Protein AF-A0A9P9EF32-F1 (afdb_monomer_lite)

Structure (mmCIF, N/CA/C/O backbone):
data_AF-A0A9P9EF32-F1
#
_entry.id   AF-A0A9P9EF32-F1
#
loop_
_atom_site.group_PDB
_atom_site.id
_atom_site.type_symbol
_atom_site.label_atom_id
_atom_site.label_alt_id
_atom_site.label_comp_id
_atom_site.label_asym_id
_atom_site.label_entity_id
_atom_site.label_seq_id
_atom_site.pdbx_PDB_ins_code
_atom_site.Cartn_x
_atom_site.Cartn_y
_atom_site.Cartn_z
_atom_site.occupancy
_atom_site.B_iso_or_equiv
_atom_site.auth_seq_id
_atom_site.auth_comp_id
_atom_site.auth_asym_id
_atom_site.auth_atom_id
_atom_site.pdbx_PDB_model_num
ATOM 1 N N . ASP A 1 1 ? -42.964 13.381 80.788 1.00 39.34 1 ASP A N 1
ATOM 2 C CA . ASP A 1 1 ? -41.678 13.431 80.069 1.00 39.34 1 ASP A CA 1
ATOM 3 C C . ASP A 1 1 ? -41.847 12.894 78.661 1.00 39.34 1 ASP A C 1
ATOM 5 O O . ASP A 1 1 ? -42.328 11.783 78.494 1.00 39.34 1 ASP A O 1
ATOM 9 N N . ARG A 1 2 ? -41.593 13.728 77.645 1.00 38.69 2 ARG A N 1
ATOM 10 C CA . ARG A 1 2 ? -41.651 13.331 76.229 1.00 38.69 2 ARG A CA 1
ATOM 11 C C . ARG A 1 2 ? -40.285 12.775 75.845 1.00 38.69 2 ARG A C 1
ATOM 13 O O . ARG A 1 2 ? -39.294 13.491 75.957 1.00 38.69 2 ARG A O 1
ATOM 20 N N . THR A 1 3 ? -40.238 11.519 75.420 1.00 48.66 3 THR A N 1
ATOM 21 C CA . THR A 1 3 ? -39.024 10.899 74.890 1.00 48.66 3 THR A CA 1
ATOM 22 C C . THR A 1 3 ? -38.618 11.599 73.586 1.00 48.66 3 THR A C 1
ATOM 24 O O . THR A 1 3 ? -39.475 11.865 72.738 1.00 48.66 3 THR A O 1
ATOM 27 N N . PRO A 1 4 ? -37.336 11.965 73.417 1.00 51.81 4 PRO A N 1
ATOM 28 C CA . PRO A 1 4 ? -36.866 12.601 72.197 1.00 51.81 4 PRO A CA 1
ATOM 29 C C . PRO A 1 4 ? -36.869 11.577 71.056 1.00 51.81 4 PRO A C 1
ATOM 31 O O . PRO A 1 4 ? -36.051 10.662 71.018 1.00 51.81 4 PRO A O 1
ATOM 34 N N . THR A 1 5 ? -37.797 11.724 70.112 1.00 46.25 5 THR A N 1
ATOM 35 C CA . THR A 1 5 ? -37.736 11.066 68.801 1.00 46.25 5 THR A CA 1
ATOM 36 C C . THR A 1 5 ? -36.528 11.606 68.043 1.00 46.25 5 THR A C 1
ATOM 38 O O . THR A 1 5 ? -36.579 12.714 67.512 1.00 46.25 5 THR A O 1
ATOM 41 N N . PHE A 1 6 ? -35.438 10.841 68.003 1.00 49.50 6 PHE A N 1
ATOM 42 C CA . PHE A 1 6 ? -34.320 11.120 67.108 1.00 49.50 6 PHE A CA 1
ATOM 43 C C . PHE A 1 6 ? -34.704 10.674 65.691 1.00 49.50 6 PHE A C 1
ATOM 45 O O . PHE A 1 6 ? -34.962 9.484 65.487 1.00 49.50 6 PHE A O 1
ATOM 52 N N . PRO A 1 7 ? -34.773 11.585 64.705 1.00 60.53 7 PRO A N 1
ATOM 53 C CA . PRO A 1 7 ? -34.914 11.177 63.319 1.00 60.53 7 PRO A CA 1
ATOM 54 C C . PRO A 1 7 ? -33.623 10.467 62.901 1.00 60.53 7 PRO A C 1
ATOM 56 O O . PRO A 1 7 ? -32.546 11.061 62.885 1.00 60.53 7 PRO A O 1
ATOM 59 N N . VAL A 1 8 ? -33.730 9.175 62.596 1.00 70.12 8 VAL A N 1
ATOM 60 C CA . VAL A 1 8 ? -32.641 8.391 62.010 1.00 70.12 8 VAL A CA 1
ATOM 61 C C . VAL A 1 8 ? -32.533 8.812 60.545 1.00 70.12 8 VAL A C 1
ATOM 63 O O . VAL A 1 8 ? -33.247 8.298 59.685 1.00 70.12 8 VAL A O 1
ATOM 66 N N . GLU A 1 9 ? -31.713 9.827 60.267 1.00 76.19 9 GLU A N 1
ATOM 67 C CA . GLU A 1 9 ? -31.383 10.194 58.891 1.00 76.19 9 GLU A CA 1
ATOM 68 C C . GLU A 1 9 ? -30.379 9.194 58.298 1.00 76.19 9 GLU A C 1
ATOM 70 O O . GLU A 1 9 ? -29.404 8.840 58.968 1.00 76.19 9 GLU A O 1
ATOM 75 N N . PRO A 1 10 ? -30.564 8.782 57.031 1.00 77.81 10 PRO A N 1
ATOM 76 C CA . PRO A 1 10 ? -29.586 7.955 56.337 1.00 77.81 10 PRO A CA 1
ATOM 77 C C . PRO A 1 10 ? -28.262 8.717 56.182 1.00 77.81 10 PRO A C 1
ATOM 79 O O . PRO A 1 10 ? -28.260 9.906 55.838 1.00 77.81 10 PRO A O 1
ATOM 82 N N . LYS A 1 11 ? -27.140 8.038 56.445 1.00 81.50 11 LYS A N 1
ATOM 83 C CA . LYS A 1 11 ? -25.777 8.582 56.381 1.00 81.50 11 LYS A CA 1
ATOM 84 C C . LYS A 1 11 ? -25.221 8.555 54.961 1.00 81.50 11 LYS A C 1
ATOM 86 O O . LYS A 1 11 ? -24.468 9.460 54.609 1.00 81.50 11 LYS A O 1
ATOM 91 N N . SER A 1 12 ? -25.576 7.565 54.137 1.00 81.56 12 SER A N 1
ATOM 92 C CA . SER A 1 12 ? -25.120 7.533 52.744 1.00 81.56 12 SER A CA 1
ATOM 93 C C . SER A 1 12 ? -25.883 8.525 51.854 1.00 81.56 12 SER A C 1
ATOM 95 O O . SER A 1 12 ? -27.114 8.521 51.754 1.00 81.56 12 SER A O 1
ATOM 97 N N . GLU A 1 13 ? -25.121 9.357 51.138 1.00 79.94 13 GLU A N 1
ATOM 98 C CA . GLU A 1 13 ? -25.614 10.260 50.084 1.00 79.94 13 GLU A CA 1
ATOM 99 C C . GLU A 1 13 ? -26.416 9.500 49.015 1.00 79.94 13 GLU A C 1
ATOM 101 O O . GLU A 1 13 ? -27.401 10.012 48.487 1.00 79.94 13 GLU A O 1
ATOM 106 N N . PHE A 1 14 ? -26.053 8.243 48.736 1.00 79.38 14 PHE A N 1
ATOM 107 C CA . PHE A 1 14 ? -26.785 7.393 47.800 1.00 79.38 14 PHE A CA 1
ATOM 108 C C . PHE A 1 14 ? -28.212 7.112 48.269 1.00 79.38 14 PHE A C 1
ATOM 110 O O . PHE A 1 14 ? -29.159 7.290 47.507 1.00 79.38 14 PHE A O 1
ATOM 117 N N . LEU A 1 15 ? -28.385 6.708 49.530 1.00 77.19 15 LEU A N 1
ATOM 118 C CA . LEU A 1 15 ? -29.701 6.418 50.087 1.00 77.19 15 LEU A CA 1
ATOM 119 C C . LEU A 1 15 ? -30.535 7.698 50.221 1.00 77.19 15 LEU A C 1
ATOM 121 O O . LEU A 1 15 ? -31.728 7.686 49.914 1.00 77.19 15 LEU A O 1
ATOM 125 N N . ARG A 1 16 ? -29.896 8.824 50.569 1.00 86.81 16 ARG A N 1
ATOM 126 C CA . ARG A 1 16 ? -30.521 10.157 50.509 1.00 86.81 16 ARG A CA 1
ATOM 127 C C . ARG A 1 16 ? -31.025 10.475 49.102 1.00 86.81 16 ARG A C 1
ATOM 129 O O . ARG A 1 16 ? -32.199 10.808 48.942 1.00 86.81 16 ARG A O 1
ATOM 136 N N . ASN A 1 17 ? -30.185 10.310 48.082 1.00 84.06 17 ASN A N 1
ATOM 137 C CA . ASN A 1 17 ? -30.541 10.569 46.688 1.00 84.06 17 ASN A CA 1
ATOM 138 C C . ASN A 1 17 ? -31.580 9.586 46.152 1.00 84.06 17 ASN A C 1
ATOM 140 O O . ASN A 1 17 ? -32.472 10.014 45.435 1.00 84.06 17 ASN A O 1
ATOM 144 N N . ALA A 1 18 ? -31.548 8.308 46.529 1.00 81.06 18 ALA A N 1
ATOM 145 C CA . ALA A 1 18 ? -32.558 7.330 46.136 1.00 81.06 18 ALA A CA 1
ATOM 146 C C . ALA A 1 18 ? -33.933 7.666 46.735 1.00 81.06 18 ALA A C 1
ATOM 148 O O . ALA A 1 18 ? -34.943 7.621 46.031 1.00 81.06 18 ALA A O 1
ATOM 149 N N . ILE A 1 19 ? -33.983 8.066 48.012 1.00 82.50 19 ILE A N 1
ATOM 150 C CA . ILE A 1 19 ? -35.215 8.524 48.670 1.00 82.50 19 ILE A CA 1
ATOM 151 C C . ILE A 1 19 ? -35.713 9.821 48.022 1.00 82.50 19 ILE A C 1
ATOM 153 O O . ILE A 1 19 ? -36.902 9.935 47.719 1.00 82.50 19 ILE A O 1
ATOM 157 N N . ASN A 1 20 ? -34.819 10.776 47.757 1.00 83.50 20 ASN A N 1
ATOM 158 C CA . ASN A 1 20 ? -35.162 12.043 47.111 1.00 83.50 20 ASN A CA 1
ATOM 159 C C . ASN A 1 20 ? -35.596 11.861 45.651 1.00 83.50 20 ASN A C 1
ATOM 161 O O . ASN A 1 20 ? -36.570 12.477 45.237 1.00 83.50 20 ASN A O 1
ATOM 165 N N . ALA A 1 21 ? -34.950 10.983 44.885 1.00 79.06 21 ALA A N 1
ATOM 166 C CA . ALA A 1 21 ? -35.333 10.643 43.518 1.00 79.06 21 ALA A CA 1
ATOM 167 C C . ALA A 1 21 ? -36.703 9.963 43.483 1.00 79.06 21 ALA A C 1
ATOM 169 O O . ALA A 1 21 ? -37.505 10.229 42.592 1.00 79.06 21 ALA A O 1
ATOM 170 N N . ARG A 1 22 ? -37.013 9.130 44.483 1.00 79.00 22 ARG A N 1
ATOM 171 C CA . ARG A 1 22 ? -38.353 8.557 44.640 1.00 79.00 22 ARG A CA 1
ATOM 172 C C . ARG A 1 22 ? -39.390 9.647 44.928 1.00 79.00 22 ARG A C 1
ATOM 174 O O . ARG A 1 22 ? -40.403 9.694 44.246 1.00 79.00 22 ARG A O 1
ATOM 181 N N . ARG A 1 23 ? -39.083 10.582 45.836 1.00 81.44 23 ARG A N 1
ATOM 182 C CA . ARG A 1 23 ? -39.927 11.763 46.110 1.00 81.44 23 ARG A CA 1
ATOM 183 C C . ARG A 1 23 ? -40.101 12.668 44.883 1.00 81.44 23 ARG A C 1
ATOM 185 O O . ARG A 1 23 ? -41.179 13.210 44.686 1.00 81.44 23 ARG A O 1
ATOM 192 N N . ALA A 1 24 ? -39.067 12.824 44.059 1.00 64.12 24 ALA A N 1
ATOM 193 C CA . ALA A 1 24 ? -39.114 13.605 42.823 1.00 64.12 24 ALA A CA 1
ATOM 194 C C . ALA A 1 24 ? -39.889 12.886 41.706 1.00 64.12 24 ALA A C 1
ATOM 196 O O . ALA A 1 24 ? -40.569 13.529 40.915 1.00 64.12 24 ALA A O 1
ATOM 197 N N . LYS A 1 25 ? -39.853 11.549 41.658 1.00 68.94 25 LYS A N 1
ATOM 198 C CA . LYS A 1 25 ? -40.713 10.756 40.767 1.00 68.94 25 LYS A CA 1
ATOM 199 C C . LYS A 1 25 ? -42.193 10.909 41.127 1.00 68.94 25 LYS A C 1
ATOM 201 O O . LYS A 1 25 ? -43.033 10.925 40.233 1.00 68.94 25 LYS A O 1
ATOM 206 N N . ASP A 1 26 ? -42.485 11.084 42.412 1.00 66.50 26 ASP A N 1
ATOM 207 C CA . ASP A 1 26 ? -43.827 11.400 42.901 1.00 66.50 26 ASP A CA 1
ATOM 208 C C . ASP A 1 26 ? -44.207 12.884 42.682 1.00 66.50 26 ASP A C 1
ATOM 210 O O . ASP A 1 26 ? -45.353 13.258 42.925 1.00 66.50 26 ASP A O 1
ATOM 214 N N . ASN A 1 27 ? -43.288 13.738 42.197 1.00 50.38 27 ASN A N 1
ATOM 215 C CA . ASN A 1 27 ? -43.543 15.161 41.953 1.00 50.38 27 ASN A CA 1
ATOM 216 C C . ASN A 1 27 ? -42.679 15.728 40.793 1.00 50.38 27 ASN A C 1
ATOM 218 O O . ASN A 1 27 ? -41.606 16.293 41.036 1.00 50.38 27 ASN A O 1
ATOM 222 N N . PRO A 1 28 ? -43.102 15.575 39.521 1.00 52.50 28 PRO A N 1
ATOM 223 C CA . PRO A 1 28 ? -42.284 15.947 38.371 1.00 52.50 28 PRO A CA 1
ATOM 224 C C . PRO A 1 28 ? -42.213 17.473 38.205 1.00 52.50 28 PRO A C 1
ATOM 226 O O . PRO A 1 28 ? -43.183 18.116 37.807 1.00 52.50 28 PRO A O 1
ATOM 229 N N . VAL A 1 29 ? -41.040 18.054 38.467 1.00 46.84 29 VAL A N 1
ATOM 230 C CA . VAL A 1 29 ? -40.712 19.442 38.109 1.00 46.84 29 VAL A CA 1
ATOM 231 C C . VAL A 1 29 ? -39.856 19.434 36.839 1.00 46.84 29 VAL A C 1
ATOM 233 O O . VAL A 1 29 ? -38.821 18.775 36.774 1.00 46.84 29 VAL A O 1
ATOM 236 N N . LEU A 1 30 ? -40.331 20.153 35.821 1.00 41.53 30 LEU A N 1
ATOM 237 C CA . LEU A 1 30 ? -39.747 20.288 34.483 1.00 41.53 30 LEU A CA 1
ATOM 238 C C . LEU A 1 30 ? -38.436 21.092 34.519 1.00 41.53 30 LEU A C 1
ATOM 240 O O . LEU A 1 30 ? -38.437 22.245 34.946 1.00 41.53 30 LEU A O 1
ATOM 244 N N . ALA A 1 31 ? -37.343 20.524 34.005 1.00 40.56 31 ALA A N 1
ATOM 245 C CA . ALA A 1 31 ? -36.095 21.242 33.736 1.00 40.56 31 ALA A CA 1
ATOM 246 C C . ALA A 1 31 ? -35.834 21.286 32.218 1.00 40.56 31 ALA A C 1
ATOM 248 O O . ALA A 1 31 ? -35.835 20.251 31.554 1.00 40.56 31 ALA A O 1
ATOM 249 N N . MET A 1 32 ? -35.655 22.496 31.674 1.00 40.44 32 MET A N 1
ATOM 250 C CA . MET A 1 32 ? -35.319 22.766 30.269 1.00 40.44 32 MET A CA 1
ATOM 251 C C . MET A 1 32 ? -33.804 22.678 30.044 1.00 40.44 32 MET A C 1
ATOM 253 O O . MET A 1 32 ? -33.037 23.237 30.826 1.00 40.44 32 MET A O 1
ATOM 257 N N . GLU A 1 33 ? -33.381 22.063 28.938 1.00 35.69 33 GLU A N 1
ATOM 258 C CA . GLU A 1 33 ? -31.974 21.927 28.545 1.00 35.69 33 GLU A CA 1
ATOM 259 C C . GLU A 1 33 ? -31.752 22.441 27.108 1.00 35.69 33 GLU A C 1
ATOM 261 O O . GLU A 1 33 ? -32.479 22.086 26.179 1.00 35.69 33 GLU A O 1
ATOM 266 N N . THR A 1 34 ? -30.754 23.312 26.924 1.00 39.31 34 THR A N 1
ATOM 267 C CA . THR A 1 34 ? -30.353 23.930 25.644 1.00 39.31 34 THR A CA 1
ATOM 268 C C . THR A 1 34 ? -29.019 23.364 25.152 1.00 39.31 34 THR A C 1
ATOM 270 O O . THR A 1 34 ? -28.041 23.367 25.897 1.00 39.31 34 THR A O 1
ATOM 273 N N . ARG A 1 35 ? -28.944 22.959 23.874 1.00 34.06 35 ARG A N 1
ATOM 274 C CA . ARG A 1 35 ? -27.748 22.388 23.216 1.00 34.06 35 ARG A CA 1
ATOM 275 C C . ARG A 1 35 ? -27.403 23.135 21.910 1.00 34.06 35 ARG A C 1
ATOM 277 O O . ARG A 1 35 ? -28.333 23.456 21.173 1.00 34.06 35 ARG A O 1
ATOM 284 N N . PRO A 1 36 ? -26.115 23.354 21.556 1.00 43.44 36 PRO A N 1
ATOM 285 C CA . PRO A 1 36 ? -25.712 23.862 20.239 1.00 43.44 36 PRO A CA 1
ATOM 286 C C . PRO A 1 36 ? -25.023 22.807 19.337 1.00 43.44 36 PRO A C 1
ATOM 288 O O . PRO A 1 36 ? -24.431 21.837 19.809 1.00 43.44 36 PRO A O 1
ATOM 291 N N . THR A 1 37 ? -25.098 23.028 18.019 1.00 44.38 37 THR A N 1
ATOM 292 C CA . THR A 1 37 ? -24.621 22.180 16.895 1.00 44.38 37 THR A CA 1
ATOM 293 C C . THR A 1 37 ? -23.381 22.748 16.172 1.00 44.38 37 THR A C 1
ATOM 295 O O . THR A 1 37 ? -23.306 23.971 16.044 1.00 44.38 37 THR A O 1
ATOM 298 N N . PRO A 1 38 ? -22.495 21.927 15.557 1.00 43.47 38 PRO A N 1
ATOM 299 C CA . PRO A 1 38 ? -21.446 22.403 14.640 1.00 43.47 38 PRO A CA 1
ATOM 300 C C . PRO A 1 38 ? -21.709 22.100 13.141 1.00 43.47 38 PRO A C 1
ATOM 302 O O . PRO A 1 38 ? -22.398 21.141 12.795 1.00 43.47 38 PRO A O 1
ATOM 305 N N . LYS A 1 39 ? -21.133 22.926 12.245 1.00 34.88 39 LYS A N 1
ATOM 306 C CA . LYS A 1 39 ? -21.242 22.871 10.765 1.00 34.88 39 LYS A CA 1
ATOM 307 C C . LYS A 1 39 ? -19.950 22.379 10.079 1.00 34.88 39 LYS A C 1
ATOM 309 O O . LYS A 1 39 ? -18.858 22.519 10.618 1.00 34.88 39 LYS A O 1
ATOM 314 N N . ARG A 1 40 ? -20.125 21.824 8.870 1.00 31.47 40 ARG A N 1
ATOM 315 C CA . ARG A 1 40 ? -19.176 21.079 8.009 1.00 31.47 40 ARG A CA 1
ATOM 316 C C . ARG A 1 40 ? -18.489 21.951 6.930 1.00 31.47 40 ARG A C 1
ATOM 318 O O . ARG A 1 40 ? -19.003 23.000 6.560 1.00 31.47 40 ARG A O 1
ATOM 325 N N . ALA A 1 41 ? -17.349 21.449 6.441 1.00 40.59 41 ALA A N 1
ATOM 326 C CA . ALA A 1 41 ? -16.379 21.983 5.468 1.00 40.59 41 ALA A CA 1
ATOM 327 C C . ALA A 1 41 ? -16.817 22.050 3.986 1.00 40.59 41 ALA A C 1
ATOM 329 O O . ALA A 1 41 ? -17.753 21.356 3.604 1.00 40.59 41 ALA A O 1
ATOM 330 N N . THR A 1 42 ? -16.039 22.759 3.144 1.00 34.06 42 THR A N 1
ATOM 331 C CA . THR A 1 42 ? -15.829 22.462 1.702 1.00 34.06 42 THR A CA 1
ATOM 332 C C . THR A 1 42 ? -14.456 22.954 1.201 1.00 34.06 42 THR A C 1
ATOM 334 O O . THR A 1 42 ? -13.940 23.969 1.663 1.00 34.06 42 THR A O 1
ATOM 337 N N . SER A 1 43 ? -13.874 22.203 0.261 1.00 41.22 43 SER A N 1
ATOM 338 C CA . SER A 1 43 ? -12.646 22.463 -0.506 1.00 41.22 43 SER A CA 1
ATOM 339 C C . SER A 1 43 ? -12.991 22.680 -1.988 1.00 41.22 43 SER A C 1
ATOM 341 O O . SER A 1 43 ? -13.998 22.160 -2.463 1.00 41.22 43 SER A O 1
ATOM 343 N N . SER A 1 44 ? -12.155 23.405 -2.741 1.00 35.88 44 SER A N 1
ATOM 344 C CA . SER A 1 44 ? -12.172 23.360 -4.212 1.00 35.88 44 SER A CA 1
ATOM 345 C C . SER A 1 44 ? -10.783 23.621 -4.806 1.00 35.88 44 SER A C 1
ATOM 347 O O . SER A 1 44 ? -9.973 24.351 -4.240 1.00 35.88 44 SER A O 1
ATOM 349 N N . VAL A 1 45 ? -10.534 22.929 -5.918 1.00 39.72 45 VAL A N 1
ATOM 350 C CA . VAL A 1 45 ? -9.293 22.756 -6.686 1.00 39.72 45 VAL A CA 1
ATOM 351 C C . VAL A 1 45 ? -9.510 23.378 -8.069 1.00 39.72 45 VAL A C 1
ATOM 353 O O . VAL A 1 45 ? -10.607 23.257 -8.612 1.00 39.72 45 VAL A O 1
ATOM 356 N N . THR A 1 46 ? -8.482 23.986 -8.664 1.00 42.16 46 THR A N 1
ATOM 357 C CA . THR A 1 46 ? -8.477 24.446 -10.068 1.00 42.16 46 THR A CA 1
ATOM 358 C C . THR A 1 46 ? -7.200 23.990 -10.803 1.00 42.16 46 THR A C 1
ATOM 360 O O . THR A 1 46 ? -6.141 23.946 -10.174 1.00 42.16 46 THR A O 1
ATOM 363 N N . PRO A 1 47 ? -7.267 23.637 -12.108 1.00 50.88 47 PRO A N 1
ATOM 364 C CA . PRO A 1 47 ? -6.115 23.198 -12.910 1.00 50.88 47 PRO A CA 1
ATOM 365 C C . PRO A 1 47 ? -5.516 24.314 -13.800 1.00 50.88 47 PRO A C 1
ATOM 367 O O . PRO A 1 47 ? -6.214 25.258 -14.171 1.00 50.88 47 PRO A O 1
ATOM 370 N N . SER A 1 48 ? -4.227 24.187 -14.157 1.00 41.69 48 SER A N 1
ATOM 371 C CA . SER A 1 48 ? -3.454 25.113 -15.015 1.00 41.69 48 SER A CA 1
ATOM 372 C C . SER A 1 48 ? -3.252 24.591 -16.457 1.00 41.69 48 SER A C 1
ATOM 374 O O . SER A 1 48 ? -3.329 23.380 -16.658 1.00 41.69 48 SER A O 1
ATOM 376 N N . PRO A 1 49 ? -2.947 25.458 -17.450 1.00 46.62 49 PRO A N 1
ATOM 377 C CA . PRO A 1 49 ? -2.780 25.076 -18.860 1.00 46.62 49 PRO A CA 1
ATOM 378 C C . PRO A 1 49 ? -1.313 24.831 -19.295 1.00 46.62 49 PRO A C 1
ATOM 380 O O . PRO A 1 49 ? -0.386 25.399 -18.717 1.00 46.62 49 PRO A O 1
ATOM 383 N N . ASP A 1 50 ? -1.139 23.991 -20.326 1.00 54.25 50 ASP A N 1
ATOM 384 C CA . ASP A 1 50 ? 0.114 23.439 -20.889 1.00 54.25 50 ASP A CA 1
ATOM 385 C C . ASP A 1 50 ? 0.640 24.255 -22.109 1.00 54.25 50 ASP A C 1
ATOM 387 O O . ASP A 1 50 ? -0.149 24.548 -23.011 1.00 54.25 50 ASP A O 1
ATOM 391 N N . PRO A 1 51 ? 1.936 24.639 -22.160 1.00 55.47 51 PRO A N 1
ATOM 392 C CA . PRO A 1 51 ? 2.518 25.550 -23.160 1.00 55.47 51 PRO A CA 1
ATOM 393 C C . PRO A 1 51 ? 3.100 24.909 -24.445 1.00 55.47 51 PRO A C 1
ATOM 395 O O . PRO A 1 51 ? 3.860 25.567 -25.153 1.00 55.47 51 PRO A O 1
ATOM 398 N N . TRP A 1 52 ? 2.790 23.655 -24.784 1.00 56.94 52 TRP A N 1
ATOM 399 C CA . TRP A 1 52 ? 3.428 22.950 -25.918 1.00 56.94 52 TRP A CA 1
ATOM 400 C C . TRP A 1 52 ? 2.718 23.003 -27.284 1.00 56.94 52 TRP A C 1
ATOM 402 O O . TRP A 1 52 ? 3.159 22.351 -28.227 1.00 56.94 52 TRP A O 1
ATOM 412 N N . ILE A 1 53 ? 1.661 23.805 -27.443 1.00 53.44 53 ILE A N 1
ATOM 413 C CA . ILE A 1 53 ? 0.874 23.850 -28.695 1.00 53.44 53 ILE A CA 1
ATOM 414 C C . ILE A 1 53 ? 1.373 24.898 -29.724 1.00 53.44 53 ILE A C 1
ATOM 416 O O . ILE A 1 53 ? 0.981 24.841 -30.886 1.00 53.44 53 ILE A O 1
ATOM 420 N N . ASP A 1 54 ? 2.312 25.787 -29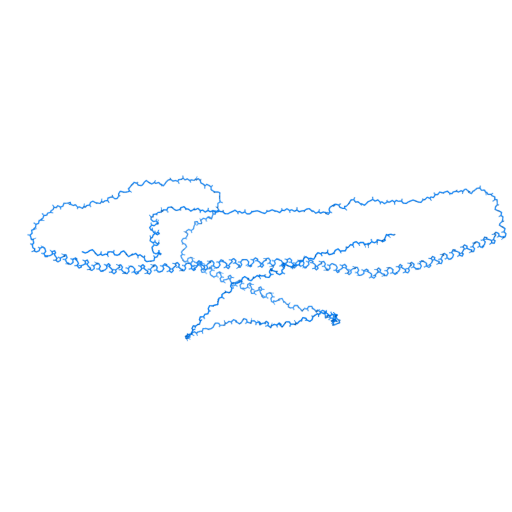.383 1.00 48.97 54 ASP A N 1
ATOM 421 C CA . ASP A 1 54 ? 2.584 26.999 -30.187 1.00 48.97 54 ASP A CA 1
ATOM 422 C C . ASP A 1 54 ? 3.751 26.948 -31.208 1.00 48.97 54 ASP A C 1
ATOM 424 O O . ASP A 1 54 ? 4.097 27.984 -31.774 1.00 48.97 54 ASP A O 1
ATOM 428 N N . GLN A 1 55 ? 4.370 25.796 -31.513 1.00 48.25 55 GLN A N 1
ATOM 429 C CA . GLN A 1 55 ? 5.655 25.788 -32.255 1.00 48.25 55 GLN A CA 1
ATOM 430 C C . GLN A 1 55 ? 5.712 24.991 -33.575 1.00 48.25 55 GLN A C 1
ATOM 432 O O . GLN A 1 55 ? 6.784 24.557 -33.982 1.00 48.25 55 GLN A O 1
ATOM 437 N N . ALA A 1 56 ? 4.589 24.828 -34.284 1.00 48.56 56 ALA A N 1
ATOM 438 C CA . ALA A 1 56 ? 4.517 23.998 -35.501 1.00 48.56 56 ALA A CA 1
ATOM 439 C C . ALA A 1 56 ? 4.348 24.753 -36.845 1.00 48.56 56 ALA A C 1
ATOM 441 O O . ALA A 1 56 ? 3.947 24.136 -37.828 1.00 48.56 56 ALA A O 1
ATOM 442 N N . MET A 1 57 ? 4.604 26.068 -36.936 1.00 45.66 57 MET A N 1
ATOM 443 C CA . MET A 1 57 ? 4.179 26.872 -38.108 1.00 45.66 57 MET A CA 1
ATOM 444 C C . MET A 1 57 ? 5.259 27.737 -38.793 1.00 45.66 57 MET A C 1
ATOM 446 O O . MET A 1 57 ? 4.919 28.786 -39.337 1.00 45.66 57 MET A O 1
ATOM 450 N N . SER A 1 58 ? 6.545 27.361 -38.829 1.00 48.28 58 SER A N 1
ATOM 451 C CA . SER A 1 58 ? 7.536 28.250 -39.472 1.00 48.28 58 SER A CA 1
ATOM 452 C C . SER A 1 58 ? 8.748 27.593 -40.139 1.00 48.28 58 SER A C 1
ATOM 454 O O . SER A 1 58 ? 9.862 27.949 -39.778 1.00 48.28 58 SER A O 1
ATOM 456 N N . GLU A 1 59 ? 8.583 26.713 -41.133 1.00 47.56 59 GLU A N 1
ATOM 457 C CA . GLU A 1 59 ? 9.706 26.314 -42.012 1.00 47.56 59 GLU A CA 1
ATOM 458 C C . GLU A 1 59 ? 9.241 25.980 -43.446 1.00 47.56 59 GLU A C 1
ATOM 460 O O . GLU A 1 59 ? 8.882 24.843 -43.731 1.00 47.56 59 GLU A O 1
ATOM 465 N N . GLU A 1 60 ? 9.263 26.952 -44.371 1.00 44.16 60 GLU A N 1
ATOM 466 C CA . GLU A 1 60 ? 9.208 26.695 -45.823 1.00 44.16 60 GLU A CA 1
ATOM 467 C C . GLU A 1 60 ? 9.824 27.875 -46.603 1.00 44.16 60 GLU A C 1
ATOM 469 O O . GLU A 1 60 ? 9.170 28.893 -46.800 1.00 44.16 60 GLU A O 1
ATOM 474 N N . ASP A 1 61 ? 11.096 27.768 -47.014 1.00 40.47 61 ASP A N 1
ATOM 475 C CA . ASP A 1 61 ? 11.662 28.572 -48.115 1.00 40.47 61 ASP A CA 1
ATOM 476 C C . ASP A 1 61 ? 13.012 27.994 -48.595 1.00 40.47 61 ASP A C 1
ATOM 478 O O . ASP A 1 61 ? 14.037 28.082 -47.918 1.00 40.47 61 ASP A O 1
ATOM 482 N N . THR A 1 62 ? 13.042 27.395 -49.791 1.00 39.88 62 THR A N 1
ATOM 483 C CA . THR A 1 62 ? 14.282 27.005 -50.495 1.00 39.88 62 THR A CA 1
ATOM 484 C C . THR A 1 62 ? 14.234 27.455 -51.957 1.00 39.88 62 THR A C 1
ATOM 486 O O . THR A 1 62 ? 13.249 27.251 -52.663 1.00 39.88 62 THR A O 1
ATOM 489 N N . THR A 1 63 ? 15.317 28.079 -52.434 1.00 41.41 63 THR A N 1
ATOM 490 C CA . THR A 1 63 ? 15.440 28.635 -53.795 1.00 41.41 63 THR A CA 1
ATOM 491 C C . THR A 1 63 ? 16.286 27.750 -54.720 1.00 41.41 63 THR A C 1
ATOM 493 O O . THR A 1 63 ? 17.173 27.015 -54.290 1.00 41.41 63 THR A O 1
ATOM 496 N N . ARG A 1 64 ? 15.981 27.808 -56.026 1.00 41.06 64 ARG A N 1
ATOM 497 C CA . ARG A 1 64 ? 16.432 26.891 -57.089 1.00 41.06 64 ARG A CA 1
ATOM 498 C C . ARG A 1 64 ? 17.424 27.574 -58.048 1.00 41.06 64 ARG A C 1
ATOM 500 O O . ARG A 1 64 ? 17.220 28.718 -58.442 1.00 41.06 64 ARG A O 1
ATOM 507 N N . ILE A 1 65 ? 18.463 26.841 -58.456 1.00 44.25 65 ILE A N 1
ATOM 508 C CA . ILE A 1 65 ? 19.572 27.250 -59.346 1.00 44.25 65 ILE A CA 1
ATOM 509 C C . ILE A 1 65 ? 19.228 27.003 -60.833 1.00 44.25 65 ILE A C 1
ATOM 511 O O . ILE A 1 65 ? 18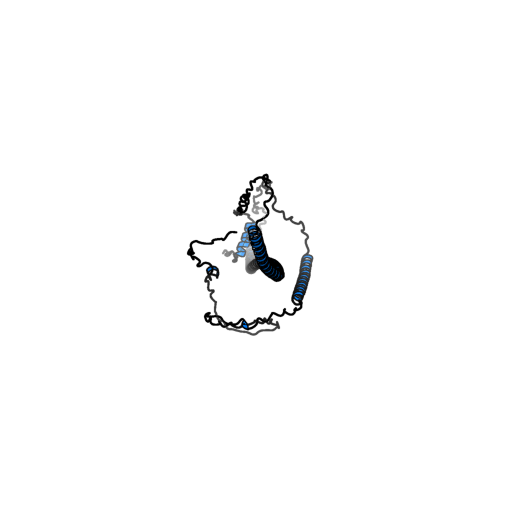.562 26.023 -61.162 1.00 44.25 65 ILE A O 1
ATOM 515 N N . THR A 1 66 ? 19.762 27.825 -61.748 1.00 41.53 66 THR A N 1
ATOM 516 C CA . THR A 1 66 ? 19.790 27.586 -63.213 1.00 41.53 66 THR A CA 1
ATOM 517 C C . THR A 1 66 ? 21.171 27.882 -63.816 1.00 41.53 66 THR A C 1
ATOM 519 O O . THR A 1 66 ? 21.752 28.900 -63.437 1.00 41.53 66 THR A O 1
ATOM 522 N N . PRO A 1 67 ? 21.663 27.119 -64.819 1.00 48.97 67 PRO A N 1
ATOM 523 C CA . PRO A 1 67 ? 22.812 27.518 -65.632 1.00 48.97 67 PRO A CA 1
ATOM 524 C C . PRO A 1 67 ? 22.424 28.000 -67.045 1.00 48.97 67 PRO A C 1
ATOM 526 O O . PRO A 1 67 ? 21.496 27.500 -67.682 1.00 48.97 67 PRO A O 1
ATOM 529 N N . ALA A 1 68 ? 23.183 28.978 -67.543 1.00 41.28 68 ALA A N 1
ATOM 530 C CA . ALA A 1 68 ? 23.019 29.634 -68.836 1.00 41.28 68 ALA A CA 1
ATOM 531 C C . ALA A 1 68 ? 23.878 28.978 -69.937 1.00 41.28 68 ALA A C 1
ATOM 533 O O . ALA A 1 68 ? 25.094 28.883 -69.808 1.00 41.28 68 ALA A O 1
ATOM 534 N N . SER A 1 69 ? 23.259 28.599 -71.060 1.00 46.56 69 SER A N 1
ATOM 535 C CA . SER A 1 69 ? 23.937 28.160 -72.290 1.00 46.56 69 SER A CA 1
ATOM 536 C C . SER A 1 69 ? 23.419 28.960 -73.484 1.00 46.56 69 SER A C 1
ATOM 538 O O . SER A 1 69 ? 22.218 28.945 -73.763 1.00 46.56 69 SER A O 1
ATOM 540 N N . ARG A 1 70 ? 24.305 29.674 -74.197 1.00 44.38 70 ARG A N 1
ATOM 541 C CA . ARG A 1 70 ? 23.993 30.319 -75.485 1.00 44.38 70 ARG A CA 1
ATOM 542 C C . ARG A 1 70 ? 25.208 30.445 -76.421 1.00 44.38 70 ARG A C 1
ATOM 544 O O . ARG A 1 70 ? 26.150 31.151 -76.093 1.00 44.38 70 ARG A O 1
ATOM 551 N N . ARG A 1 71 ? 24.992 29.936 -77.652 1.00 44.00 71 ARG A N 1
ATOM 552 C CA . ARG A 1 71 ? 25.471 30.389 -78.991 1.00 44.00 71 ARG A CA 1
ATOM 553 C C . ARG A 1 71 ? 26.967 30.185 -79.299 1.00 44.00 71 ARG A C 1
ATOM 555 O O . ARG A 1 71 ? 27.810 30.565 -78.514 1.00 44.00 71 ARG A O 1
ATOM 562 N N . GLY A 1 72 ? 27.409 29.658 -80.444 1.00 49.97 72 GLY A N 1
ATOM 563 C CA . GLY A 1 72 ? 26.799 29.453 -81.763 1.00 49.97 72 GLY A CA 1
ATOM 564 C C . GLY A 1 72 ? 27.622 30.194 -82.828 1.00 49.97 72 GLY A C 1
ATOM 565 O O . GLY A 1 72 ? 27.753 31.408 -82.707 1.00 49.97 72 GLY A O 1
ATOM 566 N N . ARG A 1 73 ? 28.143 29.504 -83.860 1.00 45.94 73 ARG A N 1
ATOM 567 C CA . ARG A 1 73 ? 28.515 30.081 -85.175 1.00 45.94 73 ARG A CA 1
ATOM 568 C C . ARG A 1 73 ? 28.740 28.996 -86.248 1.00 45.94 73 ARG A C 1
ATOM 570 O O . ARG A 1 73 ? 29.143 27.882 -85.944 1.00 45.94 73 ARG A O 1
ATOM 577 N N . ARG A 1 74 ? 28.380 29.371 -87.482 1.00 50.78 74 ARG A N 1
ATOM 578 C CA . ARG A 1 74 ? 28.178 28.594 -88.724 1.00 50.78 74 ARG A CA 1
ATOM 579 C C . ARG A 1 74 ? 29.460 27.979 -89.324 1.00 50.78 74 ARG A C 1
ATOM 581 O O . ARG A 1 74 ? 30.450 28.700 -89.411 1.00 50.78 74 ARG A O 1
ATOM 588 N N . PRO A 1 75 ? 29.398 26.757 -89.886 1.00 51.62 75 PRO A N 1
ATOM 589 C CA . PRO A 1 75 ? 30.382 26.222 -90.822 1.00 51.62 75 PRO A CA 1
ATOM 590 C C . PRO A 1 75 ? 29.852 26.336 -92.262 1.00 51.62 75 PRO A C 1
ATOM 592 O O . PRO A 1 75 ? 29.085 25.496 -92.722 1.00 51.62 75 PRO A O 1
ATOM 595 N N . SER A 1 76 ? 30.212 27.394 -92.982 1.00 51.72 76 SER A N 1
ATOM 596 C CA . SER A 1 76 ? 29.944 27.481 -94.424 1.00 51.72 76 SER A CA 1
ATOM 597 C C . SER A 1 76 ? 30.974 28.390 -95.089 1.00 51.72 76 SER A C 1
ATOM 599 O O . SER A 1 76 ? 30.675 29.545 -95.377 1.00 51.72 76 SER A O 1
ATOM 601 N N . ASP A 1 77 ? 32.188 27.869 -95.269 1.00 50.66 77 ASP A N 1
ATOM 602 C CA . ASP A 1 77 ? 33.145 28.360 -96.265 1.00 50.66 77 ASP A CA 1
ATOM 603 C C . ASP A 1 77 ? 34.092 27.205 -96.645 1.00 50.66 77 ASP A C 1
ATOM 605 O O . ASP A 1 77 ? 35.093 26.924 -95.985 1.00 50.66 77 ASP A O 1
ATOM 609 N N . SER A 1 78 ? 33.686 26.424 -97.649 1.00 53.31 78 SER A N 1
ATOM 610 C CA . SER A 1 78 ? 34.431 25.278 -98.172 1.00 53.31 78 SER A CA 1
ATOM 611 C C . SER A 1 78 ? 35.487 25.756 -99.170 1.00 53.31 78 SER A C 1
ATOM 613 O O . SER A 1 78 ? 35.307 25.650 -100.384 1.00 53.31 78 SER A O 1
ATOM 615 N N . ALA A 1 79 ? 36.603 26.274 -98.660 1.00 51.19 79 ALA A N 1
ATOM 616 C CA . ALA A 1 79 ? 37.857 26.232 -99.401 1.00 51.19 79 ALA A CA 1
ATOM 617 C C . ALA A 1 79 ? 38.348 24.776 -99.397 1.00 51.19 79 ALA A C 1
ATOM 619 O O . ALA A 1 79 ? 38.373 24.135 -98.344 1.00 51.19 79 ALA A O 1
ATOM 620 N N . LEU A 1 80 ? 38.692 24.234 -100.570 1.00 60.12 80 LEU A N 1
ATOM 621 C CA . LEU A 1 80 ? 39.248 22.883 -100.683 1.00 60.12 80 LEU A CA 1
ATOM 622 C C . LEU A 1 80 ? 40.435 22.743 -99.713 1.00 60.12 80 LEU A C 1
ATOM 624 O O . LEU A 1 80 ? 41.297 23.629 -99.702 1.00 60.12 80 LEU A O 1
ATOM 628 N N . PRO A 1 81 ? 40.480 21.680 -98.887 1.00 59.34 81 PRO A N 1
ATOM 629 C CA . PRO A 1 81 ? 41.507 21.520 -97.872 1.00 59.34 81 PRO A CA 1
ATOM 630 C C . PRO A 1 81 ? 42.875 21.520 -98.548 1.00 59.34 81 PRO A C 1
ATOM 632 O O . PRO A 1 81 ? 43.204 20.644 -99.350 1.00 59.34 81 PRO A O 1
ATOM 635 N N . ARG A 1 82 ? 43.666 22.552 -98.252 1.00 63.19 82 ARG A N 1
ATOM 636 C CA . ARG A 1 82 ? 45.066 22.620 -98.653 1.00 63.19 82 ARG A CA 1
ATOM 637 C C . ARG A 1 82 ? 45.762 21.397 -98.059 1.00 63.19 82 ARG A C 1
ATOM 639 O O . ARG A 1 82 ? 45.630 21.149 -96.863 1.00 63.19 82 ARG A O 1
ATOM 646 N N . MET A 1 83 ? 46.469 20.635 -98.894 1.00 75.56 83 MET A N 1
ATOM 647 C CA . MET A 1 83 ? 47.203 19.456 -98.432 1.00 75.56 83 MET A CA 1
ATOM 648 C C . MET A 1 83 ? 48.140 19.861 -97.282 1.00 75.56 83 MET A C 1
ATOM 650 O O . MET A 1 83 ? 48.876 20.843 -97.449 1.00 75.56 83 MET A O 1
ATOM 654 N N . PRO A 1 84 ? 48.109 19.146 -96.143 1.00 76.75 84 PRO A N 1
ATOM 655 C CA . PRO A 1 84 ? 48.935 19.466 -94.988 1.00 76.75 84 PRO A CA 1
ATOM 656 C C . PRO A 1 84 ? 50.407 19.534 -95.385 1.00 76.75 84 PRO A C 1
ATOM 658 O O . PRO A 1 84 ? 50.928 18.643 -96.059 1.00 76.75 84 PRO A O 1
ATOM 661 N N . THR A 1 85 ? 51.090 20.594 -94.976 1.00 85.88 85 THR A N 1
ATOM 662 C CA . THR A 1 85 ? 52.540 20.699 -95.147 1.00 85.88 85 THR A CA 1
ATOM 663 C C . THR A 1 85 ? 53.246 19.697 -94.222 1.00 85.88 85 THR A C 1
ATOM 665 O O . THR A 1 85 ? 52.735 19.354 -93.160 1.00 85.88 85 THR A O 1
ATOM 668 N N . GLN A 1 86 ? 54.447 19.223 -94.572 1.00 88.88 86 GLN A N 1
ATOM 669 C CA . GLN A 1 86 ? 55.197 18.247 -93.753 1.00 88.88 86 GLN A CA 1
ATOM 670 C C . GLN A 1 86 ? 55.403 18.717 -92.297 1.00 88.88 86 GLN A C 1
ATOM 672 O O . GLN A 1 86 ? 55.393 17.918 -91.364 1.00 88.88 86 GLN A O 1
ATOM 677 N N . ARG A 1 87 ? 55.547 20.032 -92.092 1.00 89.69 87 ARG A N 1
ATOM 678 C CA . ARG A 1 87 ? 55.647 20.642 -90.761 1.00 89.69 87 ARG A CA 1
ATOM 679 C C . ARG A 1 87 ? 54.334 20.560 -89.981 1.00 89.69 87 ARG A C 1
ATOM 681 O O . ARG A 1 87 ? 54.372 20.326 -88.779 1.00 89.69 87 ARG A O 1
ATOM 688 N N . GLU A 1 88 ? 53.199 20.745 -90.654 1.00 88.88 88 GLU A N 1
ATOM 689 C CA . GLU A 1 88 ? 51.869 20.588 -90.054 1.00 88.88 88 GLU A CA 1
ATOM 690 C C . GLU A 1 88 ? 51.604 19.125 -89.694 1.00 88.88 88 GLU A C 1
ATOM 692 O O . GLU A 1 88 ? 51.165 18.872 -88.582 1.00 88.88 88 GLU A O 1
ATOM 697 N N . GLN A 1 89 ? 51.972 18.165 -90.551 1.00 91.44 89 GLN A N 1
ATOM 698 C CA . GLN A 1 89 ? 51.860 16.733 -90.230 1.00 91.44 89 GLN A CA 1
ATOM 699 C C . GLN A 1 89 ? 52.699 16.347 -89.003 1.00 91.44 89 GLN A C 1
ATOM 701 O O . GLN A 1 89 ? 52.244 15.590 -88.148 1.00 91.44 89 GLN A O 1
ATOM 706 N N . GLN A 1 90 ? 53.914 16.891 -88.880 1.00 93.31 90 GLN A N 1
ATOM 707 C CA . GLN A 1 90 ? 54.755 16.677 -87.701 1.00 93.31 90 GLN A CA 1
ATOM 708 C C . GLN A 1 90 ? 54.143 17.312 -86.443 1.00 93.31 90 GLN A C 1
ATOM 710 O O . GLN A 1 90 ? 54.083 16.664 -85.401 1.00 93.31 90 GLN A O 1
ATOM 715 N N . ALA A 1 91 ? 53.658 18.555 -86.537 1.00 94.50 91 ALA A N 1
ATOM 716 C CA . ALA A 1 91 ? 53.005 19.240 -85.423 1.00 94.50 91 ALA A CA 1
ATOM 717 C C . ALA A 1 91 ? 51.713 18.531 -84.988 1.00 94.50 91 ALA A C 1
ATOM 719 O O . ALA A 1 91 ? 51.442 18.433 -83.795 1.00 94.50 91 ALA A O 1
ATOM 720 N N . GLU A 1 92 ? 50.945 17.997 -85.937 1.00 93.19 92 GLU A N 1
ATOM 721 C CA . GLU A 1 92 ? 49.751 17.195 -85.679 1.00 93.19 92 GLU A CA 1
ATOM 722 C C . GLU A 1 92 ? 50.109 15.860 -85.021 1.00 93.19 92 GLU A C 1
ATOM 724 O O . GLU A 1 92 ? 49.473 15.466 -84.047 1.00 93.19 92 GLU A O 1
ATOM 729 N N . MET A 1 93 ? 51.170 15.193 -85.480 1.00 95.94 93 MET A N 1
ATOM 730 C CA . MET A 1 93 ? 51.658 13.970 -84.848 1.00 95.94 93 MET A CA 1
ATOM 731 C C . MET A 1 93 ? 52.121 14.224 -83.407 1.00 95.94 93 MET A C 1
ATOM 733 O O . MET A 1 93 ? 51.811 13.431 -82.519 1.00 95.94 93 MET A O 1
ATOM 737 N N . ASP A 1 94 ? 52.838 15.316 -83.147 1.00 95.88 94 ASP A N 1
ATOM 738 C CA . ASP A 1 94 ? 53.298 15.653 -81.797 1.00 95.88 94 ASP A CA 1
ATOM 739 C C . ASP A 1 94 ? 52.140 16.135 -80.903 1.00 95.88 94 ASP A C 1
ATOM 741 O O . ASP A 1 94 ? 52.085 15.783 -79.723 1.00 95.88 94 ASP A O 1
ATOM 745 N N . ALA A 1 95 ? 51.146 16.832 -81.464 1.00 96.31 95 ALA A N 1
ATOM 746 C CA . ALA A 1 95 ? 49.891 17.129 -80.778 1.00 96.31 95 ALA A CA 1
ATOM 747 C C . ALA A 1 95 ? 49.134 15.843 -80.420 1.00 96.31 95 ALA A C 1
ATOM 749 O O . ALA A 1 95 ? 48.722 15.685 -79.272 1.00 96.31 95 ALA A O 1
ATOM 750 N N . MET A 1 96 ? 49.020 14.886 -81.349 1.00 96.69 96 MET A N 1
ATOM 751 C CA . MET A 1 96 ? 48.411 13.585 -81.075 1.00 96.69 96 MET A CA 1
ATOM 752 C C . MET A 1 96 ? 49.161 12.836 -79.975 1.00 96.69 96 MET A C 1
ATOM 754 O O . MET A 1 96 ? 48.528 12.391 -79.019 1.00 96.69 96 MET A O 1
ATOM 758 N N . LYS A 1 97 ? 50.496 12.760 -80.029 1.00 97.44 97 LYS A N 1
ATOM 759 C CA . LYS A 1 97 ? 51.299 12.146 -78.957 1.00 97.44 97 LYS A CA 1
ATOM 760 C C . LYS A 1 97 ? 51.031 12.797 -77.602 1.00 97.44 97 LYS A C 1
ATOM 762 O O . LYS A 1 97 ? 50.802 12.081 -76.632 1.00 97.44 97 LYS A O 1
ATOM 767 N N . ASN A 1 98 ? 50.989 14.128 -77.540 1.00 97.31 98 ASN A N 1
ATOM 768 C CA . ASN A 1 98 ? 50.671 14.853 -76.310 1.00 97.31 98 ASN A CA 1
ATOM 769 C C . ASN A 1 98 ? 49.246 14.562 -75.820 1.00 97.31 98 ASN A C 1
ATOM 771 O O . ASN A 1 98 ? 49.040 14.372 -74.624 1.00 97.31 98 ASN A O 1
ATOM 775 N N . THR A 1 99 ? 48.256 14.488 -76.717 1.00 96.94 99 THR A N 1
ATOM 776 C CA . THR A 1 99 ? 46.878 14.141 -76.328 1.00 96.94 99 THR A CA 1
ATOM 777 C C . THR A 1 99 ? 46.770 12.715 -75.800 1.00 96.94 99 THR A C 1
ATOM 779 O O . THR A 1 99 ? 46.132 12.508 -74.773 1.00 96.94 99 THR A O 1
ATOM 782 N N . VAL A 1 100 ? 47.439 11.752 -76.441 1.00 97.25 100 VAL A N 1
ATOM 783 C CA . VAL A 1 100 ? 47.477 10.353 -75.998 1.00 97.25 100 VAL A CA 1
ATOM 784 C C . VAL A 1 100 ? 48.193 10.240 -74.654 1.00 97.25 100 VAL A C 1
ATOM 786 O O . VAL A 1 100 ? 47.691 9.579 -73.751 1.00 97.25 100 VAL A O 1
ATOM 789 N N . PHE A 1 101 ? 49.319 10.935 -74.479 1.00 98.00 101 PHE A N 1
ATOM 790 C CA . PHE A 1 101 ? 50.043 10.976 -73.210 1.00 98.00 101 PHE A CA 1
ATOM 791 C C . PHE A 1 101 ? 49.188 11.559 -72.075 1.00 98.00 101 PHE A C 1
ATOM 793 O O . PHE A 1 101 ? 49.042 10.930 -71.030 1.00 98.00 101 PHE A O 1
ATOM 800 N N . ASN A 1 102 ? 48.560 12.718 -72.292 1.00 97.62 102 ASN A N 1
ATOM 801 C CA . ASN A 1 102 ? 47.690 13.349 -71.297 1.00 97.62 102 ASN A CA 1
ATOM 802 C C . ASN A 1 102 ? 46.460 12.490 -70.975 1.00 97.62 102 ASN A C 1
ATOM 804 O O . ASN A 1 102 ? 46.041 12.423 -69.819 1.00 97.62 102 ASN A O 1
ATOM 808 N N . ALA A 1 103 ? 45.878 11.831 -71.980 1.00 97.12 103 ALA A N 1
ATOM 809 C CA . ALA A 1 103 ? 44.773 10.903 -71.778 1.00 97.12 103 ALA A CA 1
ATOM 810 C C . ALA A 1 103 ? 45.209 9.700 -70.930 1.00 97.12 103 ALA A C 1
ATOM 812 O O . ALA A 1 103 ? 44.507 9.358 -69.983 1.00 97.12 103 ALA A O 1
ATOM 813 N N . ASN A 1 104 ? 46.379 9.119 -71.206 1.00 97.88 104 ASN A N 1
ATOM 814 C CA . ASN A 1 104 ? 46.933 8.017 -70.418 1.00 97.88 104 ASN A CA 1
ATOM 815 C C . ASN A 1 104 ? 47.220 8.433 -68.972 1.00 97.88 104 ASN A C 1
ATOM 817 O O . ASN A 1 104 ? 46.804 7.732 -68.057 1.00 97.88 104 ASN A O 1
ATOM 821 N N . LEU A 1 105 ? 47.837 9.598 -68.754 1.00 97.88 105 LEU A N 1
ATOM 822 C CA . LEU A 1 105 ? 48.083 10.122 -67.407 1.00 97.88 105 LEU A CA 1
ATOM 823 C C . LEU A 1 105 ? 46.772 10.336 -66.636 1.00 97.88 105 LEU A C 1
ATOM 825 O O . LEU A 1 105 ? 46.666 9.998 -65.460 1.00 97.88 105 LEU A O 1
ATOM 829 N N . LYS A 1 106 ? 45.743 10.873 -67.303 1.00 98.00 106 LYS A N 1
ATOM 830 C CA . LYS A 1 106 ? 44.418 11.042 -66.700 1.00 98.00 106 LYS A CA 1
ATOM 831 C C . LYS A 1 106 ? 43.758 9.698 -66.393 1.00 98.00 106 LYS A C 1
ATOM 833 O O . LYS A 1 106 ? 43.106 9.585 -65.363 1.00 98.00 106 LYS A O 1
ATOM 838 N N . LEU A 1 107 ? 43.902 8.701 -67.266 1.00 97.94 107 LEU A N 1
ATOM 839 C CA . LEU A 1 107 ? 43.393 7.349 -67.029 1.00 97.94 107 LEU A CA 1
ATOM 840 C C . LEU A 1 107 ? 44.084 6.694 -65.831 1.00 97.94 107 LEU A C 1
ATOM 842 O O . LEU A 1 107 ? 43.401 6.084 -65.016 1.00 97.94 107 LEU A O 1
ATOM 846 N N . GLU A 1 108 ? 45.398 6.863 -65.690 1.00 97.56 108 GLU A N 1
ATOM 847 C CA . GLU A 1 108 ? 46.152 6.359 -64.541 1.00 97.56 108 GLU A CA 1
ATOM 848 C C . GLU A 1 108 ? 45.698 7.032 -63.242 1.00 97.56 108 GLU A C 1
ATOM 850 O O . GLU A 1 108 ? 45.334 6.337 -62.299 1.00 97.56 108 GLU A O 1
ATOM 855 N N . LEU A 1 109 ? 45.592 8.366 -63.221 1.00 97.94 109 LEU A N 1
ATOM 856 C CA . LEU A 1 109 ? 45.095 9.105 -62.054 1.00 97.94 109 LEU A CA 1
ATOM 857 C C . LEU A 1 109 ? 43.651 8.726 -61.693 1.00 97.94 109 LEU A C 1
ATOM 859 O O . LEU A 1 109 ? 43.309 8.586 -60.522 1.00 97.94 109 LEU A O 1
ATOM 863 N N . LEU A 1 110 ? 42.784 8.548 -62.693 1.00 97.94 110 LEU A N 1
ATOM 864 C CA . LEU A 1 110 ? 41.421 8.074 -62.457 1.00 97.94 110 LEU A CA 1
ATOM 865 C C . LEU A 1 110 ? 41.414 6.640 -61.925 1.00 97.94 110 LEU A C 1
ATOM 867 O O . LEU A 1 110 ? 40.572 6.313 -61.096 1.00 97.94 110 LEU A O 1
ATOM 871 N N . SER A 1 111 ? 42.336 5.789 -62.375 1.00 98.12 111 SER A N 1
ATOM 872 C CA . SER A 1 111 ? 42.475 4.425 -61.869 1.00 98.12 111 SER A CA 1
ATOM 873 C C . SER A 1 111 ? 42.933 4.410 -60.414 1.00 98.12 111 SER A C 1
ATOM 875 O O . SER A 1 111 ? 42.351 3.671 -59.627 1.00 98.12 111 SER A O 1
ATOM 877 N N . THR A 1 112 ? 43.927 5.222 -60.033 1.00 97.94 112 THR A N 1
ATOM 878 C CA . THR A 1 112 ? 44.385 5.303 -58.635 1.00 97.94 112 THR A CA 1
ATOM 879 C C . THR A 1 112 ? 43.276 5.827 -57.733 1.00 97.94 112 THR A C 1
ATOM 881 O O . THR A 1 112 ? 42.972 5.200 -56.725 1.00 97.94 112 THR A O 1
ATOM 884 N N . GLN A 1 113 ? 42.583 6.891 -58.154 1.00 98.06 113 GLN A N 1
ATOM 885 C CA . GLN A 1 113 ? 41.416 7.410 -57.438 1.00 98.06 113 GLN A CA 1
ATOM 886 C C . GLN A 1 113 ? 40.300 6.364 -57.326 1.00 98.06 113 GLN A C 1
ATOM 888 O O . GLN A 1 113 ? 39.648 6.263 -56.292 1.00 98.06 113 GLN A O 1
ATOM 893 N N . ASN A 1 114 ? 40.065 5.561 -58.368 1.00 98.12 114 ASN A N 1
ATOM 894 C CA . ASN A 1 114 ? 39.059 4.501 -58.322 1.00 98.12 114 ASN A CA 1
ATOM 895 C C . ASN A 1 114 ? 39.444 3.381 -57.346 1.00 98.12 114 ASN A C 1
ATOM 897 O O . ASN A 1 114 ? 38.567 2.884 -56.646 1.00 98.12 114 ASN A O 1
ATOM 901 N N . CYS A 1 115 ? 40.723 2.998 -57.286 1.00 98.06 115 CYS A N 1
ATOM 902 C CA . CYS A 1 115 ? 41.217 2.036 -56.301 1.00 98.06 115 CYS A CA 1
ATOM 903 C C . CYS A 1 115 ? 41.083 2.580 -54.873 1.00 98.06 115 CYS A C 1
ATOM 905 O O . CYS A 1 115 ? 40.501 1.909 -54.035 1.00 98.06 115 CYS A O 1
ATOM 907 N N . GLU A 1 116 ? 41.506 3.820 -54.615 1.00 98.12 116 GLU A N 1
ATOM 908 C CA . GLU A 1 116 ? 41.375 4.453 -53.292 1.00 98.12 116 GLU A CA 1
ATOM 909 C C . GLU A 1 116 ? 39.911 4.547 -52.834 1.00 98.12 116 GLU A C 1
ATOM 911 O O . GLU A 1 116 ? 39.590 4.262 -51.680 1.00 98.12 116 GLU A O 1
ATOM 916 N N . LEU A 1 117 ? 39.001 4.912 -53.744 1.00 98.12 117 LEU A N 1
ATOM 917 C CA . LEU A 1 117 ? 37.568 4.954 -53.449 1.00 98.12 117 LEU A CA 1
ATOM 918 C C . LEU A 1 117 ? 36.995 3.562 -53.166 1.00 98.12 117 LEU A C 1
ATOM 920 O O . LEU A 1 117 ? 36.126 3.442 -52.307 1.00 98.12 117 LEU A O 1
ATOM 924 N N . LYS A 1 118 ? 37.469 2.521 -53.860 1.00 98.44 118 LYS A N 1
ATOM 925 C CA . LYS A 1 118 ? 37.078 1.132 -53.582 1.00 98.44 118 LYS A CA 1
ATOM 926 C C . LYS A 1 118 ? 37.566 0.679 -52.214 1.00 98.44 118 LYS A C 1
ATOM 928 O O . LYS A 1 118 ? 36.748 0.196 -51.443 1.00 98.44 118 LYS A O 1
ATOM 933 N N . ASP A 1 119 ? 38.831 0.917 -51.881 1.00 98.19 119 ASP A N 1
ATOM 934 C CA . ASP A 1 119 ? 39.391 0.556 -50.575 1.00 98.19 119 ASP A CA 1
ATOM 935 C C . ASP A 1 119 ? 38.644 1.281 -49.441 1.00 98.19 119 ASP A C 1
ATOM 937 O O . ASP A 1 119 ? 38.264 0.676 -48.439 1.00 98.19 119 ASP A O 1
ATOM 941 N N . SER A 1 120 ? 38.352 2.576 -49.616 1.00 98.44 120 SER A N 1
ATOM 942 C CA . SER A 1 120 ? 37.548 3.342 -48.656 1.00 98.44 120 SER A CA 1
ATOM 943 C C . SER A 1 120 ? 36.121 2.806 -48.528 1.00 98.44 120 SER A C 1
ATOM 945 O O . SER A 1 120 ? 35.565 2.820 -47.427 1.00 98.44 120 SER A O 1
ATOM 947 N N . LEU A 1 121 ? 35.512 2.374 -49.634 1.00 98.38 121 LEU A N 1
ATOM 948 C CA . LEU A 1 121 ? 34.171 1.799 -49.638 1.00 98.38 121 LEU A CA 1
ATOM 949 C C . LEU A 1 121 ? 34.167 0.449 -48.913 1.00 98.38 121 LEU A C 1
ATOM 951 O O . LEU A 1 121 ? 33.354 0.268 -48.011 1.00 98.38 121 LEU A O 1
ATOM 955 N N . GLU A 1 122 ? 35.122 -0.434 -49.202 1.00 98.38 122 GLU A N 1
ATOM 956 C CA . GLU A 1 122 ? 35.279 -1.728 -48.526 1.00 98.38 122 GLU A CA 1
ATOM 957 C C . GLU A 1 122 ? 35.506 -1.566 -47.014 1.00 98.38 122 GLU A C 1
ATOM 959 O O . GLU A 1 122 ? 34.871 -2.259 -46.217 1.00 98.38 122 GLU A O 1
ATOM 964 N N . LEU A 1 123 ? 36.335 -0.602 -46.596 1.00 98.25 123 LEU A N 1
ATOM 965 C CA . LEU A 1 123 ? 36.533 -0.285 -45.177 1.00 98.25 123 LEU A CA 1
ATOM 966 C C . LEU A 1 123 ? 35.247 0.218 -44.508 1.00 98.25 123 LEU A C 1
ATOM 968 O O . LEU A 1 123 ? 34.951 -0.164 -43.373 1.00 98.25 123 LEU A O 1
ATOM 972 N N . SER A 1 124 ? 34.467 1.057 -45.197 1.00 97.94 124 SER A N 1
ATOM 973 C CA . SER A 1 124 ? 33.182 1.531 -44.674 1.00 97.94 124 SER A CA 1
ATOM 974 C C . SER A 1 124 ? 32.157 0.400 -44.560 1.00 97.94 124 SER A C 1
ATOM 976 O O . SER A 1 124 ? 31.473 0.299 -43.544 1.00 97.94 124 SER A O 1
ATOM 978 N N . GLU A 1 125 ? 32.108 -0.508 -45.538 1.00 98.38 125 GLU A N 1
ATOM 979 C CA . GLU A 1 125 ? 31.243 -1.688 -45.500 1.00 98.38 125 GLU A CA 1
ATOM 980 C C . GLU A 1 125 ? 31.629 -2.635 -44.366 1.00 98.38 125 GLU A C 1
ATOM 982 O O . GLU A 1 125 ? 30.754 -3.133 -43.657 1.00 98.38 125 GLU A O 1
ATOM 987 N N . GLN A 1 126 ? 32.927 -2.872 -44.155 1.00 98.19 126 GLN A N 1
ATOM 988 C CA . GLN A 1 126 ? 33.393 -3.675 -43.030 1.00 98.19 126 GLN A CA 1
ATOM 989 C C . GLN A 1 126 ? 32.984 -3.037 -41.700 1.00 98.19 126 GLN A C 1
ATOM 991 O O . GLN A 1 126 ? 32.477 -3.730 -40.819 1.00 98.19 126 GLN A O 1
ATOM 996 N N . ARG A 1 127 ? 33.131 -1.714 -41.570 1.00 98.00 127 ARG A N 1
ATOM 997 C CA . ARG A 1 127 ? 32.719 -1.005 -40.359 1.00 98.00 127 ARG A CA 1
ATOM 998 C C . ARG A 1 127 ? 31.215 -1.110 -40.108 1.00 98.00 127 ARG A C 1
ATOM 1000 O O . ARG A 1 127 ? 30.821 -1.282 -38.960 1.00 98.00 127 ARG A O 1
ATOM 1007 N N . ILE A 1 128 ? 30.393 -1.030 -41.154 1.00 98.00 128 ILE A N 1
ATOM 1008 C CA . ILE A 1 128 ? 28.939 -1.220 -41.051 1.00 98.00 128 ILE A CA 1
ATOM 1009 C C . ILE A 1 128 ? 28.620 -2.637 -40.558 1.00 98.00 128 ILE A C 1
ATOM 1011 O O . ILE A 1 128 ? 27.880 -2.781 -39.590 1.00 98.00 128 ILE A O 1
ATOM 1015 N N . ARG A 1 129 ? 29.243 -3.672 -41.139 1.00 97.50 129 ARG A N 1
ATOM 1016 C CA . ARG A 1 129 ? 29.042 -5.073 -40.714 1.00 97.50 129 ARG A CA 1
ATOM 1017 C C . ARG A 1 129 ? 29.455 -5.325 -39.261 1.00 97.50 129 ARG A C 1
ATOM 1019 O O . ARG A 1 129 ? 28.881 -6.184 -38.605 1.00 97.50 129 ARG A O 1
ATOM 1026 N N . GLU A 1 130 ? 30.459 -4.607 -38.760 1.00 97.69 130 GLU A N 1
ATOM 1027 C CA . GLU A 1 130 ? 30.874 -4.686 -37.353 1.00 97.69 130 GLU A CA 1
ATOM 1028 C C . GLU A 1 130 ? 29.923 -3.943 -36.401 1.00 97.69 130 GLU A C 1
ATOM 1030 O O . GLU A 1 130 ? 29.806 -4.331 -35.239 1.00 97.69 130 GLU A O 1
ATOM 1035 N N . LEU A 1 131 ? 29.271 -2.871 -36.862 1.00 97.62 131 LEU A N 1
ATOM 1036 C CA . LEU A 1 131 ? 28.356 -2.061 -36.052 1.00 97.62 131 LEU A CA 1
ATOM 1037 C C . LEU A 1 131 ? 26.959 -2.678 -35.936 1.00 97.62 131 LEU A C 1
ATOM 1039 O O . LEU A 1 131 ? 26.369 -2.602 -34.864 1.00 97.62 131 LEU A O 1
ATOM 1043 N N . GLU A 1 132 ? 26.466 -3.330 -36.986 1.00 96.88 132 GLU A N 1
ATOM 1044 C CA . GLU A 1 132 ? 25.133 -3.948 -37.032 1.00 96.88 132 GLU A CA 1
ATOM 1045 C C . GLU A 1 132 ? 24.801 -4.852 -35.816 1.00 96.88 132 GLU A C 1
ATOM 1047 O O . GLU A 1 132 ? 23.772 -4.621 -35.179 1.00 96.88 132 GLU A O 1
ATOM 1052 N N . PRO A 1 133 ? 25.656 -5.806 -35.379 1.00 97.62 133 PRO A N 1
ATOM 1053 C CA . PRO A 1 133 ? 25.346 -6.629 -34.203 1.00 97.62 133 PRO A CA 1
ATOM 1054 C C . PRO A 1 133 ? 25.363 -5.843 -32.883 1.00 97.62 133 PRO A C 1
ATOM 1056 O O . PRO A 1 133 ? 24.681 -6.217 -31.931 1.00 97.62 133 PRO A O 1
ATOM 1059 N N . LEU A 1 134 ? 26.139 -4.757 -32.802 1.00 97.38 134 LEU A N 1
ATOM 1060 C CA . LEU A 1 134 ? 26.165 -3.899 -31.616 1.00 97.38 134 LEU A CA 1
ATOM 1061 C C . LEU A 1 134 ? 24.896 -3.048 -31.527 1.00 97.38 134 LEU A C 1
ATOM 1063 O O . LEU A 1 134 ? 24.409 -2.798 -30.428 1.00 97.38 134 LEU A O 1
ATOM 1067 N N . GLU A 1 135 ? 24.356 -2.606 -32.664 1.00 97.62 135 GLU A N 1
ATOM 1068 C CA . GLU A 1 135 ? 23.074 -1.899 -32.715 1.00 97.62 135 GLU A CA 1
ATOM 1069 C C . GLU A 1 135 ? 21.924 -2.808 -32.257 1.00 97.62 135 GLU A C 1
ATOM 1071 O O . GLU A 1 135 ? 21.101 -2.383 -31.444 1.00 97.62 135 GLU A O 1
ATOM 1076 N N . GLU A 1 136 ? 21.914 -4.074 -32.687 1.00 97.88 136 GLU A N 1
ATOM 1077 C CA . GLU A 1 136 ? 20.943 -5.077 -32.224 1.00 97.88 136 GLU A CA 1
ATOM 1078 C C . GLU A 1 136 ? 21.061 -5.332 -30.710 1.00 97.88 136 GLU A C 1
ATOM 1080 O O . GLU A 1 136 ? 20.060 -5.270 -29.995 1.00 97.88 136 GLU A O 1
ATOM 1085 N N . GLU A 1 137 ? 22.280 -5.503 -30.179 1.00 98.19 137 GLU A N 1
ATOM 1086 C CA . GLU A 1 137 ? 22.497 -5.671 -28.733 1.00 98.19 137 GLU A CA 1
ATOM 1087 C C . GLU A 1 137 ? 22.036 -4.442 -27.931 1.00 98.19 137 GLU A C 1
ATOM 1089 O O . GLU A 1 137 ? 21.441 -4.574 -26.858 1.00 98.19 137 GLU A O 1
ATOM 1094 N N . VAL A 1 138 ? 22.272 -3.229 -28.441 1.00 98.25 138 VAL A N 1
ATOM 1095 C CA . VAL A 1 138 ? 21.792 -1.997 -27.800 1.00 98.25 138 VAL A CA 1
ATOM 1096 C C . VAL A 1 138 ? 20.266 -1.969 -27.746 1.00 98.25 138 VAL A C 1
ATOM 1098 O O . VAL A 1 138 ? 19.717 -1.599 -26.705 1.00 98.25 138 VAL A O 1
ATOM 1101 N N . HIS A 1 139 ? 19.581 -2.378 -28.815 1.00 98.38 139 HIS A N 1
ATOM 1102 C CA . HIS A 1 139 ? 18.122 -2.477 -28.826 1.00 98.38 139 HIS A CA 1
ATOM 1103 C C . HIS A 1 139 ? 17.607 -3.516 -27.822 1.00 98.38 139 HIS A C 1
ATOM 1105 O O . HIS A 1 139 ? 16.752 -3.189 -26.995 1.00 98.38 139 HIS A O 1
ATOM 1111 N N . ASP A 1 140 ? 18.192 -4.713 -27.796 1.00 98.38 140 ASP A N 1
ATOM 1112 C CA . ASP A 1 140 ? 17.831 -5.760 -26.833 1.00 98.38 140 ASP A CA 1
ATOM 1113 C C . ASP A 1 140 ? 18.019 -5.302 -25.380 1.00 98.38 140 ASP A C 1
ATOM 1115 O O . ASP A 1 140 ? 17.176 -5.547 -24.508 1.00 98.38 140 ASP A O 1
ATOM 1119 N N . LEU A 1 141 ? 19.126 -4.613 -25.093 1.00 97.94 141 LEU A N 1
ATOM 1120 C CA . LEU A 1 141 ? 19.402 -4.073 -23.764 1.00 97.94 141 LEU A CA 1
ATOM 1121 C C . LEU A 1 141 ? 18.432 -2.951 -23.387 1.00 97.94 141 LEU A C 1
ATOM 1123 O O . LEU A 1 141 ? 18.025 -2.872 -22.224 1.00 97.94 141 LEU A O 1
ATOM 1127 N N . GLN A 1 142 ? 18.041 -2.098 -24.334 1.00 98.50 142 GLN A N 1
ATOM 1128 C CA . GLN A 1 142 ? 17.018 -1.077 -24.109 1.00 98.50 142 GLN A CA 1
ATOM 1129 C C . GLN A 1 142 ? 15.668 -1.714 -23.773 1.00 98.50 142 GLN A C 1
ATOM 1131 O O . GLN A 1 142 ? 15.043 -1.320 -22.787 1.00 98.50 142 GLN A O 1
ATOM 1136 N N . ASP A 1 143 ? 15.256 -2.748 -24.504 1.00 98.56 143 ASP A N 1
ATOM 1137 C CA . ASP A 1 143 ? 14.011 -3.472 -24.242 1.00 98.56 143 ASP A CA 1
ATOM 1138 C C . ASP A 1 143 ? 14.023 -4.167 -22.876 1.00 98.56 143 ASP A C 1
ATOM 1140 O O . ASP A 1 143 ? 13.051 -4.095 -22.112 1.00 98.56 143 ASP A O 1
ATOM 1144 N N . GLN A 1 144 ? 15.146 -4.787 -22.507 1.00 98.31 144 GLN A N 1
ATOM 1145 C CA . GLN A 1 144 ? 15.327 -5.354 -21.171 1.00 98.31 144 GLN A CA 1
ATOM 1146 C C . GLN A 1 144 ? 15.270 -4.280 -20.082 1.00 98.31 144 GLN A C 1
ATOM 1148 O O . GLN A 1 144 ? 14.640 -4.500 -19.044 1.00 98.31 144 GLN A O 1
ATOM 1153 N N . ASN A 1 145 ? 15.890 -3.119 -20.305 1.00 98.44 145 ASN A N 1
ATOM 1154 C CA . ASN A 1 145 ? 15.863 -2.005 -19.363 1.00 98.44 145 ASN A CA 1
ATOM 1155 C C . ASN A 1 145 ? 14.433 -1.478 -19.180 1.00 98.44 145 ASN A C 1
ATOM 1157 O O . ASN A 1 145 ? 13.965 -1.385 -18.048 1.00 98.44 145 ASN A O 1
ATOM 1161 N N . ASN A 1 146 ? 13.698 -1.262 -20.272 1.00 98.50 146 ASN A N 1
ATOM 1162 C CA . ASN A 1 146 ? 12.294 -0.845 -20.245 1.00 98.50 146 ASN A CA 1
ATOM 1163 C C . ASN A 1 146 ? 11.421 -1.855 -19.485 1.00 98.50 146 ASN A C 1
ATOM 1165 O O . ASN A 1 146 ? 10.621 -1.487 -18.624 1.00 98.50 146 ASN A O 1
ATOM 1169 N N . ARG A 1 147 ? 11.622 -3.155 -19.729 1.00 98.50 147 ARG A N 1
ATOM 1170 C CA . ARG A 1 147 ? 10.910 -4.220 -19.011 1.00 98.50 147 ARG A CA 1
ATOM 1171 C C . ARG A 1 147 ? 11.240 -4.243 -17.518 1.00 98.50 147 ARG A C 1
ATOM 1173 O O . ARG A 1 147 ? 10.359 -4.497 -16.696 1.00 98.50 147 ARG A O 1
ATOM 1180 N N . LEU A 1 148 ? 12.502 -4.014 -17.157 1.00 98.38 148 LEU A N 1
ATOM 1181 C CA . LEU A 1 148 ? 12.921 -3.927 -15.760 1.00 98.38 148 LEU A CA 1
ATOM 1182 C C . LEU A 1 148 ? 12.352 -2.682 -15.079 1.00 98.38 148 LEU A C 1
ATOM 1184 O O . LEU A 1 148 ? 11.911 -2.795 -13.940 1.00 98.38 148 LEU A O 1
ATOM 1188 N N . GLN A 1 149 ? 12.304 -1.539 -15.764 1.00 98.62 149 GLN A N 1
ATOM 1189 C CA . GLN A 1 149 ? 11.682 -0.317 -15.250 1.00 98.62 149 GLN A CA 1
ATOM 1190 C C . GLN A 1 149 ? 10.198 -0.527 -14.947 1.00 98.62 149 GLN A C 1
ATOM 1192 O O . GLN A 1 149 ? 9.769 -0.226 -13.836 1.00 98.62 149 GLN A O 1
ATOM 1197 N N . LEU A 1 150 ? 9.443 -1.135 -15.870 1.00 98.50 150 LEU A N 1
ATOM 1198 C CA . LEU A 1 150 ? 8.037 -1.486 -15.634 1.00 98.50 150 LEU A CA 1
ATOM 1199 C C . LEU A 1 150 ? 7.877 -2.399 -14.412 1.00 98.50 150 LEU A C 1
ATOM 1201 O O . LEU A 1 150 ? 7.042 -2.154 -13.551 1.00 98.50 150 LEU A O 1
ATOM 1205 N N . LYS A 1 151 ? 8.739 -3.411 -14.270 1.00 98.56 151 LYS A N 1
ATOM 1206 C CA . LYS A 1 151 ? 8.703 -4.305 -13.106 1.00 98.56 151 LYS A CA 1
ATOM 1207 C C . LYS A 1 151 ? 9.031 -3.590 -11.790 1.00 98.56 151 LYS A C 1
ATOM 1209 O O . LYS A 1 151 ? 8.500 -3.963 -10.747 1.00 98.56 151 LYS A O 1
ATOM 1214 N N . VAL A 1 152 ? 9.945 -2.620 -11.810 1.00 98.44 152 VAL A N 1
ATOM 1215 C CA . VAL A 1 152 ? 10.246 -1.794 -10.632 1.00 98.44 152 VAL A CA 1
ATOM 1216 C C . VAL A 1 152 ? 9.029 -0.951 -10.269 1.00 98.44 152 VAL A C 1
ATOM 1218 O O . VAL A 1 152 ? 8.656 -0.943 -9.101 1.00 98.44 152 VAL A O 1
ATOM 1221 N N . GLN A 1 153 ? 8.373 -0.341 -11.256 1.00 98.50 153 GLN A N 1
ATOM 1222 C CA . GLN A 1 153 ? 7.143 0.416 -11.044 1.00 98.50 153 GLN A CA 1
ATOM 1223 C C . GLN A 1 153 ? 6.035 -0.456 -10.427 1.00 98.50 153 GLN A C 1
ATOM 1225 O O . GLN A 1 153 ? 5.467 -0.072 -9.407 1.00 98.50 153 GLN A O 1
ATOM 1230 N N . ASP A 1 154 ? 5.792 -1.659 -10.957 1.00 98.50 154 ASP A N 1
ATOM 1231 C CA . ASP A 1 154 ? 4.797 -2.593 -10.403 1.00 98.50 154 ASP A CA 1
ATOM 1232 C C . ASP A 1 154 ? 5.078 -2.922 -8.923 1.00 98.50 154 ASP A C 1
ATOM 1234 O O . ASP A 1 154 ? 4.174 -2.952 -8.084 1.00 98.50 154 ASP A O 1
ATOM 1238 N N . LEU A 1 155 ? 6.350 -3.156 -8.580 1.00 97.94 155 LEU A N 1
ATOM 1239 C CA . LEU A 1 155 ? 6.766 -3.443 -7.205 1.00 97.94 155 LEU A CA 1
ATOM 1240 C C . LEU A 1 155 ? 6.653 -2.216 -6.291 1.00 97.94 155 LEU A C 1
ATOM 1242 O O . LEU A 1 155 ? 6.352 -2.364 -5.106 1.00 97.94 155 LEU A O 1
ATOM 1246 N N . GLU A 1 156 ? 6.906 -1.013 -6.805 1.00 98.50 156 GLU A N 1
ATOM 1247 C CA . GLU A 1 156 ? 6.703 0.239 -6.071 1.00 98.50 156 GLU A CA 1
ATOM 1248 C C . GLU A 1 156 ? 5.218 0.471 -5.774 1.00 98.50 156 GLU A C 1
ATOM 1250 O O . GLU A 1 156 ? 4.865 0.810 -4.642 1.00 98.50 156 GLU A O 1
ATOM 1255 N N . GLU A 1 157 ? 4.339 0.214 -6.743 1.00 98.38 157 GLU A N 1
ATOM 1256 C CA . GLU A 1 157 ? 2.887 0.275 -6.568 1.00 98.38 157 GLU A CA 1
ATOM 1257 C C . GLU A 1 157 ? 2.394 -0.749 -5.534 1.00 98.38 157 GLU A C 1
ATOM 1259 O O . GLU A 1 157 ? 1.645 -0.385 -4.624 1.00 98.38 157 GLU A O 1
ATOM 1264 N N . GLU A 1 158 ? 2.862 -2.002 -5.595 1.00 98.44 158 GLU A N 1
ATOM 1265 C CA . GLU A 1 158 ? 2.552 -3.026 -4.585 1.00 98.44 158 GLU A CA 1
ATOM 1266 C C . GLU A 1 158 ? 3.023 -2.596 -3.184 1.00 98.44 158 GLU A C 1
ATOM 1268 O O . GLU A 1 158 ? 2.297 -2.735 -2.196 1.00 98.44 158 GLU A O 1
ATOM 1273 N N . ASN A 1 159 ? 4.227 -2.029 -3.076 1.00 97.25 159 ASN A N 1
ATOM 1274 C CA . ASN A 1 159 ? 4.777 -1.574 -1.800 1.00 97.25 159 ASN A CA 1
ATOM 1275 C C . ASN A 1 159 ? 3.972 -0.400 -1.217 1.00 97.25 159 ASN A C 1
ATOM 1277 O O . ASN A 1 159 ? 3.703 -0.375 -0.014 1.00 97.25 159 ASN A O 1
ATOM 1281 N N . ASN A 1 160 ? 3.513 0.524 -2.065 1.00 98.00 160 ASN A N 1
ATOM 1282 C CA . ASN A 1 160 ? 2.617 1.607 -1.662 1.00 98.00 160 ASN A CA 1
ATOM 1283 C C . ASN A 1 160 ? 1.272 1.061 -1.156 1.00 98.00 160 ASN A C 1
ATOM 1285 O O . ASN A 1 160 ? 0.831 1.432 -0.068 1.00 98.00 160 ASN A O 1
ATOM 1289 N N . GLN A 1 161 ? 0.670 0.099 -1.862 1.00 98.19 161 GLN A N 1
ATOM 1290 C CA . GLN A 1 161 ? -0.572 -0.549 -1.420 1.00 98.19 161 GLN A CA 1
ATOM 1291 C C . GLN A 1 161 ? -0.404 -1.264 -0.070 1.00 98.19 161 GLN A C 1
ATOM 1293 O O . GLN A 1 161 ? -1.250 -1.146 0.821 1.00 98.19 161 GLN A O 1
ATOM 1298 N N . LEU A 1 162 ? 0.708 -1.982 0.121 1.00 98.25 162 LEU A N 1
ATOM 1299 C CA . LEU A 1 162 ? 1.029 -2.628 1.396 1.00 98.25 162 LEU A CA 1
ATOM 1300 C C . LEU A 1 162 ? 1.258 -1.609 2.518 1.00 98.25 162 LEU A C 1
ATOM 1302 O O . LEU A 1 162 ? 0.881 -1.862 3.669 1.00 98.25 162 LEU A O 1
ATOM 1306 N N . HIS A 1 163 ? 1.866 -0.463 2.209 1.00 98.25 163 HIS A N 1
ATOM 1307 C CA . HIS A 1 163 ? 2.049 0.626 3.162 1.00 98.25 163 HIS A CA 1
ATOM 1308 C C . HIS A 1 163 ? 0.705 1.191 3.633 1.00 98.25 163 HIS A C 1
ATOM 1310 O O . HIS A 1 163 ? 0.477 1.292 4.844 1.00 98.25 163 HIS A O 1
ATOM 1316 N N . ASP A 1 164 ? -0.203 1.471 2.700 1.00 97.81 164 ASP A N 1
ATOM 1317 C CA . ASP A 1 164 ? -1.538 1.993 2.989 1.00 97.81 164 ASP A CA 1
ATOM 1318 C C . ASP A 1 164 ? -2.374 0.994 3.798 1.00 97.81 164 ASP A C 1
ATOM 1320 O O . ASP A 1 164 ? -2.965 1.352 4.821 1.00 97.81 164 ASP A O 1
ATOM 1324 N N . ALA A 1 165 ? -2.340 -0.291 3.430 1.00 98.19 165 ALA A N 1
ATOM 1325 C CA . ALA A 1 165 ? -3.002 -1.353 4.187 1.00 98.19 165 ALA A CA 1
ATOM 1326 C C . ALA A 1 165 ? -2.459 -1.460 5.623 1.00 98.19 165 ALA A C 1
ATOM 1328 O O . ALA A 1 165 ? -3.215 -1.624 6.587 1.00 98.19 165 ALA A O 1
ATOM 1329 N N . ARG A 1 166 ? -1.140 -1.321 5.802 1.00 98.38 166 ARG A N 1
ATOM 1330 C CA . ARG A 1 166 ? -0.511 -1.329 7.128 1.00 98.38 166 ARG A CA 1
ATOM 1331 C C . ARG A 1 166 ? -0.915 -0.114 7.960 1.00 98.38 166 ARG A C 1
ATOM 1333 O O . ARG A 1 166 ? -1.079 -0.248 9.175 1.00 98.38 166 ARG A O 1
ATOM 1340 N N . LEU A 1 167 ? -1.056 1.055 7.339 1.00 98.56 167 LEU A N 1
ATOM 1341 C CA . LEU A 1 167 ? -1.527 2.264 8.009 1.00 98.56 167 LEU A CA 1
ATOM 1342 C C . LEU A 1 167 ? -2.989 2.111 8.449 1.00 98.56 167 LEU A C 1
ATOM 1344 O O . LEU A 1 167 ? -3.301 2.395 9.605 1.00 98.56 167 LEU A O 1
ATOM 1348 N N . HIS A 1 168 ? -3.847 1.576 7.578 1.00 98.12 168 HIS A N 1
ATOM 1349 C CA . HIS A 1 168 ? -5.245 1.283 7.896 1.00 98.12 168 HIS A CA 1
ATOM 1350 C C . HIS A 1 168 ? -5.368 0.345 9.104 1.00 98.12 168 HIS A C 1
ATOM 1352 O O . HIS A 1 168 ? -5.997 0.692 10.102 1.00 98.12 168 HIS A O 1
ATOM 1358 N N . LEU A 1 169 ? -4.685 -0.806 9.072 1.00 98.06 169 LEU A N 1
ATOM 1359 C CA . LEU A 1 169 ? -4.689 -1.767 10.183 1.00 98.06 169 LEU A CA 1
ATOM 1360 C C . LEU A 1 169 ? -4.144 -1.172 11.485 1.00 98.06 169 LEU A C 1
ATOM 1362 O O . LEU A 1 169 ? -4.550 -1.573 12.578 1.00 98.06 169 LEU A O 1
ATOM 1366 N N . ARG A 1 170 ? -3.191 -0.237 11.401 1.00 98.56 170 ARG A N 1
ATOM 1367 C CA . ARG A 1 170 ? -2.666 0.459 12.578 1.00 98.56 170 ARG A CA 1
ATOM 1368 C C . ARG A 1 170 ? -3.717 1.375 13.201 1.00 98.56 170 ARG A C 1
ATOM 1370 O O . ARG A 1 170 ? -3.792 1.408 14.428 1.00 98.56 170 ARG A O 1
ATOM 1377 N N . ASN A 1 171 ? -4.484 2.089 12.382 1.00 97.50 171 ASN A N 1
ATOM 1378 C CA . ASN A 1 171 ? -5.547 2.980 12.842 1.00 97.50 171 ASN A CA 1
ATOM 1379 C C . ASN A 1 171 ? -6.691 2.182 13.476 1.00 97.50 171 ASN A C 1
ATOM 1381 O O . ASN A 1 171 ? -7.045 2.452 14.617 1.00 97.50 171 ASN A O 1
ATOM 1385 N N . GLU A 1 172 ? -7.149 1.112 12.824 1.00 98.44 172 GLU A N 1
ATOM 1386 C CA . GLU A 1 172 ? -8.168 0.205 13.375 1.00 98.44 172 GLU A CA 1
ATOM 1387 C C . GLU A 1 172 ? -7.726 -0.395 14.724 1.00 98.44 172 GLU A C 1
ATOM 1389 O O . GLU A 1 172 ? -8.466 -0.408 15.704 1.00 98.44 172 GLU A O 1
ATOM 1394 N N . ASN A 1 173 ? -6.463 -0.821 14.836 1.00 96.94 173 ASN A N 1
ATOM 1395 C CA . ASN A 1 173 ? -5.912 -1.290 16.110 1.00 96.94 173 ASN A CA 1
ATOM 1396 C C . ASN A 1 173 ? -5.787 -0.188 17.177 1.00 96.94 173 ASN A C 1
ATOM 1398 O O . ASN A 1 173 ? -5.642 -0.509 18.359 1.00 96.94 173 ASN A O 1
ATOM 1402 N N . ALA A 1 174 ? -5.723 1.087 16.798 1.00 98.06 174 ALA A N 1
ATOM 1403 C CA . ALA A 1 174 ? -5.745 2.192 17.751 1.00 98.06 174 ALA A CA 1
ATOM 1404 C C . ALA A 1 174 ? -7.174 2.422 18.261 1.00 98.06 174 ALA A C 1
ATOM 1406 O O . ALA A 1 174 ? -7.369 2.465 19.472 1.00 98.06 174 ALA A O 1
ATOM 1407 N N . GLU A 1 175 ? -8.158 2.433 17.361 1.00 97.94 175 GLU A N 1
ATOM 1408 C CA . GLU A 1 175 ? -9.587 2.547 17.685 1.00 97.94 175 GLU A CA 1
ATOM 1409 C C . GLU A 1 175 ? -10.061 1.394 18.580 1.00 97.94 175 GLU A C 1
ATOM 1411 O O . GLU A 1 175 ? -10.685 1.614 19.616 1.00 97.94 175 GLU A O 1
ATOM 1416 N N . LEU A 1 176 ? -9.676 0.153 18.263 1.00 97.12 176 LEU A N 1
ATOM 1417 C CA . LEU A 1 176 ? -9.985 -1.005 19.107 1.00 97.12 176 LEU A CA 1
ATOM 1418 C C . LEU A 1 176 ? -9.352 -0.898 20.499 1.00 97.12 176 LEU A C 1
ATOM 1420 O O . LEU A 1 176 ? -9.931 -1.359 21.481 1.00 97.12 176 LEU A O 1
ATOM 1424 N N . ARG A 1 177 ? -8.156 -0.308 20.624 1.00 98.19 177 ARG A N 1
ATOM 1425 C CA . ARG A 1 177 ? -7.543 -0.073 21.942 1.00 98.19 177 ARG A CA 1
ATOM 1426 C C . ARG A 1 177 ? -8.293 0.994 22.726 1.00 98.19 177 ARG A C 1
ATOM 1428 O O . ARG A 1 177 ? -8.492 0.801 23.919 1.00 98.19 177 ARG A O 1
ATOM 1435 N N . GLU A 1 178 ? -8.710 2.073 22.075 1.00 98.31 178 GLU A N 1
ATOM 1436 C CA . GLU A 1 178 ? -9.508 3.131 22.697 1.00 98.31 178 GLU A CA 1
ATOM 1437 C C . GLU A 1 178 ? -10.862 2.597 23.182 1.00 98.31 178 GLU A C 1
ATOM 1439 O O . GLU A 1 178 ? -11.196 2.760 24.353 1.00 98.31 178 GLU A O 1
ATOM 1444 N N . SER A 1 179 ? -11.569 1.836 22.342 1.00 97.81 179 SER A N 1
ATOM 1445 C CA . SER A 1 179 ? -12.828 1.183 22.715 1.00 97.81 179 SER A CA 1
ATOM 1446 C C . SER A 1 179 ? -12.658 0.208 23.886 1.00 97.81 179 SER A C 1
ATOM 1448 O O . SER A 1 179 ? -13.465 0.199 24.813 1.00 97.81 179 SER A O 1
ATOM 1450 N N . ASN A 1 180 ? -11.576 -0.578 23.912 1.00 97.25 180 ASN A N 1
ATOM 1451 C CA . ASN A 1 180 ? -11.292 -1.458 25.048 1.00 97.25 180 ASN A CA 1
ATOM 1452 C C . ASN A 1 180 ? -11.052 -0.676 26.349 1.00 97.25 180 ASN A C 1
ATOM 1454 O O . ASN A 1 180 ? -11.500 -1.110 27.409 1.00 97.25 180 ASN A O 1
ATOM 1458 N N . VAL A 1 181 ? -10.362 0.468 26.283 1.00 98.06 181 VAL A N 1
ATOM 1459 C CA . VAL A 1 181 ? -10.166 1.350 27.446 1.00 98.06 181 VAL A CA 1
ATOM 1460 C C . VAL A 1 181 ? -11.505 1.910 27.932 1.00 98.06 181 VAL A C 1
ATOM 1462 O O . VAL A 1 181 ? -11.754 1.931 29.135 1.00 98.06 181 VAL A O 1
ATOM 1465 N N . GLU A 1 182 ? -12.387 2.314 27.020 1.00 97.81 182 GLU A N 1
ATOM 1466 C CA . GLU A 1 182 ? -13.728 2.797 27.360 1.00 97.81 182 GLU A CA 1
ATOM 1467 C C . GLU A 1 182 ? -14.586 1.709 28.024 1.00 97.81 182 GLU A C 1
ATOM 1469 O O . GLU A 1 182 ? -15.194 1.955 29.065 1.00 97.81 182 GLU A O 1
ATOM 1474 N N . ILE A 1 183 ? -14.585 0.485 27.487 1.00 97.12 183 ILE A N 1
ATOM 1475 C CA . ILE A 1 183 ? -15.319 -0.648 28.071 1.00 97.12 183 ILE A CA 1
ATOM 1476 C C . ILE A 1 183 ? -14.823 -0.952 29.487 1.00 97.12 183 ILE A C 1
ATOM 1478 O O . ILE A 1 183 ? -15.640 -1.159 30.384 1.00 97.12 183 ILE A O 1
ATOM 1482 N N . LEU A 1 184 ? -13.504 -0.958 29.707 1.00 98.00 184 LEU A N 1
ATOM 1483 C CA . LEU A 1 184 ? -12.935 -1.161 31.042 1.00 98.00 184 LEU A CA 1
ATOM 1484 C C . LEU A 1 184 ? -13.376 -0.061 32.009 1.00 98.00 184 LEU A C 1
ATOM 1486 O O . LEU A 1 184 ? -13.781 -0.366 33.125 1.00 98.00 184 LEU A O 1
ATOM 1490 N N . LYS A 1 185 ? -13.399 1.197 31.561 1.00 98.25 185 LYS A N 1
ATOM 1491 C CA . LYS A 1 185 ? -13.889 2.317 32.370 1.00 98.25 185 LYS A CA 1
ATOM 1492 C C . LYS A 1 185 ? -15.365 2.156 32.756 1.00 98.25 185 LYS A C 1
ATOM 1494 O O . LYS A 1 185 ? -15.719 2.379 33.909 1.00 98.25 185 LYS A O 1
ATOM 1499 N N . ILE A 1 186 ? -16.222 1.735 31.822 1.00 95.88 186 ILE A N 1
ATOM 1500 C CA . ILE A 1 186 ? -17.643 1.458 32.104 1.00 95.88 186 ILE A CA 1
ATOM 1501 C C . ILE A 1 186 ? -17.779 0.314 33.118 1.00 95.88 186 ILE A C 1
ATOM 1503 O O . ILE A 1 186 ? -18.630 0.368 34.007 1.00 95.88 186 ILE A O 1
ATOM 1507 N N . GLN A 1 187 ? -16.947 -0.726 33.010 1.00 97.12 187 GLN A N 1
ATOM 1508 C CA . GLN A 1 187 ? -16.939 -1.832 33.970 1.00 97.12 187 GLN A CA 1
ATOM 1509 C C . GLN A 1 187 ? -16.501 -1.374 35.362 1.00 97.12 187 GLN A C 1
ATOM 1511 O O . GLN A 1 187 ? -17.164 -1.721 36.336 1.00 97.12 187 GLN A O 1
ATOM 1516 N N . GLU A 1 188 ? -15.440 -0.571 35.459 1.00 98.25 188 GLU A N 1
ATOM 1517 C CA . GLU A 1 188 ? -14.980 0.026 36.718 1.00 98.25 188 GLU A CA 1
ATOM 1518 C C . GLU A 1 188 ? -16.082 0.870 37.373 1.00 98.25 188 GLU A C 1
ATOM 1520 O O . GLU A 1 188 ? -16.370 0.691 38.555 1.00 98.25 188 GLU A O 1
ATOM 1525 N N . GLU A 1 189 ? -16.766 1.723 36.605 1.00 97.62 189 GLU A N 1
ATOM 1526 C CA . GLU A 1 189 ? -17.899 2.518 37.095 1.00 97.62 189 GLU A CA 1
ATOM 1527 C C . GLU A 1 189 ? -19.076 1.635 37.541 1.00 97.62 189 GLU A C 1
ATOM 1529 O O . GLU A 1 189 ? -19.687 1.873 38.582 1.00 97.62 189 GLU A O 1
ATOM 1534 N N . THR A 1 190 ? -19.376 0.574 36.790 1.00 96.94 190 THR A N 1
ATOM 1535 C CA . THR A 1 190 ? -20.448 -0.372 37.137 1.00 96.94 190 THR A CA 1
ATOM 1536 C C . THR A 1 190 ? -20.142 -1.108 38.442 1.00 96.94 190 THR A C 1
ATOM 1538 O O . THR A 1 190 ? -21.039 -1.281 39.268 1.00 96.94 190 THR A O 1
ATOM 1541 N N . ILE A 1 191 ? -18.886 -1.519 38.647 1.00 98.00 191 ILE A N 1
ATOM 1542 C CA . ILE A 1 191 ? -18.432 -2.149 39.894 1.00 98.00 191 ILE A CA 1
ATOM 1543 C C . ILE A 1 191 ? -18.535 -1.149 41.048 1.00 98.00 191 ILE A C 1
ATOM 1545 O O . ILE A 1 191 ? -19.140 -1.478 42.064 1.00 98.00 191 ILE A O 1
ATOM 1549 N N . ALA A 1 192 ? -18.043 0.081 40.874 1.00 98.06 192 ALA A N 1
ATOM 1550 C CA . ALA A 1 192 ? -18.126 1.121 41.899 1.00 98.06 192 ALA A CA 1
ATOM 1551 C C . ALA A 1 192 ? -19.583 1.427 42.304 1.00 98.06 192 ALA A C 1
ATOM 1553 O O . ALA A 1 192 ? -19.896 1.529 43.491 1.00 98.06 192 ALA A O 1
ATOM 1554 N N . ASN A 1 193 ? -20.499 1.500 41.333 1.00 96.75 193 ASN A N 1
ATOM 1555 C CA . ASN A 1 193 ? -21.929 1.673 41.598 1.00 96.75 193 ASN A CA 1
ATOM 1556 C C . ASN A 1 193 ? -22.516 0.470 42.356 1.00 96.75 193 ASN A C 1
ATOM 1558 O O . ASN A 1 193 ? -23.289 0.649 43.297 1.00 96.75 193 ASN A O 1
ATOM 1562 N N . ALA A 1 194 ? -22.148 -0.760 41.986 1.00 95.44 194 ALA A N 1
ATOM 1563 C CA . ALA A 1 194 ? -22.597 -1.965 42.684 1.00 95.44 194 ALA A CA 1
ATOM 1564 C C . ALA A 1 194 ? -22.088 -2.020 44.136 1.00 95.44 194 ALA A C 1
ATOM 1566 O O . ALA A 1 194 ? -22.851 -2.368 45.037 1.00 95.44 194 ALA A O 1
ATOM 1567 N N . GLU A 1 195 ? -20.839 -1.622 44.384 1.00 97.38 195 GLU A N 1
ATOM 1568 C CA . GLU A 1 195 ? -20.272 -1.498 45.732 1.00 97.38 195 GLU A CA 1
ATOM 1569 C C . GLU A 1 195 ? -21.002 -0.429 46.557 1.00 97.38 195 GLU A C 1
ATOM 1571 O O . GLU A 1 195 ? -21.328 -0.656 47.724 1.00 97.38 195 GLU A O 1
ATOM 1576 N N . GLN A 1 196 ? -21.340 0.710 45.943 1.00 97.44 196 GLN A N 1
ATOM 1577 C CA . GLN A 1 196 ? -22.142 1.753 46.584 1.00 97.44 196 GLN A CA 1
ATOM 1578 C C . GLN A 1 196 ? -23.543 1.245 46.961 1.00 97.44 196 GLN A C 1
ATOM 1580 O O . GLN A 1 196 ? -24.024 1.511 48.064 1.00 97.44 196 GLN A O 1
ATOM 1585 N N . HIS A 1 197 ? -24.186 0.479 46.075 1.00 94.62 197 HIS A N 1
ATOM 1586 C CA . HIS A 1 197 ? -25.465 -0.169 46.357 1.00 94.62 197 HIS A CA 1
ATOM 1587 C C . HIS A 1 197 ? -25.364 -1.186 47.495 1.00 94.62 197 HIS A C 1
ATOM 1589 O O . HIS A 1 197 ? -26.233 -1.196 48.366 1.00 94.62 197 HIS A O 1
ATOM 1595 N N . GLN A 1 198 ? -24.314 -2.010 47.509 1.00 96.94 198 GLN A N 1
ATOM 1596 C CA . GLN A 1 198 ? -24.084 -2.978 48.579 1.00 96.94 198 GLN A CA 1
ATOM 1597 C C . GLN A 1 198 ? -23.909 -2.269 49.926 1.00 96.94 198 GLN A C 1
ATOM 1599 O O . GLN A 1 198 ? -24.583 -2.619 50.889 1.00 96.94 198 GLN A O 1
ATOM 1604 N N . SER A 1 199 ? -23.102 -1.205 49.971 1.00 95.19 199 SER A N 1
ATOM 1605 C CA . SER A 1 199 ? -22.910 -0.403 51.183 1.00 95.19 199 SER A CA 1
ATOM 1606 C C . SER A 1 199 ? -24.219 0.216 51.691 1.00 95.19 199 SER A C 1
ATOM 1608 O O . SER A 1 199 ? -24.484 0.206 52.89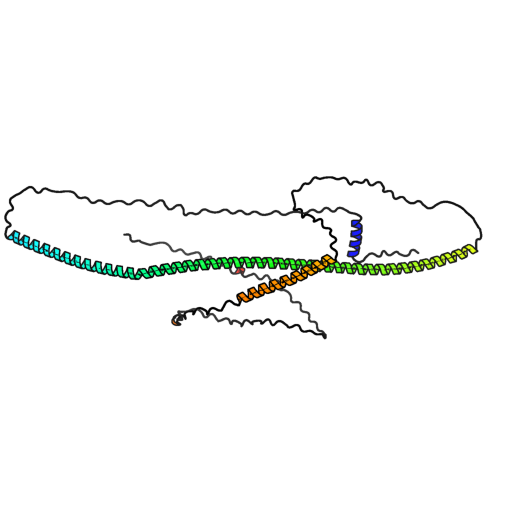3 1.00 95.19 199 SER A O 1
ATOM 1610 N N . ALA A 1 200 ? -25.071 0.713 50.788 1.00 94.88 200 ALA A N 1
ATOM 1611 C CA . ALA A 1 200 ? -26.376 1.260 51.153 1.00 94.88 200 ALA A CA 1
ATOM 1612 C C . ALA A 1 200 ? -27.354 0.185 51.666 1.00 94.88 200 ALA A C 1
ATOM 1614 O O . ALA A 1 200 ? -28.170 0.469 52.543 1.00 94.88 200 ALA A O 1
ATOM 1615 N N . LEU A 1 201 ? -27.291 -1.041 51.131 1.00 95.25 201 LEU A N 1
ATOM 1616 C CA . LEU A 1 201 ? -28.085 -2.173 51.618 1.00 95.25 201 LEU A CA 1
ATOM 1617 C C . LEU A 1 201 ? -27.645 -2.613 53.014 1.00 95.25 201 LEU A C 1
ATOM 1619 O O . LEU A 1 201 ? -28.506 -2.853 53.858 1.00 95.25 201 LEU A O 1
ATOM 1623 N N . ASP A 1 202 ? -26.337 -2.669 53.260 1.00 96.69 202 ASP A N 1
ATOM 1624 C CA . ASP A 1 202 ? -25.785 -3.002 54.574 1.00 96.69 202 ASP A CA 1
ATOM 1625 C C . ASP A 1 202 ? -26.211 -1.947 55.618 1.00 96.69 202 ASP A C 1
ATOM 1627 O O . ASP A 1 202 ? -26.724 -2.296 56.680 1.00 96.69 202 ASP A O 1
ATOM 1631 N N . GLU A 1 203 ? -26.145 -0.650 55.278 1.00 96.00 203 GLU A N 1
ATOM 1632 C CA . GLU A 1 203 ? -26.649 0.434 56.140 1.00 96.00 203 GLU A CA 1
ATOM 1633 C C . GLU A 1 203 ? -28.162 0.314 56.404 1.00 96.00 203 GLU A C 1
ATOM 1635 O O . GLU A 1 203 ? -28.634 0.507 57.529 1.00 96.00 203 GLU A O 1
ATOM 1640 N N . ALA A 1 204 ? -28.948 -0.011 55.375 1.00 94.94 204 ALA A N 1
ATOM 1641 C CA . ALA A 1 204 ? -30.384 -0.212 55.525 1.00 94.94 204 ALA A CA 1
ATOM 1642 C C . ALA A 1 204 ? -30.705 -1.413 56.429 1.00 94.94 204 ALA A C 1
ATOM 1644 O O . ALA A 1 204 ? -31.634 -1.331 57.236 1.00 94.94 204 ALA A O 1
ATOM 1645 N N . ALA A 1 205 ? -29.938 -2.501 56.327 1.00 96.50 205 ALA A N 1
ATOM 1646 C CA . ALA A 1 205 ? -30.072 -3.661 57.200 1.00 96.50 205 ALA A CA 1
ATOM 1647 C C . ALA A 1 205 ? -29.783 -3.292 58.664 1.00 96.50 205 ALA A C 1
ATOM 1649 O O . ALA A 1 205 ? -30.596 -3.609 59.535 1.00 96.50 205 ALA A O 1
ATOM 1650 N N . ASP A 1 206 ? -28.710 -2.541 58.928 1.00 96.19 206 ASP A N 1
ATOM 1651 C CA . ASP A 1 206 ? -28.372 -2.050 60.270 1.00 96.19 206 ASP A CA 1
ATOM 1652 C C . ASP A 1 206 ? -29.484 -1.166 60.860 1.00 96.19 206 ASP A C 1
ATOM 1654 O O . ASP A 1 206 ? -29.876 -1.327 62.021 1.00 96.19 206 ASP A O 1
ATOM 1658 N N . MET A 1 207 ? -30.054 -0.258 60.056 1.00 94.69 207 MET A N 1
ATOM 1659 C CA . MET A 1 207 ? -31.185 0.573 60.484 1.00 94.69 207 MET A CA 1
ATOM 1660 C C . MET A 1 207 ? -32.425 -0.261 60.816 1.00 94.69 207 MET A C 1
ATOM 1662 O O . MET A 1 207 ? -33.103 0.030 61.803 1.00 94.69 207 MET A O 1
ATOM 1666 N N . ILE A 1 208 ? -32.730 -1.293 60.022 1.00 93.75 208 ILE A N 1
ATOM 1667 C CA . ILE A 1 208 ? -33.851 -2.200 60.297 1.00 93.75 208 ILE A CA 1
ATOM 1668 C C . ILE A 1 208 ? -33.625 -2.912 61.629 1.00 93.75 208 ILE A C 1
ATOM 1670 O O . ILE A 1 208 ? -34.527 -2.899 62.464 1.00 93.75 208 ILE A O 1
ATOM 1674 N N . VAL A 1 209 ? -32.432 -3.467 61.864 1.00 97.38 209 VAL A N 1
ATOM 1675 C CA . VAL A 1 209 ? -32.096 -4.139 63.129 1.00 97.38 209 VAL A CA 1
ATOM 1676 C C . VAL A 1 209 ? -32.293 -3.185 64.311 1.00 97.38 209 VAL A C 1
ATOM 1678 O O . VAL A 1 209 ? -33.015 -3.513 65.256 1.00 97.38 209 VAL A O 1
ATOM 1681 N N . HIS A 1 210 ? -31.762 -1.964 64.230 1.00 97.38 210 HIS A N 1
ATOM 1682 C CA . HIS A 1 210 ? -31.923 -0.966 65.289 1.00 97.38 210 HIS A CA 1
ATOM 1683 C C . HIS A 1 210 ? -33.397 -0.584 65.529 1.00 97.38 210 HIS A C 1
ATOM 1685 O O . HIS A 1 210 ? -33.852 -0.502 66.672 1.00 97.38 210 HIS A O 1
ATOM 1691 N N . LEU A 1 211 ? -34.174 -0.367 64.463 1.00 95.81 211 LEU A N 1
ATOM 1692 C CA . LEU A 1 211 ? -35.602 -0.052 64.569 1.00 95.81 211 LEU A CA 1
ATOM 1693 C C . LEU A 1 211 ? -36.410 -1.222 65.139 1.00 95.81 211 LEU A C 1
ATOM 1695 O O . LEU A 1 211 ? -37.341 -0.987 65.908 1.00 95.81 211 LEU A O 1
ATOM 1699 N N . THR A 1 212 ? -36.064 -2.467 64.801 1.00 96.88 212 THR A N 1
ATOM 1700 C CA . THR A 1 212 ? -36.715 -3.649 65.384 1.00 96.88 212 THR A CA 1
ATOM 1701 C C . THR A 1 212 ? -36.456 -3.749 66.882 1.00 96.88 212 THR A C 1
ATOM 1703 O O . THR A 1 212 ? -37.411 -3.904 67.638 1.00 96.88 212 THR A O 1
ATOM 1706 N N . GLN A 1 213 ? -35.213 -3.534 67.320 1.00 97.25 213 GLN A N 1
ATOM 1707 C CA . GLN A 1 213 ? -34.860 -3.525 68.738 1.00 97.25 213 GLN A CA 1
ATOM 1708 C C . GLN A 1 213 ? -35.606 -2.421 69.504 1.00 97.25 213 GLN A C 1
ATOM 1710 O O . GLN A 1 213 ? -36.249 -2.694 70.513 1.00 97.25 213 GLN A O 1
ATOM 1715 N N . SER A 1 214 ? -35.614 -1.191 68.978 1.00 96.94 214 SER A N 1
ATOM 1716 C CA . SER A 1 214 ? -36.345 -0.074 69.591 1.00 96.94 214 SER A CA 1
ATOM 1717 C C . SER A 1 214 ? -37.860 -0.320 69.655 1.00 96.94 214 SER A C 1
ATOM 1719 O O . SER A 1 214 ? -38.510 0.063 70.628 1.00 96.94 214 SER A O 1
ATOM 1721 N N . ASN A 1 215 ? -38.437 -0.972 68.643 1.00 97.00 215 ASN A N 1
ATOM 1722 C CA . ASN A 1 215 ? -39.850 -1.348 68.642 1.00 97.00 215 ASN A CA 1
ATOM 1723 C C . ASN A 1 215 ? -40.154 -2.392 69.728 1.00 97.00 215 ASN A C 1
ATOM 1725 O O . ASN A 1 215 ? -41.158 -2.272 70.431 1.00 97.00 215 ASN A O 1
ATOM 1729 N N . ASP A 1 216 ? -39.284 -3.386 69.908 1.00 97.69 216 ASP A N 1
ATOM 1730 C CA . ASP A 1 216 ? -39.438 -4.392 70.960 1.00 97.69 216 ASP A CA 1
ATOM 1731 C C . ASP A 1 216 ? -39.303 -3.781 72.367 1.00 97.69 216 ASP A C 1
ATOM 1733 O O . ASP A 1 216 ? -40.116 -4.093 73.244 1.00 97.69 216 ASP A O 1
ATOM 1737 N N . ASP A 1 217 ? -38.389 -2.825 72.561 1.00 96.88 217 ASP A N 1
ATOM 1738 C CA . ASP A 1 217 ? -38.269 -2.048 73.803 1.00 96.88 217 ASP A CA 1
ATOM 1739 C C . ASP A 1 217 ? -39.548 -1.243 74.102 1.00 96.88 217 ASP A C 1
ATOM 1741 O O . ASP A 1 217 ? -40.093 -1.305 75.209 1.00 96.88 217 ASP A O 1
ATOM 1745 N N . LEU A 1 218 ? -40.085 -0.536 73.099 1.00 96.19 218 LEU A N 1
ATOM 1746 C CA . LEU A 1 218 ? -41.331 0.231 73.221 1.00 96.19 218 LEU A CA 1
ATOM 1747 C C . LEU A 1 218 ? -42.546 -0.666 73.485 1.00 96.19 218 LEU A C 1
ATOM 1749 O O . LEU A 1 218 ? -43.443 -0.290 74.243 1.00 96.19 218 LEU A O 1
ATOM 1753 N N . LYS A 1 219 ? -42.607 -1.859 72.882 1.00 97.19 219 LYS A N 1
ATOM 1754 C CA . LYS A 1 219 ? -43.650 -2.852 73.182 1.00 97.19 219 LYS A CA 1
ATOM 1755 C C . LYS A 1 219 ? -43.549 -3.336 74.623 1.00 97.19 219 LYS A C 1
ATOM 1757 O O . LYS A 1 219 ? -44.578 -3.433 75.293 1.00 97.19 219 LYS A O 1
ATOM 1762 N N . ALA A 1 220 ? -42.340 -3.611 75.112 1.00 97.25 220 ALA A N 1
ATOM 1763 C CA . ALA A 1 220 ? -42.120 -4.011 76.497 1.00 97.25 220 ALA A CA 1
ATOM 1764 C C . ALA A 1 220 ? -42.522 -2.897 77.480 1.00 97.25 220 ALA A C 1
ATOM 1766 O O . ALA A 1 220 ? -43.145 -3.175 78.507 1.00 97.25 220 ALA A O 1
ATOM 1767 N N . GLU A 1 221 ? -42.223 -1.634 77.169 1.00 96.19 221 GLU A N 1
ATOM 1768 C CA . GLU A 1 221 ? -42.669 -0.478 77.954 1.00 96.19 221 GLU A CA 1
ATOM 1769 C C . GLU A 1 221 ? -44.195 -0.315 77.929 1.00 96.19 221 GLU A C 1
ATOM 1771 O O . GLU A 1 221 ? -44.815 -0.184 78.985 1.00 96.19 221 GLU A O 1
ATOM 1776 N N . ASN A 1 222 ? -44.825 -0.410 76.755 1.00 94.44 222 ASN A N 1
ATOM 1777 C CA . ASN A 1 222 ? -46.283 -0.374 76.633 1.00 94.44 222 ASN A CA 1
ATOM 1778 C C . ASN A 1 222 ? -46.953 -1.486 77.445 1.00 94.44 222 ASN A C 1
ATOM 1780 O O . ASN A 1 222 ? -47.940 -1.225 78.128 1.00 94.44 222 ASN A O 1
ATOM 1784 N N . ALA A 1 223 ? -46.409 -2.705 77.426 1.00 96.69 223 ALA A N 1
ATOM 1785 C CA . ALA A 1 223 ? -46.913 -3.806 78.241 1.00 96.69 223 ALA A CA 1
ATOM 1786 C C . ALA A 1 223 ? -46.809 -3.495 79.748 1.00 96.69 223 ALA A C 1
ATOM 1788 O O . ALA A 1 223 ? -47.760 -3.734 80.496 1.00 96.69 223 ALA A O 1
ATOM 1789 N N . LYS A 1 224 ? -45.698 -2.892 80.201 1.00 96.38 224 LYS A N 1
ATOM 1790 C CA . LYS A 1 224 ? -45.536 -2.426 81.593 1.00 96.38 224 LYS A CA 1
ATOM 1791 C C . LYS A 1 224 ? -46.557 -1.342 81.952 1.00 96.38 224 LYS A C 1
ATOM 1793 O O . LYS A 1 224 ? -47.190 -1.425 83.003 1.00 96.38 224 LYS A O 1
ATOM 1798 N N . LEU A 1 225 ? -46.752 -0.346 81.088 1.00 95.06 225 LEU A N 1
ATOM 1799 C CA . LEU A 1 225 ? -47.726 0.729 81.302 1.00 95.06 225 LEU A CA 1
ATOM 1800 C C . LEU A 1 225 ? -49.164 0.197 81.318 1.00 95.06 225 LEU A C 1
ATOM 1802 O O . LEU A 1 225 ? -49.939 0.570 82.195 1.00 95.06 225 LEU A O 1
ATOM 1806 N N . GLN A 1 226 ? -49.518 -0.724 80.421 1.00 95.44 226 GLN A N 1
ATOM 1807 C CA . GLN A 1 226 ? -50.817 -1.402 80.438 1.00 95.44 226 GLN A CA 1
ATOM 1808 C C . GLN A 1 226 ? -51.042 -2.179 81.745 1.00 95.44 226 GLN A C 1
ATOM 1810 O O . GLN A 1 226 ? -52.131 -2.106 82.320 1.00 95.44 226 GLN A O 1
ATOM 1815 N N . ALA A 1 227 ? -50.019 -2.863 82.270 1.00 93.56 227 ALA A N 1
ATOM 1816 C CA . ALA A 1 227 ? -50.087 -3.522 83.578 1.00 93.56 227 ALA A CA 1
ATOM 1817 C C . ALA A 1 227 ? -50.294 -2.516 84.737 1.00 93.56 227 ALA A C 1
ATOM 1819 O O . ALA A 1 227 ? -51.060 -2.763 85.674 1.00 93.56 227 ALA A O 1
ATOM 1820 N N . LEU A 1 228 ? -49.669 -1.336 84.666 1.00 92.69 228 LEU A N 1
ATOM 1821 C CA . LEU A 1 228 ? -49.876 -0.251 85.635 1.00 92.69 228 LEU A CA 1
ATOM 1822 C C . LEU A 1 228 ? -51.287 0.354 85.545 1.00 92.69 228 LEU A C 1
ATOM 1824 O O . LEU A 1 228 ? -51.910 0.626 86.572 1.00 92.69 228 LEU A O 1
ATOM 1828 N N . VAL A 1 229 ? -51.829 0.533 84.340 1.00 91.62 229 VAL A N 1
ATOM 1829 C CA . VAL A 1 229 ? -53.193 1.047 84.139 1.00 91.62 229 VAL A CA 1
ATOM 1830 C C . VAL A 1 229 ? -54.230 0.053 84.654 1.00 91.62 229 VAL A C 1
ATOM 1832 O O . VAL A 1 229 ? -55.104 0.433 85.430 1.00 91.62 229 VAL A O 1
ATOM 1835 N N . THR A 1 230 ? -54.113 -1.224 84.288 1.00 91.06 230 THR A N 1
ATOM 1836 C CA . THR A 1 230 ? -55.036 -2.280 84.740 1.00 91.06 230 THR A CA 1
ATOM 1837 C C . THR A 1 230 ? -55.030 -2.430 86.261 1.00 91.06 230 THR A C 1
ATOM 1839 O O . THR A 1 230 ? -56.095 -2.428 86.878 1.00 91.06 230 THR A O 1
ATOM 1842 N N . SER A 1 231 ? -53.855 -2.450 86.897 1.00 87.50 231 SER A N 1
ATOM 1843 C CA . SER A 1 231 ? -53.753 -2.465 88.365 1.00 87.50 231 SER A CA 1
ATOM 1844 C C . SER A 1 231 ? -54.345 -1.210 89.024 1.00 87.50 231 SER A C 1
ATOM 1846 O O . SER A 1 231 ? -55.010 -1.307 90.058 1.00 87.50 231 SER A O 1
ATOM 1848 N N . SER A 1 232 ? -54.182 -0.035 88.413 1.00 85.12 232 SER A N 1
ATOM 1849 C CA . SER A 1 232 ? -54.794 1.217 88.885 1.00 85.12 232 SER A CA 1
ATOM 1850 C C . SER A 1 232 ? -56.318 1.229 88.732 1.00 85.12 232 SER A C 1
ATOM 1852 O O . SER A 1 232 ? -57.024 1.767 89.586 1.00 85.12 232 SER A O 1
ATOM 1854 N N . GLN A 1 233 ? -56.845 0.625 87.667 1.00 81.56 233 GLN A N 1
ATOM 1855 C CA . GLN A 1 233 ? -58.280 0.543 87.410 1.00 81.56 233 GLN A CA 1
ATOM 1856 C C . GLN A 1 233 ? -58.970 -0.405 88.394 1.00 81.56 233 GLN A C 1
ATOM 1858 O O . GLN A 1 233 ? -59.987 -0.020 88.966 1.00 81.56 233 GLN A O 1
ATOM 1863 N N . ILE A 1 234 ? -58.356 -1.558 88.693 1.00 73.88 234 ILE A N 1
ATOM 1864 C CA . ILE A 1 234 ? -58.817 -2.484 89.745 1.00 73.88 234 ILE A CA 1
ATOM 1865 C C . ILE A 1 234 ? -58.916 -1.761 91.102 1.00 73.88 234 ILE A C 1
ATOM 1867 O O . ILE A 1 234 ? -59.898 -1.933 91.823 1.00 73.88 234 ILE A O 1
ATOM 1871 N N . ARG A 1 235 ? -57.946 -0.892 91.432 1.00 66.31 235 ARG A N 1
ATOM 1872 C CA . ARG A 1 235 ? -57.979 -0.073 92.661 1.00 66.31 235 ARG A CA 1
ATOM 1873 C C . ARG A 1 235 ? -59.058 1.018 92.653 1.00 66.31 235 ARG A C 1
ATOM 1875 O O . ARG A 1 235 ? -59.569 1.365 93.712 1.00 66.31 235 ARG A O 1
ATOM 1882 N N . LYS A 1 236 ? -59.415 1.583 91.495 1.00 64.56 236 LYS A N 1
ATOM 1883 C CA . LYS A 1 236 ? -60.490 2.590 91.391 1.00 64.56 236 LYS A CA 1
ATOM 1884 C C . LYS A 1 236 ? -61.884 1.965 91.471 1.00 64.56 236 LYS A C 1
ATOM 1886 O O . LYS A 1 236 ? -62.760 2.538 92.114 1.00 64.56 236 LYS A O 1
ATOM 1891 N N . THR A 1 237 ? -62.088 0.781 90.894 1.00 55.28 237 THR A N 1
ATOM 1892 C CA . THR A 1 237 ? -63.382 0.077 90.946 1.00 55.28 237 THR A CA 1
ATOM 1893 C C . THR A 1 237 ? -63.718 -0.486 92.328 1.00 55.28 237 THR A C 1
ATOM 1895 O O . THR A 1 237 ? -64.874 -0.804 92.577 1.00 55.28 237 THR A O 1
ATOM 1898 N N . SER A 1 238 ? -62.753 -0.566 93.254 1.00 51.91 238 SER A N 1
ATOM 1899 C CA . SER A 1 238 ? -63.011 -0.963 94.645 1.00 51.91 238 SER A CA 1
ATOM 1900 C C . SER A 1 238 ? -63.394 0.194 95.581 1.00 51.91 238 SER A C 1
ATOM 1902 O O . SER A 1 238 ? -63.687 -0.075 96.741 1.00 51.91 238 SER A O 1
ATOM 1904 N N . SER A 1 239 ? -63.391 1.461 95.132 1.00 47.50 239 SER A N 1
ATOM 1905 C CA . SER A 1 239 ? -63.664 2.618 96.014 1.00 47.50 239 SER A CA 1
ATOM 1906 C C . SER A 1 239 ? -64.840 3.516 95.606 1.00 47.50 239 SER A C 1
ATOM 1908 O O . SER A 1 239 ? -65.181 4.410 96.375 1.00 47.50 239 SER A O 1
ATOM 1910 N N . PHE A 1 240 ? -65.490 3.300 94.460 1.00 46.38 240 PHE A N 1
ATOM 1911 C CA . PHE A 1 240 ? -66.749 3.977 94.116 1.00 46.38 240 PHE A CA 1
ATOM 1912 C C . PHE A 1 240 ? -67.679 3.007 93.382 1.00 46.38 240 PHE A C 1
ATOM 1914 O O . PHE A 1 240 ? -67.711 2.933 92.156 1.00 46.38 240 PHE A O 1
ATOM 1921 N N . GLY A 1 241 ? -68.442 2.243 94.164 1.00 46.06 241 GLY A N 1
ATOM 1922 C CA . GLY A 1 241 ? -69.652 1.598 93.682 1.00 46.06 241 GLY A CA 1
ATOM 1923 C C . GLY A 1 241 ? -70.747 2.647 93.543 1.00 46.06 241 GLY A C 1
ATOM 1924 O O . GLY A 1 241 ? -71.439 2.929 94.511 1.00 46.06 241 GLY A O 1
ATOM 1925 N N . VAL A 1 242 ? -70.900 3.221 92.353 1.00 42.75 242 VAL A N 1
ATOM 1926 C CA . VAL A 1 242 ? -72.172 3.804 91.913 1.00 42.75 242 VAL A CA 1
ATOM 1927 C C . VAL A 1 242 ? -72.344 3.430 90.446 1.00 42.75 242 VAL A C 1
ATOM 1929 O O . VAL A 1 242 ? -71.648 3.936 89.569 1.00 42.75 242 VAL A O 1
ATOM 1932 N N . GLN A 1 243 ? -73.254 2.486 90.211 1.00 48.66 243 GLN A N 1
ATOM 1933 C CA . GLN A 1 243 ? -73.843 2.220 88.906 1.00 48.66 243 GLN A CA 1
ATOM 1934 C C . GLN A 1 243 ? -74.424 3.524 88.356 1.00 48.66 243 GLN A C 1
ATOM 1936 O O . GLN A 1 243 ? -75.306 4.112 88.976 1.00 48.66 243 GLN A O 1
ATOM 1941 N N . VAL A 1 244 ? -73.972 3.947 87.180 1.00 44.12 244 VAL A N 1
ATOM 1942 C CA . VAL A 1 244 ? -74.784 4.793 86.307 1.00 44.12 244 VAL A CA 1
ATOM 1943 C C . VAL A 1 244 ? -74.819 4.098 84.959 1.00 44.12 244 VAL A C 1
ATOM 1945 O O . VAL A 1 244 ? -73.902 4.200 84.148 1.00 44.12 244 VAL A O 1
ATOM 1948 N N . ASP A 1 245 ? -75.879 3.314 84.802 1.00 46.50 245 ASP A N 1
ATOM 1949 C CA . ASP A 1 245 ? -76.373 2.828 83.527 1.00 46.50 245 ASP A CA 1
ATOM 1950 C C . ASP A 1 245 ? -76.759 4.063 82.700 1.00 46.50 245 ASP A C 1
ATOM 1952 O O . ASP A 1 245 ? -77.637 4.840 83.079 1.00 46.50 245 ASP A O 1
ATOM 1956 N N . GLY A 1 246 ? -75.994 4.325 81.646 1.00 41.41 246 GLY A N 1
ATOM 1957 C CA . GLY A 1 246 ? -76.015 5.584 80.913 1.00 41.41 246 GLY A CA 1
ATOM 1958 C C . GLY A 1 246 ? -75.836 5.342 79.427 1.00 41.41 246 GLY A C 1
ATOM 1959 O O . GLY A 1 246 ? -74.787 5.629 78.859 1.00 41.41 246 GLY A O 1
ATOM 1960 N N . LEU A 1 247 ? -76.883 4.800 78.810 1.00 49.88 247 LEU A N 1
ATOM 1961 C CA . LEU A 1 247 ? -77.134 4.841 77.373 1.00 49.88 247 LEU A CA 1
ATOM 1962 C C . LEU A 1 247 ? -77.099 6.298 76.883 1.00 49.88 247 LEU A C 1
ATOM 1964 O O . LEU A 1 247 ? -78.069 7.034 77.038 1.00 49.88 247 LEU A O 1
ATOM 1968 N N . SER A 1 248 ? -75.985 6.735 76.307 1.00 43.44 248 SER A N 1
ATOM 1969 C CA . SER A 1 248 ? -75.849 7.972 75.521 1.00 43.44 248 SER A CA 1
ATOM 1970 C C . SER A 1 248 ? -74.557 7.811 74.713 1.00 43.44 248 SER A C 1
ATOM 1972 O O . SER A 1 248 ? -73.491 7.633 75.284 1.00 43.44 248 SER A O 1
ATOM 1974 N N . GLY A 1 249 ? -74.583 7.685 73.391 1.00 50.50 249 GLY A N 1
ATOM 1975 C CA . GLY A 1 249 ? -75.120 8.703 72.500 1.00 50.50 249 GLY A CA 1
ATOM 1976 C C . GLY A 1 249 ? -74.011 9.719 72.221 1.00 50.50 249 GLY A C 1
ATOM 1977 O O . GLY A 1 249 ? -73.685 10.520 73.086 1.00 50.50 249 GLY A O 1
ATOM 1978 N N . ASP A 1 250 ? -73.467 9.659 71.006 1.00 49.41 250 ASP A N 1
ATOM 1979 C CA . ASP A 1 250 ? -72.676 10.699 70.343 1.00 49.41 250 ASP A CA 1
ATOM 1980 C C . ASP A 1 250 ? -71.294 11.080 70.905 1.00 49.41 250 ASP A C 1
ATOM 1982 O O . ASP A 1 250 ? -71.151 11.752 71.923 1.00 49.41 250 ASP A O 1
ATOM 1986 N N . ARG A 1 251 ? -70.262 10.812 70.091 1.00 49.47 251 ARG A N 1
ATOM 1987 C CA . ARG A 1 251 ? -69.457 11.830 69.369 1.00 49.47 251 ARG A CA 1
ATOM 1988 C C . ARG A 1 251 ? -68.110 11.229 68.964 1.00 49.47 251 ARG A C 1
ATOM 1990 O O . ARG A 1 251 ? -67.092 11.437 69.618 1.00 49.47 251 ARG A O 1
ATOM 1997 N N . TYR A 1 252 ? -68.093 10.525 67.835 1.00 45.38 252 TYR A N 1
ATOM 1998 C CA . TYR A 1 252 ? -66.855 10.390 67.066 1.00 45.38 252 TYR A CA 1
ATOM 1999 C C . TYR A 1 252 ? -66.627 11.706 66.300 1.00 45.38 252 TYR A C 1
ATOM 2001 O O . TYR A 1 252 ? -67.541 12.149 65.600 1.00 45.38 252 TYR A O 1
ATOM 2009 N N . PRO A 1 253 ? -65.459 12.363 66.420 1.00 52.28 253 PRO A N 1
ATOM 2010 C CA . PRO A 1 253 ? -65.154 13.550 65.631 1.00 52.28 253 PRO A CA 1
ATOM 2011 C C . PRO A 1 253 ? -64.992 13.164 64.154 1.00 52.28 253 PRO A C 1
ATOM 2013 O O . PRO A 1 253 ? -64.417 12.128 63.820 1.00 52.28 253 PRO A O 1
ATOM 2016 N N . GLY A 1 254 ? -65.578 13.988 63.285 1.00 48.09 254 GLY A N 1
ATOM 2017 C CA . GLY A 1 254 ? -65.830 13.705 61.878 1.00 48.09 254 GLY A CA 1
ATOM 2018 C C . GLY A 1 254 ? -64.604 13.293 61.063 1.00 48.09 254 GLY A C 1
ATOM 2019 O O . GLY A 1 254 ? -63.523 13.869 61.174 1.00 48.09 254 GLY A O 1
ATOM 2020 N N . ARG A 1 255 ? -64.826 12.319 60.173 1.00 46.41 255 ARG A N 1
ATOM 2021 C CA . ARG A 1 255 ? -63.980 12.073 59.003 1.00 46.41 255 ARG A CA 1
ATOM 2022 C C . ARG A 1 255 ? -63.849 13.378 58.221 1.00 46.41 255 ARG A C 1
ATOM 2024 O O . ARG A 1 255 ? -64.813 13.832 57.611 1.00 46.41 255 ARG A O 1
ATOM 2031 N N . ILE A 1 256 ? -62.654 13.949 58.229 1.00 45.84 256 ILE A N 1
ATOM 2032 C CA . ILE A 1 256 ? -62.253 14.987 57.286 1.00 45.84 256 ILE A CA 1
ATOM 2033 C C . ILE A 1 256 ? -62.216 14.308 55.914 1.00 45.84 256 ILE A C 1
ATOM 2035 O O . ILE A 1 256 ? -61.311 13.530 55.618 1.00 45.84 256 ILE A O 1
ATOM 2039 N N . GLN A 1 257 ? -63.255 14.539 55.112 1.00 43.69 257 GLN A N 1
ATOM 2040 C CA . GLN A 1 257 ? -63.219 14.289 53.678 1.00 43.69 257 GLN A CA 1
ATOM 2041 C C . GLN A 1 257 ? -62.218 15.289 53.099 1.00 43.69 257 GLN A C 1
ATOM 2043 O O . GLN A 1 257 ? -62.440 16.498 53.145 1.00 43.69 257 GLN A O 1
ATOM 2048 N N . SER A 1 258 ? -61.073 14.794 52.640 1.00 50.72 258 SER A N 1
ATOM 2049 C CA . SER A 1 258 ? -60.110 15.593 51.895 1.00 50.72 258 SER A CA 1
ATOM 2050 C C . SER A 1 258 ? -60.755 16.033 50.586 1.00 50.72 258 SER A C 1
ATOM 2052 O O . SER A 1 258 ? -61.023 15.225 49.701 1.00 50.72 258 SER A O 1
ATOM 2054 N N . ILE A 1 259 ? -61.018 17.331 50.533 1.00 50.41 259 ILE A N 1
ATOM 2055 C CA . ILE A 1 259 ? -61.423 18.127 49.387 1.00 50.41 259 ILE A CA 1
ATOM 2056 C C . ILE A 1 259 ? -60.263 18.113 48.382 1.00 50.41 259 ILE A C 1
ATOM 2058 O O . ILE A 1 259 ? -59.315 18.868 48.561 1.00 50.41 259 ILE A O 1
ATOM 2062 N N . ASP A 1 260 ? -60.306 17.255 47.363 1.00 49.31 260 ASP A N 1
ATOM 2063 C CA . ASP A 1 260 ? -59.634 17.535 46.081 1.00 49.31 260 ASP A CA 1
ATOM 2064 C C . ASP A 1 260 ? -60.258 16.726 44.928 1.00 49.31 260 ASP A C 1
ATOM 2066 O O . ASP A 1 260 ? -59.595 15.981 44.211 1.00 49.31 260 ASP A O 1
ATOM 2070 N N . GLU A 1 261 ? -61.577 16.851 44.761 1.00 49.56 261 GLU A N 1
ATOM 2071 C CA . GLU A 1 261 ? -62.294 16.359 43.571 1.00 49.56 261 GLU A CA 1
ATOM 2072 C C . GLU A 1 261 ? -62.381 17.430 42.460 1.00 49.56 261 GLU A C 1
ATOM 2074 O O . GLU A 1 261 ? -63.127 17.282 41.496 1.00 49.56 261 GLU A O 1
ATOM 2079 N N . SER A 1 262 ? -61.611 18.521 42.554 1.00 56.16 262 SER A N 1
ATOM 2080 C CA . SER A 1 262 ? -61.666 19.653 41.616 1.00 56.16 262 SER A CA 1
ATOM 2081 C C . SER A 1 262 ? -60.394 19.830 40.787 1.00 56.16 262 SER A C 1
ATOM 2083 O O . SER A 1 262 ? -59.989 20.959 40.504 1.00 56.16 262 SER A O 1
ATOM 2085 N N . ARG A 1 263 ? -59.758 18.736 40.359 1.00 56.25 263 ARG A N 1
ATOM 2086 C CA . ARG A 1 263 ? -58.765 18.800 39.280 1.00 56.25 263 ARG A CA 1
ATOM 2087 C C . ARG A 1 263 ? -59.402 18.379 37.954 1.00 56.25 263 ARG A C 1
ATOM 2089 O O . ARG A 1 263 ? -59.723 17.203 37.787 1.00 56.25 263 ARG A O 1
ATOM 2096 N N . PRO A 1 264 ? -59.599 19.310 37.002 1.00 51.97 264 PRO A N 1
ATOM 2097 C CA . PRO A 1 264 ? -60.097 18.963 35.683 1.00 51.97 264 PRO A CA 1
ATOM 2098 C C . PRO A 1 264 ? -59.063 18.105 34.945 1.00 51.97 264 PRO A C 1
ATOM 2100 O O . PRO A 1 264 ? -57.868 18.400 34.936 1.00 51.97 264 PRO A O 1
ATOM 2103 N N . SER A 1 265 ? -59.552 17.039 34.316 1.00 49.84 265 SER A N 1
ATOM 2104 C CA . SER A 1 265 ? -58.809 16.194 33.385 1.00 49.84 265 SER A CA 1
ATOM 2105 C C . SER A 1 265 ? -58.398 17.015 32.156 1.00 49.84 265 SER A C 1
ATOM 2107 O O . SER A 1 265 ? -59.154 17.132 31.195 1.00 49.84 265 SER A O 1
ATOM 2109 N N . THR A 1 266 ? -57.211 17.623 32.175 1.00 51.06 266 THR A N 1
ATOM 2110 C CA . THR A 1 266 ? -56.607 18.242 30.985 1.00 51.06 266 THR A CA 1
ATOM 2111 C C . THR A 1 266 ? -55.693 17.228 30.304 1.00 51.06 266 THR A C 1
ATOM 2113 O O . THR A 1 266 ? -54.470 17.300 30.386 1.00 51.06 266 THR A O 1
ATOM 2116 N N . SER A 1 267 ? -56.312 16.248 29.652 1.00 49.94 267 SER A N 1
ATOM 2117 C CA . SER A 1 267 ? -55.654 15.293 28.756 1.00 49.94 267 SER A CA 1
ATOM 2118 C C . SER A 1 267 ? -56.297 15.398 27.371 1.00 49.94 267 SER A C 1
ATOM 2120 O O . SER A 1 267 ? -56.911 14.454 26.878 1.00 49.94 267 SER A O 1
ATOM 2122 N N . HIS A 1 268 ? -56.208 16.584 26.771 1.00 54.66 268 HIS A N 1
ATOM 2123 C CA . HIS A 1 268 ? -56.474 16.814 25.352 1.00 54.66 268 HIS A CA 1
ATOM 2124 C C . HIS A 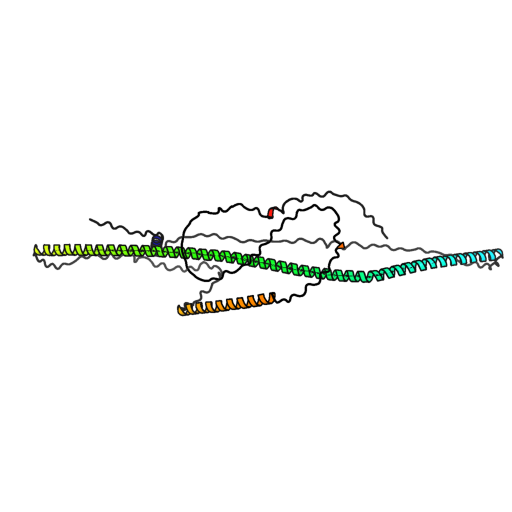1 268 ? -55.461 17.836 24.849 1.00 54.66 268 HIS A C 1
ATOM 2126 O O . HIS A 1 268 ? -55.603 19.034 25.083 1.00 54.66 268 HIS A O 1
ATOM 2132 N N . PHE A 1 269 ? -54.417 17.334 24.197 1.00 43.97 269 PHE A N 1
ATOM 2133 C CA . PHE A 1 269 ? -53.582 18.122 23.306 1.00 43.97 269 PHE A CA 1
ATOM 2134 C C . PHE A 1 269 ? -53.109 17.200 22.178 1.00 43.97 269 PHE A C 1
ATOM 2136 O O . PHE A 1 269 ? -51.988 16.698 22.173 1.00 43.97 269 PHE A O 1
ATOM 2143 N N . ASP A 1 270 ? -54.033 16.943 21.251 1.00 52.53 270 ASP A N 1
ATOM 2144 C CA . ASP A 1 270 ? -53.689 16.668 19.861 1.00 52.53 270 ASP A CA 1
ATOM 2145 C C . ASP A 1 270 ? -53.033 17.938 19.312 1.00 52.53 270 ASP A C 1
ATOM 2147 O O . ASP A 1 270 ? -53.685 18.966 19.119 1.00 52.53 270 ASP A O 1
ATOM 2151 N N . SER A 1 271 ? -51.725 17.895 19.096 1.00 50.56 271 SER A N 1
ATOM 2152 C CA . SER A 1 271 ? -51.045 18.909 18.296 1.00 50.56 271 SER A CA 1
ATOM 2153 C C . SER A 1 271 ? -49.947 18.260 17.468 1.00 50.56 271 SER A C 1
ATOM 2155 O O . SER A 1 271 ? -48.756 18.345 17.777 1.00 50.56 271 SER A O 1
ATOM 2157 N N . ASP A 1 272 ? -50.401 17.631 16.389 1.00 54.41 272 ASP A N 1
ATOM 2158 C CA . ASP A 1 272 ? -49.641 17.290 15.192 1.00 54.41 272 ASP A CA 1
ATOM 2159 C C . ASP A 1 272 ? -49.135 18.568 14.500 1.00 54.41 272 ASP A C 1
ATOM 2161 O O . ASP A 1 272 ? -49.727 19.030 13.525 1.00 54.41 272 ASP A O 1
ATOM 2165 N N . TYR A 1 273 ? -48.066 19.195 15.005 1.00 54.19 273 TYR A N 1
ATOM 2166 C CA . TYR A 1 273 ? -47.565 20.431 14.381 1.00 54.19 273 TYR A CA 1
ATOM 2167 C C . TYR A 1 273 ? -46.051 20.574 14.221 1.00 54.19 273 TYR A C 1
ATOM 2169 O O . TYR A 1 273 ? -45.584 21.687 14.012 1.00 54.19 273 TYR A O 1
ATOM 2177 N N . TYR A 1 274 ? -45.278 19.481 14.219 1.00 51.78 274 TYR A N 1
ATOM 2178 C CA . TYR A 1 274 ? -43.930 19.503 13.629 1.00 51.78 274 TYR A CA 1
ATOM 2179 C C . TYR A 1 274 ? -43.580 18.189 12.924 1.00 51.78 274 TYR A C 1
ATOM 2181 O O . TYR A 1 274 ? -42.884 17.325 13.454 1.00 51.78 274 TYR A O 1
ATOM 2189 N N . SER A 1 275 ? -44.020 18.092 11.670 1.00 56.19 275 SER A N 1
ATOM 2190 C CA . SER A 1 275 ? -43.426 17.235 10.646 1.00 56.19 275 SER A CA 1
ATOM 2191 C C . SER A 1 275 ? -41.954 17.617 10.444 1.00 56.19 275 SER A C 1
ATOM 2193 O O . SER A 1 275 ? -41.648 18.606 9.777 1.00 56.19 275 SER A O 1
ATOM 2195 N N . GLN A 1 276 ? -41.030 16.838 11.009 1.00 56.97 276 GLN A N 1
ATOM 2196 C CA . GLN A 1 276 ? -39.656 16.763 10.509 1.00 56.97 276 GLN A CA 1
ATOM 2197 C C . GLN A 1 276 ? -39.551 15.609 9.499 1.00 56.97 276 GLN A C 1
ATOM 2199 O O . GLN A 1 276 ? -40.176 14.569 9.715 1.00 56.97 276 GLN A O 1
ATOM 2204 N N . PRO A 1 277 ? -38.795 15.766 8.398 1.00 54.69 277 PRO A N 1
ATOM 2205 C CA . PRO A 1 277 ? -38.620 14.703 7.419 1.00 54.69 277 PRO A CA 1
ATOM 2206 C C . PRO A 1 277 ? -37.759 13.568 7.998 1.00 54.69 277 PRO A C 1
ATOM 2208 O O . PRO A 1 277 ? -36.783 13.819 8.703 1.00 54.69 277 PRO A O 1
ATOM 2211 N N . ASP A 1 278 ? -38.175 12.340 7.685 1.00 49.91 278 ASP A N 1
ATOM 2212 C CA . ASP A 1 278 ? -37.566 11.029 7.940 1.00 49.91 278 ASP A CA 1
ATOM 2213 C C . ASP A 1 278 ? -36.162 11.012 8.576 1.00 49.91 278 ASP A C 1
ATOM 2215 O O . ASP A 1 278 ? -35.129 11.101 7.909 1.00 49.91 278 ASP A O 1
ATOM 2219 N N . SER A 1 279 ? -36.137 10.764 9.887 1.00 48.03 279 SER A N 1
ATOM 2220 C CA . SER A 1 279 ? -35.012 10.120 10.571 1.00 48.03 279 SER A CA 1
ATOM 2221 C C . SER A 1 279 ? -35.257 8.602 10.556 1.00 48.03 279 SER A C 1
ATOM 2223 O O . SER A 1 279 ? -36.411 8.192 10.706 1.00 48.03 279 SER A O 1
ATOM 2225 N N . PRO A 1 280 ? -34.240 7.744 10.348 1.00 50.00 280 PRO A N 1
ATOM 2226 C CA . PRO A 1 280 ? -34.451 6.337 10.037 1.00 50.00 280 PRO A CA 1
ATOM 2227 C C . PRO A 1 280 ? -35.151 5.636 11.200 1.00 50.00 280 PRO A C 1
ATOM 2229 O O . PRO A 1 280 ? -34.565 5.399 12.256 1.00 50.00 280 PRO A O 1
ATOM 2232 N N . GLN A 1 281 ? -36.419 5.284 10.991 1.00 41.72 281 GLN A N 1
ATOM 2233 C CA . GLN A 1 281 ? -37.161 4.432 11.902 1.00 41.72 281 GLN A CA 1
ATOM 2234 C C . GLN A 1 281 ? -36.513 3.046 11.919 1.00 41.72 281 GLN A C 1
ATOM 2236 O O . GLN A 1 281 ? -36.748 2.210 11.043 1.00 41.72 281 GLN A O 1
ATOM 2241 N N . SER A 1 282 ? -35.717 2.768 12.951 1.00 47.59 282 SER A N 1
ATOM 2242 C CA . SER A 1 282 ? -35.494 1.395 13.380 1.00 47.59 282 SER A CA 1
ATOM 2243 C C . SER A 1 282 ? -36.857 0.844 13.785 1.00 47.59 282 SER A C 1
ATOM 2245 O O . SER A 1 282 ? -37.382 1.195 14.843 1.00 47.59 282 SER A O 1
ATOM 2247 N N . LYS A 1 283 ? -37.463 0.030 12.913 1.00 49.34 283 LYS A N 1
ATOM 2248 C CA . LYS A 1 283 ? -38.680 -0.724 13.216 1.00 49.34 283 LYS A CA 1
ATOM 2249 C C . LYS A 1 283 ? -38.483 -1.401 14.570 1.00 49.34 283 LYS A C 1
ATOM 2251 O O . LYS A 1 283 ? -37.669 -2.315 14.689 1.00 49.34 283 LYS A O 1
ATOM 2256 N N . ALA A 1 284 ? -39.206 -0.936 15.584 1.00 49.75 284 ALA A N 1
ATOM 2257 C CA . ALA A 1 284 ? -39.332 -1.649 16.838 1.00 49.75 284 ALA A CA 1
ATOM 2258 C C . ALA A 1 284 ? -40.021 -2.973 16.504 1.00 49.75 284 ALA A C 1
ATOM 2260 O O . ALA A 1 284 ? -41.227 -3.024 16.265 1.00 49.75 284 ALA A O 1
ATOM 2261 N N . GLY A 1 285 ? -39.218 -4.030 16.387 1.00 47.59 285 GLY A N 1
ATOM 2262 C CA . GLY A 1 285 ? -39.708 -5.383 16.227 1.00 47.59 285 GLY A CA 1
ATOM 2263 C C . GLY A 1 285 ? -40.633 -5.699 17.393 1.00 47.59 285 GLY A C 1
ATOM 2264 O O . GLY A 1 285 ? -40.190 -5.865 18.528 1.00 47.59 285 GLY A O 1
ATOM 2265 N N . SER A 1 286 ? -41.929 -5.759 17.102 1.00 49.94 286 SER A N 1
ATOM 2266 C CA . SER A 1 286 ? -42.924 -6.432 17.922 1.00 49.94 286 SER A CA 1
ATOM 2267 C C . SER A 1 286 ? -42.533 -7.905 18.014 1.00 49.94 286 SER A C 1
ATOM 2269 O O . SER A 1 286 ? -42.842 -8.699 17.135 1.00 49.94 286 SER A O 1
ATOM 2271 N N . SER A 1 287 ? -41.779 -8.245 19.052 1.00 44.94 287 SER A N 1
ATOM 2272 C CA . SER A 1 287 ? -41.505 -9.619 19.461 1.00 44.94 287 SER A CA 1
ATOM 2273 C C . SER A 1 287 ? -41.183 -9.616 20.951 1.00 44.94 287 SER A C 1
ATOM 2275 O O . SER A 1 287 ? -40.072 -9.916 21.386 1.00 44.94 287 SER A O 1
ATOM 2277 N N . ARG A 1 288 ? -42.184 -9.267 21.768 1.00 47.62 288 ARG A N 1
ATOM 2278 C CA . ARG A 1 288 ? -42.271 -9.781 23.142 1.00 47.62 288 ARG A CA 1
ATOM 2279 C C . ARG A 1 288 ? -42.666 -11.261 23.066 1.00 47.62 288 ARG A C 1
ATOM 2281 O O . ARG A 1 288 ? -43.724 -11.655 23.540 1.00 47.62 288 ARG A O 1
ATOM 2288 N N . GLU A 1 289 ? -41.817 -12.077 22.455 1.00 50.00 289 GLU A N 1
ATOM 2289 C CA . GLU A 1 289 ? -41.761 -13.477 22.834 1.00 50.00 289 GLU A CA 1
ATOM 2290 C C . GLU A 1 289 ? -41.024 -13.505 24.165 1.00 50.00 289 GLU A C 1
ATOM 2292 O O . GLU A 1 289 ? -39.906 -13.003 24.323 1.00 50.00 289 GLU A O 1
ATOM 2297 N N . VAL A 1 290 ? -41.722 -14.007 25.176 1.00 56.50 290 VAL A N 1
ATOM 2298 C CA . VAL A 1 290 ? -41.131 -14.403 26.444 1.00 56.50 290 VAL A CA 1
ATOM 2299 C C . VAL A 1 290 ? -40.233 -15.595 26.119 1.00 56.50 290 VAL A C 1
ATOM 2301 O O . VAL A 1 290 ? -40.611 -16.738 26.349 1.00 56.50 290 VAL A O 1
ATOM 2304 N N . ASN A 1 291 ? -39.058 -15.330 25.539 1.00 51.81 291 ASN A N 1
ATOM 2305 C CA . ASN A 1 291 ? -38.022 -16.336 25.367 1.00 51.81 291 ASN A CA 1
ATOM 2306 C C . ASN A 1 291 ? -37.639 -16.750 26.775 1.00 51.81 291 ASN A C 1
ATOM 2308 O O . ASN A 1 291 ? -36.961 -16.012 27.505 1.00 51.81 291 ASN A O 1
ATOM 2312 N N . SER A 1 292 ? -38.171 -17.905 27.161 1.00 63.16 292 SER A N 1
ATOM 2313 C CA . SER A 1 292 ? -37.907 -18.574 28.419 1.00 63.16 292 SER A CA 1
ATOM 2314 C C . SER A 1 292 ? -36.407 -18.509 28.687 1.00 63.16 292 SER A C 1
ATOM 2316 O O . SER A 1 292 ? -35.598 -18.694 27.775 1.00 63.16 292 SER A O 1
ATOM 2318 N N . TYR A 1 293 ? -36.002 -18.248 29.930 1.00 74.38 293 TYR A N 1
ATOM 2319 C CA . TYR A 1 293 ? -34.585 -18.226 30.317 1.00 74.38 293 TYR A CA 1
ATOM 2320 C C . TYR A 1 293 ? -33.822 -19.476 29.822 1.00 74.38 293 TYR A C 1
ATOM 2322 O O . TYR A 1 293 ? -32.629 -19.400 29.535 1.00 74.38 293 TYR A O 1
ATOM 2330 N N . SER A 1 294 ? -34.536 -20.592 29.626 1.00 77.50 294 SER A N 1
ATOM 2331 C CA . SER A 1 294 ? -34.066 -21.817 28.973 1.00 77.50 294 SER A CA 1
ATOM 2332 C C . SER A 1 294 ? -33.601 -21.630 27.519 1.00 77.50 294 SER A C 1
ATOM 2334 O O . SER A 1 294 ? -32.522 -22.100 27.159 1.00 77.50 294 SER A O 1
ATOM 2336 N N . GLU A 1 295 ? -34.360 -20.922 26.683 1.00 77.62 295 GLU A N 1
ATOM 2337 C CA . GLU A 1 295 ? -33.986 -20.653 25.290 1.00 77.62 295 GLU A CA 1
ATOM 2338 C C . GLU A 1 295 ? -32.817 -19.682 25.205 1.00 77.62 295 GLU A C 1
ATOM 2340 O O . GLU A 1 295 ? -31.902 -19.884 24.408 1.00 77.62 295 GLU A O 1
ATOM 2345 N N . ARG A 1 296 ? -32.786 -18.671 26.082 1.00 79.94 296 ARG A N 1
ATOM 2346 C CA . ARG A 1 296 ? -31.657 -17.736 26.153 1.00 79.94 296 ARG A CA 1
ATOM 2347 C C . ARG A 1 296 ? -30.363 -18.453 26.561 1.00 79.94 296 ARG A C 1
ATOM 2349 O O . ARG A 1 296 ? -29.311 -18.183 25.986 1.00 79.94 296 ARG A O 1
ATOM 2356 N N . ALA A 1 297 ? -30.445 -19.403 27.495 1.00 85.69 297 ALA A N 1
ATOM 2357 C CA . ALA A 1 297 ? -29.315 -20.241 27.895 1.00 85.69 297 ALA A CA 1
ATOM 2358 C C . ALA A 1 297 ? -28.872 -21.208 26.782 1.00 85.69 297 ALA A C 1
ATOM 2360 O O . ALA A 1 297 ? -27.672 -21.331 26.534 1.00 85.69 297 ALA A O 1
ATOM 2361 N N . ARG A 1 298 ? -29.812 -21.844 26.063 1.00 90.44 298 ARG A N 1
ATOM 2362 C CA . ARG A 1 298 ? -29.488 -22.680 24.892 1.00 90.44 298 ARG A CA 1
ATOM 2363 C C . ARG A 1 298 ? -28.808 -21.879 23.790 1.00 90.44 298 ARG A C 1
ATOM 2365 O O . ARG A 1 298 ? -27.794 -22.331 23.271 1.00 90.44 298 ARG A O 1
ATOM 2372 N N . ASN A 1 299 ? -29.307 -20.682 23.494 1.00 89.19 299 ASN A N 1
ATOM 2373 C CA . ASN A 1 299 ? -28.726 -19.817 22.473 1.00 89.19 299 ASN A CA 1
ATOM 2374 C C . ASN A 1 299 ? -27.303 -19.368 22.866 1.00 89.19 299 ASN A C 1
ATOM 2376 O O . ASN A 1 299 ? -26.377 -19.453 22.068 1.00 89.19 299 ASN A O 1
ATOM 2380 N N . LEU A 1 300 ? -27.067 -19.015 24.137 1.00 90.06 300 LEU A N 1
ATOM 2381 C CA . LEU A 1 300 ? -25.712 -18.724 24.635 1.00 90.06 300 LEU A CA 1
ATOM 2382 C C . LEU A 1 300 ? -24.766 -19.931 24.558 1.00 90.06 300 LEU A C 1
ATOM 2384 O O . LEU A 1 300 ? -23.572 -19.772 24.282 1.00 90.06 300 LEU A O 1
ATOM 2388 N N . GLN A 1 301 ? -25.270 -21.139 24.809 1.00 90.25 301 GLN A N 1
ATOM 2389 C CA . GLN A 1 301 ? -24.482 -22.362 24.683 1.00 90.25 301 GLN A CA 1
ATOM 2390 C C . GLN A 1 301 ? -24.157 -22.662 23.215 1.00 90.25 301 GLN A C 1
ATOM 2392 O O . GLN A 1 301 ? -23.022 -23.018 22.901 1.00 90.25 301 GLN A O 1
ATOM 2397 N N . GLU A 1 302 ? -25.115 -22.459 22.313 1.00 93.88 302 GLU A N 1
ATOM 2398 C CA . GLU A 1 302 ? -24.931 -22.619 20.874 1.00 93.88 302 GLU A CA 1
ATOM 2399 C C . GLU A 1 302 ? -23.925 -21.609 20.313 1.00 93.88 302 GLU A C 1
ATOM 2401 O O . GLU A 1 302 ? -22.980 -22.015 19.636 1.00 93.88 302 GLU A O 1
ATOM 2406 N N . ILE A 1 303 ? -24.031 -20.330 20.690 1.00 90.94 303 ILE A N 1
ATOM 2407 C CA . ILE A 1 303 ? -23.064 -19.282 20.329 1.00 90.94 303 ILE A CA 1
ATOM 2408 C C . ILE A 1 303 ? -21.660 -19.644 20.833 1.00 90.94 303 ILE A C 1
ATOM 2410 O O . ILE A 1 303 ? -20.683 -19.498 20.100 1.00 90.94 303 ILE A O 1
ATOM 2414 N N . ASN A 1 304 ? -21.529 -20.189 22.046 1.00 91.50 304 ASN A N 1
ATOM 2415 C CA . ASN A 1 304 ? -20.235 -20.651 22.560 1.00 91.50 304 ASN A CA 1
ATOM 2416 C C . ASN A 1 304 ? -19.668 -21.841 21.772 1.00 91.50 304 ASN A C 1
ATOM 2418 O O . ASN A 1 304 ? -18.460 -21.911 21.529 1.00 91.50 304 ASN A O 1
ATOM 2422 N N . VAL A 1 305 ? -20.514 -22.793 21.372 1.00 93.12 305 VAL A N 1
ATOM 2423 C CA . VAL A 1 305 ? -20.093 -23.946 20.562 1.00 93.12 305 VAL A CA 1
ATOM 2424 C C . VAL A 1 305 ? -19.688 -23.498 19.156 1.00 93.12 305 VAL A C 1
ATOM 2426 O O . VAL A 1 305 ? -18.643 -23.927 18.664 1.00 93.12 305 VAL A O 1
ATOM 2429 N N . GLN A 1 306 ? -20.462 -22.613 18.527 1.00 91.94 306 GLN A N 1
ATOM 2430 C CA . GLN A 1 306 ? -20.141 -22.038 17.220 1.00 91.94 306 GLN A CA 1
ATOM 2431 C C . GLN A 1 306 ? -18.869 -21.180 17.281 1.00 91.94 306 GLN A C 1
ATOM 2433 O O . GLN A 1 306 ? -17.989 -21.340 16.437 1.00 91.94 306 GLN A O 1
ATOM 2438 N N . GLY A 1 307 ? -18.696 -20.367 18.328 1.00 90.31 307 GLY A N 1
ATOM 2439 C CA . GLY A 1 307 ? -17.484 -19.577 18.555 1.00 90.31 307 GLY A CA 1
ATOM 2440 C C . GLY A 1 307 ? -16.231 -20.448 18.688 1.00 90.31 307 GLY A C 1
ATOM 2441 O O . GLY A 1 307 ? -15.212 -20.179 18.051 1.00 90.31 307 GLY A O 1
ATOM 2442 N N . LYS A 1 308 ? -16.313 -21.561 19.431 1.00 93.19 308 LYS A N 1
ATOM 2443 C CA . LYS A 1 308 ? -15.213 -22.538 19.533 1.00 93.19 308 LYS A CA 1
ATOM 2444 C C . LYS A 1 308 ? -14.876 -23.181 18.185 1.00 93.19 308 LYS A C 1
ATOM 2446 O O . LYS A 1 308 ? -13.693 -23.310 17.868 1.00 93.19 308 LYS A O 1
ATOM 2451 N N . LYS A 1 309 ? -15.885 -23.554 17.388 1.00 93.81 309 LYS A N 1
ATOM 2452 C CA . LYS A 1 309 ? -15.684 -24.096 16.031 1.00 93.81 309 LYS A CA 1
ATOM 2453 C C . LYS A 1 309 ? -15.030 -23.065 15.105 1.00 93.81 309 LYS A C 1
ATOM 2455 O O . LYS A 1 309 ? -14.049 -23.398 14.450 1.00 93.81 309 LYS A O 1
ATOM 2460 N N . SER A 1 310 ? -15.492 -21.815 15.130 1.00 94.56 310 SER A N 1
ATOM 2461 C CA . SER A 1 310 ? -14.933 -20.711 14.336 1.00 94.56 310 SER A CA 1
ATOM 2462 C C . SER A 1 310 ? -13.464 -20.439 14.677 1.00 94.56 310 SER A C 1
ATOM 2464 O O . SER A 1 310 ? -12.632 -20.287 13.786 1.00 94.56 310 SER A O 1
ATOM 2466 N N . ILE A 1 311 ? -13.098 -20.439 15.964 1.00 92.06 311 ILE A N 1
ATOM 2467 C CA . ILE A 1 311 ? -11.698 -20.269 16.389 1.00 92.06 311 ILE A CA 1
ATOM 2468 C C . ILE A 1 311 ? -10.836 -21.454 15.936 1.00 92.06 311 ILE A C 1
ATOM 2470 O O . ILE A 1 311 ? -9.701 -21.259 15.498 1.00 92.06 311 ILE A O 1
ATOM 2474 N N . GLN A 1 312 ? -11.352 -22.683 16.024 1.00 94.44 312 GLN A N 1
ATOM 2475 C CA . GLN A 1 312 ? -10.640 -23.859 15.523 1.00 94.44 312 GLN A CA 1
ATOM 2476 C C . GLN A 1 312 ? -10.442 -23.797 14.006 1.00 94.44 312 GLN A C 1
ATOM 2478 O O . GLN A 1 312 ? -9.335 -24.059 13.544 1.00 94.44 312 GLN A O 1
ATOM 2483 N N . GLU A 1 313 ? -11.455 -23.389 13.243 1.00 95.25 313 GLU A N 1
ATOM 2484 C CA . GLU A 1 313 ? -11.352 -23.197 11.794 1.00 95.25 313 GLU A CA 1
ATOM 2485 C C . GLU A 1 313 ? -10.363 -22.078 11.432 1.00 95.25 313 GLU A C 1
ATOM 2487 O O . GLU A 1 313 ? -9.526 -22.232 10.544 1.00 95.25 313 GLU A O 1
ATOM 2492 N N . LEU A 1 314 ? -10.371 -20.963 12.165 1.00 90.31 314 LEU A N 1
ATOM 2493 C CA . LEU A 1 314 ? -9.383 -19.904 11.977 1.00 90.31 314 LEU A CA 1
ATOM 2494 C C . LEU A 1 314 ? -7.966 -20.420 12.264 1.00 90.31 314 LEU A C 1
ATOM 2496 O O . LEU A 1 314 ? -7.032 -20.136 11.512 1.00 90.31 314 LEU A O 1
ATOM 2500 N N . LYS A 1 315 ? -7.799 -21.231 13.314 1.00 93.81 315 LYS A N 1
ATOM 2501 C CA . LYS A 1 315 ? -6.524 -21.872 13.656 1.00 93.81 315 LYS A CA 1
ATOM 2502 C C . LYS A 1 315 ? -6.064 -22.844 12.568 1.00 93.81 315 LYS A C 1
ATOM 2504 O O . LYS A 1 315 ? -4.875 -22.864 12.249 1.00 93.81 315 LYS A O 1
ATOM 2509 N N . THR A 1 316 ? -6.963 -23.628 11.968 1.00 93.81 316 THR A N 1
ATOM 2510 C CA . THR A 1 316 ? -6.605 -24.523 10.856 1.00 93.81 316 THR A CA 1
ATOM 2511 C C . THR A 1 316 ? -6.256 -23.738 9.592 1.00 93.81 316 THR A C 1
ATOM 2513 O O . THR A 1 316 ? -5.245 -24.037 8.956 1.00 93.81 316 THR A O 1
ATOM 2516 N N . ARG A 1 317 ? -7.002 -22.680 9.251 1.00 89.50 317 ARG A N 1
ATOM 2517 C CA . ARG A 1 317 ? -6.711 -21.808 8.096 1.00 89.50 317 ARG A CA 1
ATOM 2518 C C . ARG A 1 317 ? -5.382 -21.069 8.239 1.00 89.50 317 ARG A C 1
ATOM 2520 O O . ARG A 1 317 ? -4.584 -21.048 7.309 1.00 89.50 317 ARG A O 1
ATOM 2527 N N . THR A 1 318 ? -5.101 -20.519 9.414 1.00 83.06 318 THR A N 1
ATOM 2528 C CA . THR A 1 318 ? -3.820 -19.847 9.692 1.00 83.06 318 THR A CA 1
ATOM 2529 C C . THR A 1 318 ? -2.651 -20.829 9.711 1.00 83.06 318 THR A C 1
ATOM 2531 O O . THR A 1 318 ? -1.600 -20.534 9.148 1.00 83.06 318 THR A O 1
ATOM 2534 N N . SER A 1 319 ? -2.839 -22.029 10.270 1.00 84.88 319 SER A N 1
ATOM 2535 C CA . SER A 1 319 ? -1.803 -23.072 10.284 1.00 84.88 319 SER A CA 1
ATOM 2536 C C . SER A 1 319 ? -1.506 -23.608 8.878 1.00 84.88 319 SER A C 1
ATOM 2538 O O . SER A 1 319 ? -0.343 -23.773 8.515 1.00 84.88 319 SER A O 1
ATOM 2540 N N . THR A 1 320 ? -2.533 -23.819 8.049 1.00 81.19 320 THR A N 1
ATOM 2541 C CA . THR A 1 320 ? -2.370 -24.259 6.650 1.00 81.19 320 THR A CA 1
ATOM 2542 C C . THR A 1 320 ? -1.767 -23.169 5.760 1.00 81.19 320 THR A C 1
ATOM 2544 O O . THR A 1 320 ? -0.912 -23.475 4.930 1.00 81.19 320 THR A O 1
ATOM 2547 N N . ALA A 1 321 ? -2.131 -21.898 5.960 1.00 76.25 321 ALA A N 1
ATOM 2548 C CA . ALA A 1 321 ? -1.495 -20.769 5.279 1.00 76.25 321 ALA A CA 1
ATOM 2549 C C . ALA A 1 321 ? -0.016 -20.612 5.683 1.00 76.25 321 ALA A C 1
ATOM 2551 O O . ALA A 1 321 ? 0.847 -20.472 4.818 1.00 76.25 321 ALA A O 1
ATOM 2552 N N . SER A 1 322 ? 0.291 -20.721 6.980 1.00 75.38 322 SER A N 1
ATOM 2553 C CA . SER A 1 322 ? 1.661 -20.661 7.507 1.00 75.38 322 SER A CA 1
ATOM 2554 C C . SER A 1 322 ? 2.536 -21.801 6.969 1.00 75.38 322 SER A C 1
ATOM 2556 O O . SER A 1 322 ? 3.662 -21.578 6.525 1.00 75.38 322 SER A O 1
ATOM 2558 N N . MET A 1 323 ? 1.997 -23.022 6.888 1.00 65.81 323 MET A N 1
ATOM 2559 C CA . MET A 1 323 ? 2.723 -24.156 6.312 1.00 65.81 323 MET A CA 1
ATOM 2560 C C . MET A 1 323 ? 2.999 -24.015 4.813 1.00 65.81 323 MET A C 1
ATOM 2562 O O . MET A 1 323 ? 4.056 -24.455 4.357 1.00 65.81 323 MET A O 1
ATOM 2566 N N . ARG A 1 324 ? 2.113 -23.372 4.042 1.00 69.94 324 ARG A N 1
ATOM 2567 C CA . ARG A 1 324 ? 2.357 -23.085 2.615 1.00 69.94 324 ARG A CA 1
ATOM 2568 C C . ARG A 1 324 ? 3.459 -22.045 2.395 1.00 69.94 324 ARG A C 1
ATOM 2570 O O . ARG A 1 324 ? 4.140 -22.103 1.378 1.00 69.94 324 ARG A O 1
ATOM 2577 N N . LEU A 1 325 ? 3.679 -21.140 3.350 1.00 58.81 325 LEU A N 1
ATOM 2578 C CA . LEU A 1 325 ? 4.771 -20.161 3.285 1.00 58.81 325 LEU A CA 1
ATOM 2579 C C . LEU A 1 325 ? 6.142 -20.787 3.593 1.00 58.81 325 LEU A C 1
ATOM 2581 O O . LEU A 1 325 ? 7.145 -20.362 3.028 1.00 58.81 325 LEU A O 1
ATOM 2585 N N . LEU A 1 326 ? 6.185 -21.830 4.427 1.00 55.44 326 LEU A N 1
ATOM 2586 C CA . LEU A 1 326 ? 7.415 -22.556 4.781 1.00 55.44 326 LEU A CA 1
ATOM 2587 C C . LEU A 1 326 ? 7.803 -23.659 3.782 1.00 55.44 326 LEU A C 1
ATOM 2589 O O . LEU A 1 326 ? 8.946 -24.103 3.784 1.00 55.44 326 LEU A O 1
ATOM 2593 N N . SER A 1 327 ? 6.876 -24.105 2.929 1.00 52.16 327 SER A N 1
ATOM 2594 C CA . SER A 1 327 ? 7.107 -25.177 1.946 1.00 52.16 327 SER A CA 1
ATOM 2595 C C . SER A 1 327 ? 7.435 -24.677 0.533 1.00 52.16 327 SER A C 1
ATOM 2597 O O . SER A 1 327 ? 7.495 -25.478 -0.400 1.00 52.16 327 SER A O 1
ATOM 2599 N N . ARG A 1 328 ? 7.746 -23.381 0.359 1.00 48.31 328 ARG A N 1
ATOM 2600 C CA . ARG A 1 328 ? 8.479 -22.931 -0.832 1.00 48.31 328 ARG A CA 1
ATOM 2601 C C . ARG A 1 328 ? 9.881 -23.533 -0.786 1.00 48.31 328 ARG A C 1
ATOM 2603 O O . ARG A 1 328 ? 10.760 -23.069 -0.068 1.00 48.31 328 ARG A O 1
ATOM 2610 N N . THR A 1 329 ? 10.038 -24.605 -1.551 1.00 53.41 329 THR A N 1
ATOM 2611 C CA . THR A 1 329 ? 11.291 -25.256 -1.916 1.00 53.41 329 THR A CA 1
ATOM 2612 C C . THR A 1 329 ? 12.389 -24.220 -2.120 1.00 53.41 329 THR A C 1
ATOM 2614 O O . THR A 1 329 ? 12.298 -23.383 -3.017 1.00 53.41 329 THR A O 1
ATOM 2617 N N . SER A 1 330 ? 13.409 -24.294 -1.267 1.00 51.38 330 SER A N 1
ATOM 2618 C CA . SER A 1 330 ? 14.692 -23.614 -1.404 1.00 51.38 330 SER A CA 1
ATOM 2619 C C . SER A 1 330 ? 15.269 -23.890 -2.794 1.00 51.38 330 SER A C 1
ATOM 2621 O O . SER A 1 330 ? 15.949 -24.895 -2.997 1.00 51.38 330 SER A O 1
ATOM 2623 N N . SER A 1 331 ? 14.991 -23.021 -3.765 1.00 52.25 331 SER A N 1
ATOM 2624 C CA . SER A 1 331 ? 15.714 -23.015 -5.031 1.00 52.25 331 SER A CA 1
ATOM 2625 C C . SER A 1 331 ? 17.178 -22.676 -4.732 1.00 52.25 331 SER A C 1
ATOM 2627 O O . SER A 1 331 ? 17.416 -21.734 -3.967 1.00 52.25 331 SER A O 1
ATOM 2629 N N . PRO A 1 332 ? 18.158 -23.408 -5.286 1.00 59.97 332 PRO A N 1
ATOM 2630 C CA . PRO A 1 332 ? 19.564 -23.078 -5.098 1.00 59.97 332 PRO A CA 1
ATOM 2631 C C . PRO A 1 332 ? 19.800 -21.641 -5.570 1.00 59.97 332 PRO A C 1
ATOM 2633 O O . PRO A 1 332 ? 19.380 -21.265 -6.665 1.00 59.97 332 PRO A O 1
ATOM 2636 N N . ALA A 1 333 ? 20.407 -20.825 -4.707 1.00 60.28 333 ALA A N 1
ATOM 2637 C CA . ALA A 1 333 ? 20.712 -19.439 -5.025 1.00 60.28 333 ALA A CA 1
ATOM 2638 C C . ALA A 1 333 ? 21.562 -19.388 -6.311 1.00 60.28 333 ALA A C 1
ATOM 2640 O O . ALA A 1 333 ? 22.523 -20.158 -6.420 1.00 60.28 333 ALA A O 1
ATOM 2641 N N . PRO A 1 334 ? 21.221 -18.528 -7.287 1.00 65.88 334 PRO A N 1
ATOM 2642 C CA . PRO A 1 334 ? 21.990 -18.403 -8.518 1.00 65.88 334 PRO A CA 1
ATOM 2643 C C . PRO A 1 334 ? 23.443 -18.053 -8.184 1.00 65.88 334 PRO A C 1
ATOM 2645 O O . PRO A 1 334 ? 23.710 -17.214 -7.322 1.00 65.88 334 PRO A O 1
ATOM 2648 N N . ALA A 1 335 ? 24.381 -18.740 -8.840 1.00 65.81 335 ALA A N 1
ATOM 2649 C CA . ALA A 1 335 ? 25.809 -18.550 -8.639 1.00 65.81 335 ALA A CA 1
ATOM 2650 C C . ALA A 1 335 ? 26.188 -17.104 -8.985 1.00 65.81 335 ALA A C 1
ATOM 2652 O O . ALA A 1 335 ? 26.238 -16.721 -10.151 1.00 65.81 335 ALA A O 1
ATOM 2653 N N . VAL A 1 336 ? 26.427 -16.298 -7.952 1.00 69.75 336 VAL A N 1
ATOM 2654 C CA . VAL A 1 336 ? 26.893 -14.920 -8.101 1.00 69.75 336 VAL A CA 1
ATOM 2655 C C . VAL A 1 336 ? 28.304 -14.960 -8.705 1.00 69.75 336 VAL A C 1
ATOM 2657 O O . VAL A 1 336 ? 29.177 -15.624 -8.131 1.00 69.75 336 VAL A O 1
ATOM 2660 N N . PRO A 1 337 ? 28.558 -14.280 -9.839 1.00 68.31 337 PRO A N 1
ATOM 2661 C CA . PRO A 1 337 ? 29.890 -14.181 -10.418 1.00 68.31 337 PRO A CA 1
ATOM 2662 C C . PRO A 1 337 ? 30.866 -13.604 -9.391 1.00 68.31 337 PRO A C 1
ATOM 2664 O O . PRO A 1 337 ? 30.647 -12.527 -8.834 1.00 68.31 337 PRO A O 1
ATOM 2667 N N . LYS A 1 338 ? 31.946 -14.336 -9.108 1.00 65.81 338 LYS A N 1
ATOM 2668 C CA . LYS A 1 338 ? 33.015 -13.856 -8.229 1.00 65.81 338 LYS A CA 1
ATOM 2669 C C . LYS A 1 338 ? 33.727 -12.708 -8.938 1.00 65.81 338 LYS A C 1
ATOM 2671 O O . LYS A 1 338 ? 34.408 -12.935 -9.933 1.00 65.81 338 LYS A O 1
ATOM 2676 N N . ILE A 1 339 ? 33.562 -11.491 -8.425 1.00 63.03 339 ILE A N 1
ATOM 2677 C CA . ILE A 1 339 ? 34.296 -10.316 -8.900 1.00 63.03 339 ILE A CA 1
ATOM 2678 C C . ILE A 1 339 ? 35.797 -10.583 -8.678 1.00 63.03 339 ILE A C 1
ATOM 2680 O O . ILE A 1 339 ? 36.187 -10.901 -7.550 1.00 63.03 339 ILE A O 1
ATOM 2684 N N . PRO A 1 340 ? 36.643 -10.502 -9.721 1.00 69.31 340 PRO A N 1
ATOM 2685 C CA . PRO A 1 340 ? 38.083 -10.673 -9.586 1.00 69.31 340 PRO A CA 1
ATOM 2686 C C . PRO A 1 340 ? 38.669 -9.665 -8.592 1.00 69.31 340 PRO A C 1
ATOM 2688 O O . PRO A 1 340 ? 38.391 -8.468 -8.663 1.00 69.31 340 PRO A O 1
ATOM 2691 N N . SER A 1 341 ? 39.543 -10.136 -7.701 1.00 65.19 341 SER A N 1
ATOM 2692 C CA . SER A 1 341 ? 40.218 -9.339 -6.662 1.00 65.19 341 SER A CA 1
ATOM 2693 C C . SER A 1 341 ? 41.114 -8.208 -7.197 1.00 65.19 341 SER A C 1
ATOM 2695 O O . SER A 1 341 ? 41.657 -7.440 -6.409 1.00 65.19 341 SER A O 1
ATOM 2697 N N . ALA A 1 342 ? 41.252 -8.075 -8.519 1.00 68.88 342 ALA A N 1
ATOM 2698 C CA . ALA A 1 342 ? 41.989 -7.003 -9.184 1.00 68.88 342 ALA A CA 1
ATOM 2699 C C . ALA A 1 342 ? 41.311 -5.621 -9.071 1.00 68.88 342 ALA A C 1
ATOM 2701 O O . ALA A 1 342 ? 41.979 -4.608 -9.230 1.00 68.88 342 ALA A O 1
ATOM 2702 N N . PHE A 1 343 ? 40.015 -5.554 -8.739 1.00 57.75 343 PHE A N 1
ATOM 2703 C CA . PHE A 1 343 ? 39.303 -4.280 -8.536 1.00 57.75 343 PHE A CA 1
ATOM 2704 C C . PHE A 1 343 ? 39.441 -3.696 -7.118 1.00 57.75 343 PHE A C 1
ATOM 2706 O O . PHE A 1 343 ? 38.819 -2.683 -6.805 1.00 57.75 343 PHE A O 1
ATOM 2713 N N . HIS A 1 344 ? 40.252 -4.305 -6.248 1.00 53.91 344 HIS A N 1
ATOM 2714 C CA . HIS A 1 344 ? 40.524 -3.796 -4.899 1.00 53.91 344 HIS A CA 1
ATOM 2715 C C . HIS A 1 344 ? 41.778 -2.922 -4.799 1.00 53.91 344 HIS A C 1
ATOM 2717 O O . HIS A 1 344 ? 42.324 -2.770 -3.710 1.00 53.91 344 HIS A O 1
ATOM 2723 N N . GLU A 1 345 ? 42.226 -2.312 -5.897 1.00 54.94 345 GLU A N 1
ATOM 2724 C CA . GLU A 1 345 ? 43.307 -1.329 -5.842 1.00 54.94 345 GLU A CA 1
ATOM 2725 C C . GLU A 1 345 ? 42.817 -0.043 -5.138 1.00 54.94 345 GLU A C 1
ATOM 2727 O O . GLU A 1 345 ? 41.921 0.641 -5.647 1.00 54.94 345 GLU A O 1
ATOM 2732 N N . PRO A 1 346 ? 43.347 0.308 -3.950 1.00 51.16 346 PRO A N 1
ATOM 2733 C CA . PRO A 1 346 ? 42.926 1.503 -3.242 1.00 51.16 346 PRO A CA 1
ATOM 2734 C C . PRO A 1 346 ? 43.604 2.719 -3.880 1.00 51.16 346 PRO A C 1
ATOM 2736 O O . PRO A 1 346 ? 44.745 3.057 -3.568 1.00 51.16 346 PRO A O 1
ATOM 2739 N N . ARG A 1 347 ? 42.897 3.414 -4.773 1.00 47.25 347 ARG A N 1
ATOM 2740 C CA . ARG A 1 347 ? 43.268 4.786 -5.133 1.00 47.25 347 ARG A CA 1
ATOM 2741 C C . ARG A 1 347 ? 42.891 5.726 -3.988 1.00 47.25 347 ARG A C 1
ATOM 2743 O O . ARG A 1 347 ? 41.718 6.014 -3.805 1.00 47.25 347 ARG A O 1
ATOM 2750 N N . GLY A 1 348 ? 43.918 6.201 -3.283 1.00 50.25 348 GLY A N 1
ATOM 2751 C CA . GLY A 1 348 ? 44.032 7.561 -2.745 1.00 50.25 348 GLY A CA 1
ATOM 2752 C C . GLY A 1 348 ? 43.076 7.984 -1.625 1.00 50.25 348 GLY A C 1
ATOM 2753 O O . GLY A 1 348 ? 41.885 8.167 -1.838 1.00 50.25 348 GLY A O 1
ATOM 2754 N N . ASP A 1 349 ? 43.664 8.239 -0.456 1.00 52.84 349 ASP A N 1
ATOM 2755 C CA . ASP A 1 349 ? 43.276 9.253 0.532 1.00 52.84 349 ASP A CA 1
ATOM 2756 C C . ASP A 1 349 ? 41.782 9.425 0.840 1.00 52.84 349 ASP A C 1
ATOM 2758 O O . ASP A 1 349 ? 41.149 10.414 0.472 1.00 52.84 349 ASP A O 1
ATOM 2762 N N . VAL A 1 350 ? 41.240 8.523 1.664 1.00 50.03 350 VAL A N 1
ATOM 2763 C CA . VAL A 1 350 ? 40.048 8.828 2.464 1.00 50.03 350 VAL A CA 1
ATOM 2764 C C . VAL A 1 350 ? 40.312 8.479 3.922 1.00 50.03 350 VAL A C 1
ATOM 2766 O O . VAL A 1 350 ? 40.756 7.387 4.269 1.00 50.03 350 VAL A O 1
ATOM 2769 N N . GLN A 1 351 ? 40.057 9.480 4.761 1.00 49.81 351 GLN A N 1
ATOM 2770 C CA . GLN A 1 351 ? 40.261 9.515 6.199 1.00 49.81 351 GLN A CA 1
ATOM 2771 C C . GLN A 1 351 ? 39.832 8.237 6.927 1.00 49.81 351 GLN A C 1
ATOM 2773 O O . GLN A 1 351 ? 38.750 7.683 6.730 1.00 49.81 351 GLN A O 1
ATOM 2778 N N . THR A 1 352 ? 40.685 7.843 7.864 1.00 45.91 352 THR A N 1
ATOM 2779 C CA . THR A 1 352 ? 40.481 6.817 8.879 1.00 45.91 352 THR A CA 1
ATOM 2780 C C . THR A 1 352 ? 39.281 7.138 9.778 1.00 45.91 352 THR A C 1
ATOM 2782 O O . THR A 1 352 ? 39.408 7.735 10.848 1.00 45.91 352 THR A O 1
ATOM 2785 N N . TYR A 1 353 ? 38.091 6.675 9.393 1.00 48.66 353 TYR A N 1
ATOM 2786 C CA . TYR A 1 353 ? 36.976 6.551 10.329 1.00 48.66 353 TYR A CA 1
ATOM 2787 C C . TYR A 1 353 ? 37.185 5.319 11.213 1.00 48.66 353 TYR A C 1
ATOM 2789 O O . TYR A 1 353 ? 37.253 4.182 10.749 1.00 48.66 353 TYR A O 1
ATOM 2797 N N . LYS A 1 354 ? 37.300 5.570 12.521 1.00 56.44 354 LYS A N 1
ATOM 2798 C CA . LYS A 1 354 ? 37.374 4.553 13.574 1.00 56.44 354 LYS A CA 1
ATOM 2799 C C . LYS A 1 354 ? 36.174 3.595 13.469 1.00 56.44 354 LYS A C 1
ATOM 2801 O O . LYS A 1 354 ? 35.039 4.075 13.429 1.00 56.44 354 LYS A O 1
ATOM 2806 N N . PRO A 1 355 ? 36.377 2.268 13.505 1.00 47.59 355 PRO A N 1
ATOM 2807 C CA . PRO A 1 355 ? 35.269 1.329 13.557 1.00 47.59 355 PRO A CA 1
ATOM 2808 C C . PRO A 1 355 ? 34.612 1.415 14.938 1.00 47.59 355 PRO A C 1
ATOM 2810 O O . PRO A 1 355 ? 35.219 1.112 15.966 1.00 47.59 355 PRO A O 1
ATOM 2813 N N . THR A 1 356 ? 33.357 1.851 14.973 1.00 47.56 356 THR A N 1
ATOM 2814 C CA . THR A 1 356 ? 32.509 1.738 16.160 1.00 47.56 356 THR A CA 1
ATOM 2815 C C . THR A 1 356 ? 32.166 0.266 16.370 1.00 47.56 356 THR A C 1
ATOM 2817 O O . THR A 1 356 ? 31.576 -0.388 15.509 1.00 47.56 356 THR A O 1
ATOM 2820 N N . ALA A 1 357 ? 32.573 -0.267 17.522 1.00 49.66 357 ALA A N 1
ATOM 2821 C CA . ALA A 1 357 ? 32.292 -1.630 17.944 1.00 49.66 357 ALA A CA 1
ATOM 2822 C C . ALA A 1 357 ? 30.775 -1.878 17.979 1.00 49.66 357 ALA A C 1
ATOM 2824 O O . ALA A 1 357 ? 30.055 -1.326 18.812 1.00 49.66 357 ALA A O 1
ATOM 2825 N N . ARG A 1 358 ? 30.284 -2.724 17.067 1.00 45.81 358 ARG A N 1
ATOM 2826 C CA . ARG A 1 358 ? 28.930 -3.276 17.130 1.00 45.81 358 ARG A CA 1
ATOM 2827 C C . ARG A 1 358 ? 28.863 -4.254 18.298 1.00 45.81 358 ARG A C 1
ATOM 2829 O O . ARG A 1 358 ? 29.527 -5.287 18.294 1.00 45.81 358 ARG A O 1
ATOM 2836 N N . THR A 1 359 ? 28.054 -3.924 19.296 1.00 46.16 359 THR A N 1
ATOM 2837 C CA . THR A 1 359 ? 27.685 -4.846 20.368 1.00 46.16 359 THR A CA 1
ATOM 2838 C C . THR A 1 359 ? 26.882 -6.020 19.788 1.00 46.16 359 THR A C 1
ATOM 2840 O O . THR A 1 359 ? 26.045 -5.819 18.903 1.00 46.16 359 THR A O 1
ATOM 2843 N N . PRO A 1 360 ? 27.119 -7.262 20.245 1.00 51.72 360 PRO A N 1
ATOM 2844 C CA . PRO A 1 360 ? 26.366 -8.413 19.775 1.00 51.72 360 PRO A CA 1
ATOM 2845 C C . PRO A 1 360 ? 24.924 -8.316 20.278 1.00 51.72 360 PRO A C 1
ATOM 2847 O O . PRO A 1 360 ? 24.658 -8.312 21.482 1.00 51.72 360 PRO A O 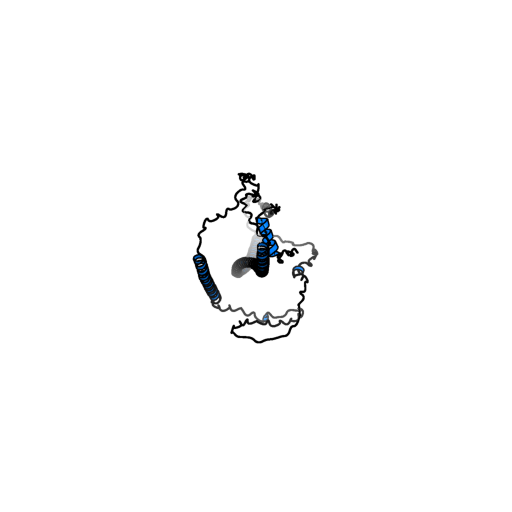1
ATOM 2850 N N . SER A 1 361 ? 23.992 -8.233 19.329 1.00 45.91 361 SER A N 1
ATOM 2851 C CA . SER A 1 361 ? 22.559 -8.363 19.570 1.00 45.91 361 SER A CA 1
ATOM 2852 C C . SER A 1 361 ? 22.283 -9.711 20.239 1.00 45.91 361 SER A C 1
ATOM 2854 O O . SER A 1 361 ? 22.459 -10.775 19.641 1.00 45.91 361 SER A O 1
ATOM 2856 N N . LYS A 1 362 ? 21.885 -9.671 21.513 1.00 41.97 362 LYS A N 1
ATOM 2857 C CA . LYS A 1 362 ? 21.397 -10.838 22.248 1.00 41.97 362 LYS A CA 1
ATOM 2858 C C . LYS A 1 362 ? 20.050 -11.245 21.655 1.00 41.97 362 LYS A C 1
ATOM 2860 O O . LYS A 1 362 ? 19.032 -10.613 21.922 1.00 41.97 362 LYS A O 1
ATOM 2865 N N . HIS A 1 363 ? 20.037 -12.328 20.884 1.00 38.50 363 HIS A N 1
ATOM 2866 C CA . HIS A 1 363 ? 18.813 -13.058 20.573 1.00 38.50 363 HIS A CA 1
ATOM 2867 C C . HIS A 1 363 ? 18.189 -13.570 21.881 1.00 38.50 363 HIS A C 1
ATOM 2869 O O . HIS A 1 363 ? 18.636 -14.567 22.450 1.00 38.50 363 HIS A O 1
ATOM 2875 N N . HIS A 1 364 ? 17.149 -12.889 22.362 1.00 37.16 364 HIS A N 1
ATOM 2876 C CA . HIS A 1 364 ? 16.256 -13.428 23.382 1.00 37.16 364 HIS A CA 1
ATOM 2877 C C . HIS A 1 364 ? 15.500 -14.620 22.782 1.00 37.16 364 HIS A C 1
ATOM 2879 O O . HIS A 1 364 ? 14.529 -14.459 22.047 1.00 37.16 364 HIS A O 1
ATOM 2885 N N . LYS A 1 365 ? 15.956 -15.836 23.097 1.00 42.09 365 LYS A N 1
ATOM 2886 C CA . LYS A 1 365 ? 15.124 -17.037 22.998 1.00 42.09 365 LYS A CA 1
ATOM 2887 C C . LYS A 1 365 ? 14.000 -16.890 24.026 1.00 42.09 365 LYS A C 1
ATOM 2889 O O . LYS A 1 365 ? 14.252 -16.953 25.226 1.00 42.09 365 LYS A O 1
ATOM 2894 N N . LEU A 1 366 ? 12.778 -16.662 23.555 1.00 43.28 366 LEU A N 1
ATOM 2895 C CA . LEU A 1 366 ? 11.574 -16.772 24.372 1.00 43.28 366 LEU A CA 1
ATOM 2896 C C . LEU A 1 366 ? 11.342 -18.258 24.665 1.00 43.28 366 LEU A C 1
ATOM 2898 O O . LEU A 1 366 ? 10.790 -18.992 23.850 1.00 43.28 366 LEU A O 1
ATOM 2902 N N . VAL A 1 367 ? 11.829 -18.706 25.819 1.00 48.47 367 VAL A N 1
ATOM 2903 C CA . VAL A 1 367 ? 11.413 -19.965 26.438 1.00 48.47 367 VAL A CA 1
ATOM 2904 C C . VAL A 1 367 ? 10.087 -19.684 27.142 1.00 48.47 367 VAL A C 1
ATOM 2906 O O . VAL A 1 367 ? 10.030 -18.836 28.032 1.00 48.47 367 VAL A O 1
ATOM 2909 N N . LEU A 1 368 ? 9.014 -20.355 26.717 1.00 48.97 368 LEU A N 1
ATOM 2910 C CA . LEU A 1 368 ? 7.733 -20.332 27.423 1.00 48.97 368 LEU A CA 1
ATOM 2911 C C . LEU A 1 368 ? 7.891 -21.007 28.798 1.00 48.97 368 LEU A C 1
ATOM 2913 O O . LEU A 1 368 ? 8.456 -22.103 28.856 1.00 48.97 368 LEU A O 1
ATOM 2917 N N . PRO A 1 369 ? 7.373 -20.426 29.894 1.00 49.75 369 PRO A N 1
ATOM 2918 C CA . PRO A 1 369 ? 7.342 -21.114 31.172 1.00 49.75 369 PRO A CA 1
ATOM 2919 C C . PRO A 1 369 ? 6.211 -22.149 31.193 1.00 49.75 369 PRO A C 1
ATOM 2921 O O . PRO A 1 369 ? 5.044 -21.852 30.937 1.00 49.75 369 PRO A O 1
ATOM 2924 N N . ASN A 1 370 ? 6.604 -23.381 31.505 1.00 40.62 370 ASN A N 1
ATOM 2925 C CA . ASN A 1 370 ? 5.739 -24.508 31.807 1.00 40.62 370 ASN A CA 1
ATOM 2926 C C . ASN A 1 370 ? 5.061 -24.264 33.169 1.00 40.62 370 ASN A C 1
ATOM 2928 O O . ASN A 1 370 ? 5.744 -24.068 34.174 1.00 40.62 370 ASN A O 1
ATOM 2932 N N . LEU A 1 371 ? 3.729 -24.245 33.197 1.00 43.75 371 LEU A N 1
ATOM 2933 C CA . LEU A 1 371 ? 2.931 -24.133 34.418 1.00 43.75 371 LEU A CA 1
ATOM 2934 C C . LEU A 1 371 ? 2.814 -25.516 35.065 1.00 43.75 371 LEU A C 1
ATOM 2936 O O . LEU A 1 371 ? 2.046 -26.356 34.600 1.00 43.75 371 LEU A O 1
ATOM 2940 N N . GLN A 1 372 ? 3.538 -25.732 36.162 1.00 43.66 372 GLN A N 1
ATOM 2941 C CA . GLN A 1 372 ? 3.171 -26.741 37.151 1.00 43.66 372 GLN A CA 1
ATOM 2942 C C . GLN A 1 372 ? 3.047 -26.113 38.540 1.00 43.66 372 GLN A C 1
ATOM 2944 O O . GLN A 1 372 ? 3.847 -25.295 38.984 1.00 43.66 372 GLN A O 1
ATOM 2949 N N . THR A 1 373 ? 1.947 -26.511 39.157 1.00 42.59 373 THR A N 1
ATOM 2950 C CA . THR A 1 373 ? 1.410 -26.276 40.493 1.00 42.59 373 THR A CA 1
ATOM 2951 C C . THR A 1 373 ? 2.409 -26.456 41.642 1.00 42.59 373 THR A C 1
ATOM 2953 O O . THR A 1 373 ? 3.089 -27.475 41.682 1.00 42.59 373 THR A O 1
ATOM 2956 N N . ALA A 1 374 ? 2.374 -25.552 42.634 1.00 36.19 374 ALA A N 1
ATOM 2957 C CA . ALA A 1 374 ? 1.917 -25.829 44.013 1.00 36.19 374 ALA A CA 1
ATOM 2958 C C . ALA A 1 374 ? 2.646 -25.004 45.107 1.00 36.19 374 ALA A C 1
ATOM 2960 O O . ALA A 1 374 ? 3.814 -25.226 45.399 1.00 36.19 374 ALA A O 1
ATOM 2961 N N . THR A 1 375 ? 1.849 -24.170 45.794 1.00 41.09 375 THR A N 1
ATOM 2962 C CA . THR A 1 375 ? 1.806 -23.913 47.259 1.00 41.09 375 THR A CA 1
ATOM 2963 C C . THR A 1 375 ? 2.953 -23.198 48.012 1.00 41.09 375 THR A C 1
ATOM 2965 O O . THR A 1 375 ? 4.092 -23.180 47.563 1.00 41.09 375 THR A O 1
ATOM 2968 N N . PRO A 1 376 ? 2.624 -22.535 49.150 1.00 60.81 376 PRO A N 1
ATOM 2969 C CA . PRO A 1 376 ? 3.235 -21.271 49.569 1.00 60.81 376 PRO A CA 1
ATOM 2970 C C . PRO A 1 376 ? 4.089 -21.381 50.843 1.00 60.81 376 PRO A C 1
ATOM 2972 O O . PRO A 1 376 ? 3.945 -22.344 51.584 1.00 60.81 376 PRO A O 1
ATOM 2975 N N . ASN A 1 377 ? 4.908 -20.352 51.120 1.00 37.12 377 ASN A N 1
ATOM 2976 C CA . ASN A 1 377 ? 5.262 -19.869 52.470 1.00 37.12 377 ASN A CA 1
ATOM 2977 C C . ASN A 1 377 ? 6.053 -18.531 52.403 1.00 37.12 377 ASN A C 1
ATOM 2979 O O . ASN A 1 377 ? 7.194 -18.517 51.962 1.00 37.12 377 ASN A O 1
ATOM 2983 N N . SER A 1 378 ? 5.387 -17.423 52.775 1.00 38.53 378 SER A N 1
ATOM 2984 C CA . SER A 1 378 ? 5.737 -16.370 53.777 1.00 38.53 378 SER A CA 1
ATOM 2985 C C . SER A 1 378 ? 7.223 -16.009 54.106 1.00 38.53 378 SER A C 1
ATOM 2987 O O . SER A 1 378 ? 8.054 -16.908 54.111 1.00 38.53 378 SER A O 1
ATOM 2989 N N . PRO A 1 379 ? 7.559 -14.829 54.704 1.00 56.16 379 PRO A N 1
ATOM 2990 C CA . PRO A 1 379 ? 7.179 -13.434 54.394 1.00 56.16 379 PRO A CA 1
ATOM 2991 C C . PRO A 1 379 ? 8.313 -12.358 54.575 1.00 56.16 379 PRO A C 1
ATOM 2993 O O . PRO A 1 379 ? 9.399 -12.627 55.075 1.00 56.16 379 PRO A O 1
ATOM 2996 N N . VAL A 1 380 ? 7.961 -11.094 54.264 1.00 42.16 380 VAL A N 1
ATOM 2997 C CA . VAL A 1 380 ? 8.510 -9.779 54.719 1.00 42.16 380 VAL A CA 1
ATOM 2998 C C . VAL A 1 380 ? 9.895 -9.292 54.229 1.00 42.16 380 VAL A C 1
ATOM 3000 O O . VAL A 1 380 ? 10.934 -9.690 54.746 1.00 42.16 380 VAL A O 1
ATOM 3003 N N . LYS A 1 381 ? 9.892 -8.221 53.408 1.00 39.03 381 LYS A N 1
ATOM 3004 C CA . LYS A 1 381 ? 10.406 -6.875 53.783 1.00 39.03 381 LYS A CA 1
ATOM 3005 C C . LYS A 1 381 ? 10.038 -5.786 52.750 1.00 39.03 381 LYS A C 1
ATOM 3007 O O . LYS A 1 381 ? 10.060 -6.073 51.556 1.00 39.03 381 LYS A O 1
ATOM 3012 N N . PRO A 1 382 ? 9.721 -4.547 53.185 1.00 53.19 382 PRO A N 1
ATOM 3013 C CA . PRO A 1 382 ? 9.323 -3.452 52.305 1.00 53.19 382 PRO A CA 1
ATOM 3014 C C . PRO A 1 382 ? 10.533 -2.606 51.885 1.00 53.19 382 PRO A C 1
ATOM 3016 O O . PRO A 1 382 ? 11.436 -2.362 52.684 1.00 53.19 382 PRO A O 1
ATOM 3019 N N . SER A 1 383 ? 10.529 -2.099 50.653 1.00 40.47 383 SER A N 1
ATOM 3020 C CA . SER A 1 383 ? 11.377 -0.970 50.268 1.00 40.47 383 SER A CA 1
ATOM 3021 C C . SER A 1 383 ? 10.610 -0.062 49.319 1.00 40.47 383 SER A C 1
ATOM 3023 O O . SER A 1 383 ? 10.191 -0.469 48.236 1.00 40.47 383 SER A O 1
ATOM 3025 N N . ALA A 1 384 ? 10.403 1.161 49.791 1.00 48.31 384 ALA A N 1
ATOM 3026 C CA . ALA A 1 384 ? 9.853 2.278 49.056 1.00 48.31 384 ALA A CA 1
ATOM 3027 C C . ALA A 1 384 ? 10.795 2.692 47.915 1.00 48.31 384 ALA A C 1
ATOM 3029 O O . ALA A 1 384 ? 12.014 2.707 48.070 1.00 48.31 384 ALA A O 1
ATOM 3030 N N . GLY A 1 385 ? 10.217 3.082 46.782 1.00 41.25 385 GLY A N 1
ATOM 3031 C CA . GLY A 1 385 ? 10.966 3.649 45.667 1.00 41.25 385 GLY A CA 1
ATOM 3032 C C . GLY A 1 385 ? 10.061 3.914 44.475 1.00 41.25 385 GLY A C 1
ATOM 3033 O O . GLY A 1 385 ? 9.980 3.107 43.559 1.00 41.25 385 GLY A O 1
ATOM 3034 N N . THR A 1 386 ? 9.360 5.043 44.496 1.00 55.88 386 THR A N 1
ATOM 3035 C CA . THR A 1 386 ? 8.677 5.597 43.324 1.00 55.88 386 THR A CA 1
ATOM 3036 C C . THR A 1 386 ? 9.711 6.038 42.279 1.00 55.88 386 THR A C 1
ATOM 3038 O O . THR A 1 386 ? 10.581 6.852 42.598 1.00 55.88 386 THR A O 1
ATOM 3041 N N . PRO A 1 387 ? 9.641 5.589 41.013 1.00 52.28 387 PRO A N 1
ATOM 3042 C CA . PRO A 1 387 ? 10.390 6.237 39.951 1.00 52.28 387 PRO A CA 1
ATOM 3043 C C . PRO A 1 387 ? 9.581 7.428 39.424 1.00 52.28 387 PRO A C 1
ATOM 3045 O O . PRO A 1 387 ? 8.529 7.277 38.806 1.00 52.28 387 PRO A O 1
ATOM 3048 N N . ARG A 1 388 ? 10.093 8.634 39.685 1.00 44.72 388 ARG A N 1
ATOM 3049 C CA . ARG A 1 388 ? 9.668 9.876 39.029 1.00 44.72 388 ARG A CA 1
ATOM 3050 C C . ARG A 1 388 ? 9.798 9.734 37.509 1.00 44.72 388 ARG A C 1
ATOM 3052 O O . ARG A 1 388 ? 10.878 9.462 36.992 1.00 44.72 388 ARG A O 1
ATOM 3059 N N . THR A 1 389 ? 8.705 9.988 36.803 1.00 47.59 389 THR A N 1
ATOM 3060 C CA . THR A 1 389 ? 8.659 10.239 35.360 1.00 47.59 389 THR A CA 1
ATOM 3061 C C . THR A 1 389 ? 9.428 11.518 35.004 1.00 47.59 389 THR A C 1
ATOM 3063 O O . THR A 1 389 ? 9.113 12.572 35.560 1.00 47.59 389 THR A O 1
ATOM 3066 N N . PRO A 1 390 ? 10.386 11.493 34.060 1.00 52.72 390 PRO A N 1
ATOM 3067 C CA . PRO A 1 390 ? 10.891 12.712 33.448 1.00 52.72 390 PRO A CA 1
ATOM 3068 C C . PRO A 1 390 ? 9.918 13.180 32.356 1.00 52.72 390 PRO A C 1
ATOM 3070 O O . PRO A 1 390 ? 9.868 12.625 31.260 1.00 52.72 390 PRO A O 1
ATOM 3073 N N . THR A 1 391 ? 9.143 14.221 32.650 1.00 50.22 391 THR A N 1
ATOM 3074 C CA . THR A 1 391 ? 8.439 15.029 31.647 1.00 50.22 391 THR A CA 1
ATOM 3075 C C . THR A 1 391 ? 9.427 16.017 31.032 1.00 50.22 391 THR A C 1
ATOM 3077 O O . THR A 1 391 ? 9.654 17.095 31.575 1.00 50.22 391 THR A O 1
ATOM 3080 N N . ALA A 1 392 ? 10.031 15.646 29.906 1.00 45.38 392 ALA A N 1
ATOM 3081 C CA . ALA A 1 392 ? 10.700 16.587 29.014 1.00 45.38 392 ALA A CA 1
ATOM 3082 C C . ALA A 1 392 ? 10.300 16.258 27.565 1.00 45.38 392 ALA A C 1
ATOM 3084 O O . ALA A 1 392 ? 10.356 15.084 27.180 1.00 45.38 392 ALA A O 1
ATOM 3085 N N . PRO A 1 393 ? 9.882 17.248 26.757 1.00 48.41 393 PRO A N 1
ATOM 3086 C CA . PRO A 1 393 ? 9.555 17.020 25.359 1.00 48.41 393 PRO A CA 1
ATOM 3087 C C . PRO A 1 393 ? 10.850 16.703 24.608 1.00 48.41 393 PRO A C 1
ATOM 3089 O O . PRO A 1 393 ? 11.716 17.555 24.434 1.00 48.41 393 PRO A O 1
ATOM 3092 N N . LYS A 1 394 ? 11.006 15.449 24.174 1.00 47.22 394 LYS A N 1
ATOM 3093 C CA . LYS A 1 394 ? 12.037 15.096 23.198 1.00 47.22 394 LYS A CA 1
ATOM 3094 C C . LYS A 1 394 ? 11.624 15.696 21.863 1.00 47.22 394 LYS A C 1
ATOM 3096 O O . LYS A 1 394 ? 10.746 15.172 21.181 1.00 47.22 394 LYS A O 1
ATOM 3101 N N . GLU A 1 395 ? 12.259 16.807 21.531 1.00 52.72 395 GLU A N 1
ATOM 3102 C CA . GLU A 1 395 ? 12.262 17.406 20.207 1.00 52.72 395 GLU A CA 1
ATOM 3103 C C . GLU A 1 395 ? 12.710 16.332 19.204 1.00 52.72 395 GLU A C 1
ATOM 3105 O O . GLU A 1 395 ? 13.837 15.835 19.227 1.00 52.72 395 GLU A O 1
ATOM 3110 N N . GLY A 1 396 ? 11.748 15.836 18.427 1.00 56.28 396 GLY A N 1
ATOM 3111 C CA . GLY A 1 396 ? 11.956 14.708 17.532 1.00 56.28 396 GLY A CA 1
ATOM 3112 C C . GLY A 1 396 ? 12.874 15.060 16.363 1.00 56.28 396 GLY A C 1
ATOM 3113 O O . GLY A 1 396 ? 13.065 16.222 16.013 1.00 56.28 396 GLY A O 1
ATOM 3114 N N . LEU A 1 397 ? 13.345 14.013 15.681 1.00 58.19 397 LEU A N 1
ATOM 3115 C CA . LEU A 1 397 ? 14.173 13.991 14.459 1.00 58.19 397 LEU A CA 1
ATOM 3116 C C . LEU A 1 397 ? 13.667 14.853 13.273 1.00 58.19 397 LEU A C 1
ATOM 3118 O O . LEU A 1 397 ? 14.266 14.847 12.202 1.00 58.19 397 LEU A O 1
ATOM 3122 N N . ARG A 1 398 ? 12.579 15.611 13.444 1.00 59.50 398 ARG A N 1
ATOM 3123 C CA . ARG A 1 398 ? 12.052 16.588 12.485 1.00 59.50 398 ARG A CA 1
ATOM 3124 C C . ARG A 1 398 ? 12.880 17.879 12.400 1.00 59.50 398 ARG A C 1
ATOM 3126 O O . ARG A 1 398 ? 12.734 18.592 11.414 1.00 59.50 398 ARG A O 1
ATOM 3133 N N . GLY A 1 399 ? 13.766 18.158 13.362 1.00 53.81 399 GLY A N 1
ATOM 3134 C CA . GLY A 1 399 ? 14.665 19.324 13.325 1.00 53.81 399 GLY A CA 1
ATOM 3135 C C . GLY A 1 399 ? 15.876 19.193 12.387 1.00 53.81 399 GLY A C 1
ATOM 3136 O O . GLY A 1 399 ? 16.487 20.195 12.039 1.00 53.81 399 GLY A O 1
ATOM 3137 N N . LEU A 1 400 ? 16.216 17.982 11.927 1.00 54.00 400 LEU A N 1
ATOM 3138 C CA . LEU A 1 400 ? 17.442 17.735 11.144 1.00 54.00 400 LEU A CA 1
ATOM 3139 C C . LEU A 1 400 ? 17.318 18.039 9.641 1.00 54.00 400 LEU A C 1
ATOM 3141 O O . LEU A 1 400 ? 18.319 18.003 8.935 1.00 54.00 400 LEU A O 1
ATOM 3145 N N . TYR A 1 401 ? 16.118 18.357 9.147 1.00 56.06 401 TYR A N 1
ATOM 3146 C CA . TYR A 1 401 ? 15.869 18.583 7.713 1.00 56.06 401 TYR A CA 1
ATOM 3147 C C . TYR A 1 401 ? 15.532 20.034 7.350 1.00 56.06 401 TYR A C 1
ATOM 3149 O O . TYR A 1 401 ? 15.188 20.318 6.204 1.00 56.06 401 TYR A O 1
ATOM 3157 N N . ARG A 1 402 ? 15.634 20.978 8.293 1.00 53.81 402 ARG A N 1
ATOM 3158 C CA . ARG A 1 402 ? 15.441 22.408 8.008 1.00 53.81 402 ARG A CA 1
ATOM 3159 C C . ARG A 1 402 ? 16.651 23.214 8.466 1.00 53.81 402 ARG A C 1
ATOM 3161 O O . ARG A 1 402 ? 16.610 23.891 9.482 1.00 53.81 402 ARG A O 1
ATOM 3168 N N . GLY A 1 403 ? 17.724 23.136 7.686 1.00 49.22 403 GLY A N 1
ATOM 3169 C CA . GLY A 1 403 ? 18.883 24.005 7.846 1.00 49.22 403 GLY A CA 1
ATOM 3170 C C . GLY A 1 403 ? 19.865 23.876 6.687 1.00 49.22 403 GLY A C 1
ATOM 3171 O O . GLY A 1 403 ? 20.584 22.889 6.604 1.00 49.22 403 GLY A O 1
ATOM 3172 N N . ASN A 1 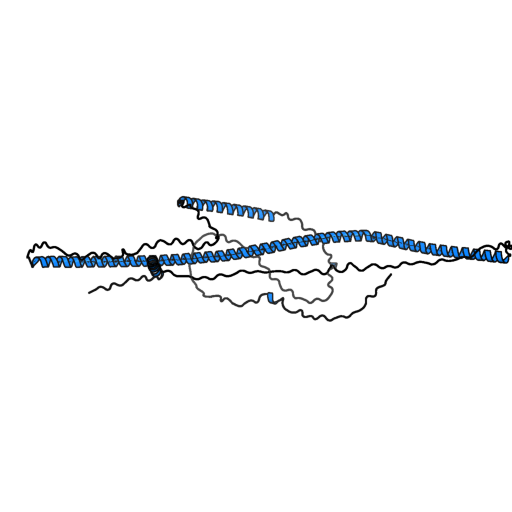404 ? 19.924 24.930 5.867 1.00 49.44 404 ASN A N 1
ATOM 3173 C CA . ASN A 1 404 ? 21.079 25.358 5.062 1.00 49.44 404 ASN A CA 1
ATOM 3174 C C . ASN A 1 404 ? 21.169 24.844 3.613 1.00 49.44 404 ASN A C 1
ATOM 3176 O O . ASN A 1 404 ? 21.977 23.977 3.290 1.00 49.44 404 ASN A O 1
ATOM 3180 N N . ARG A 1 405 ? 20.438 25.504 2.702 1.00 42.34 405 ARG A N 1
ATOM 3181 C CA . ARG A 1 405 ? 20.905 25.758 1.324 1.00 42.34 405 ARG A CA 1
ATOM 3182 C C . ARG A 1 405 ? 20.476 27.151 0.849 1.00 42.34 405 ARG A C 1
ATOM 3184 O O . ARG A 1 405 ? 19.619 27.292 -0.012 1.00 42.34 405 ARG A O 1
ATOM 3191 N N . THR A 1 406 ? 21.110 28.181 1.394 1.00 53.50 406 THR A N 1
ATOM 3192 C CA . THR A 1 406 ? 21.416 29.399 0.636 1.00 53.50 406 THR A CA 1
ATOM 3193 C C . THR A 1 406 ? 22.838 29.239 0.107 1.00 53.50 406 THR A C 1
ATOM 3195 O O . THR A 1 406 ? 23.813 29.545 0.781 1.00 53.50 406 THR A O 1
ATOM 3198 N N . ILE A 1 407 ? 22.956 28.668 -1.092 1.00 47.25 407 ILE A N 1
ATOM 3199 C CA . ILE A 1 407 ? 24.149 28.814 -1.928 1.00 47.25 407 ILE A CA 1
ATOM 3200 C C . ILE A 1 407 ? 23.660 29.596 -3.138 1.00 47.25 407 ILE A C 1
ATOM 3202 O O . ILE A 1 407 ? 23.074 29.035 -4.065 1.00 47.25 407 ILE A O 1
ATOM 3206 N N . GLU A 1 408 ? 23.824 30.914 -3.067 1.00 41.41 408 GLU A N 1
ATOM 3207 C CA . GLU A 1 408 ? 23.713 31.782 -4.228 1.00 41.41 408 GLU A CA 1
ATOM 3208 C C . GLU A 1 408 ? 24.757 31.333 -5.250 1.00 41.41 408 GLU A C 1
ATOM 3210 O O . GLU A 1 408 ? 25.962 31.289 -4.999 1.00 41.41 408 GLU A O 1
ATOM 3215 N N . ARG A 1 409 ? 24.245 30.908 -6.402 1.00 36.31 409 ARG A N 1
ATOM 3216 C CA . ARG A 1 409 ? 25.011 30.481 -7.564 1.00 36.31 409 ARG A CA 1
ATOM 3217 C C . ARG A 1 409 ? 25.776 31.677 -8.119 1.00 36.31 409 ARG A C 1
ATOM 3219 O O . ARG A 1 409 ? 25.177 32.621 -8.629 1.00 36.31 409 ARG A O 1
ATOM 3226 N N . ALA A 1 410 ? 27.099 31.579 -8.103 1.00 39.94 410 ALA A N 1
ATOM 3227 C CA . ALA A 1 410 ? 27.942 32.350 -8.997 1.00 39.94 410 ALA A CA 1
ATOM 3228 C C . ALA A 1 410 ? 27.597 31.996 -10.456 1.00 39.94 410 ALA A C 1
ATOM 3230 O O . ALA A 1 410 ? 27.560 30.825 -10.843 1.00 39.94 410 ALA A O 1
ATOM 3231 N N . ARG A 1 411 ? 27.335 33.037 -11.250 1.00 46.66 411 ARG A N 1
ATOM 3232 C CA . ARG A 1 411 ? 27.358 33.024 -12.718 1.00 46.66 411 ARG A CA 1
ATOM 3233 C C . ARG A 1 411 ? 28.645 32.369 -13.235 1.00 46.66 411 ARG A C 1
ATOM 3235 O O . ARG A 1 411 ? 29.719 32.649 -12.706 1.00 46.66 411 ARG A O 1
ATOM 3242 N N . PRO A 1 412 ? 28.555 31.711 -14.396 1.00 40.25 412 PRO A N 1
ATOM 3243 C CA . PRO A 1 412 ? 29.475 32.056 -15.466 1.00 40.25 412 PRO A CA 1
ATOM 3244 C C . PRO A 1 412 ? 28.735 32.563 -16.705 1.00 40.25 412 PRO A C 1
ATOM 3246 O O . PRO A 1 412 ? 27.712 32.031 -17.134 1.00 40.25 412 PRO A O 1
ATOM 3249 N N . SER A 1 413 ? 29.297 33.642 -17.238 1.00 38.41 413 SER A N 1
ATOM 3250 C CA . SER A 1 413 ? 29.009 34.246 -18.530 1.00 38.41 413 SER A CA 1
ATOM 3251 C C . SER A 1 413 ? 29.277 33.288 -19.693 1.00 38.41 413 SER A C 1
ATOM 3253 O O . SER A 1 413 ? 30.293 32.606 -19.710 1.00 38.41 413 SER A O 1
ATOM 3255 N N . SER A 1 414 ? 28.357 33.332 -20.658 1.00 40.66 414 SER A N 1
ATOM 3256 C CA . SER A 1 414 ? 28.535 33.422 -22.117 1.00 40.66 414 SER A CA 1
ATOM 3257 C C . SER A 1 414 ? 29.693 32.716 -22.839 1.00 40.66 414 SER A C 1
ATOM 3259 O O . SER A 1 414 ? 30.855 32.856 -22.476 1.00 40.66 414 SER A O 1
ATOM 3261 N N . SER A 1 415 ? 29.342 32.294 -24.060 1.00 40.06 415 SER A N 1
ATOM 3262 C CA . SER A 1 415 ? 30.146 32.382 -25.290 1.00 40.06 415 SER A CA 1
ATOM 3263 C C . SER A 1 415 ? 30.931 31.135 -25.700 1.00 40.06 415 SER A C 1
ATOM 3265 O O . SER A 1 415 ? 32.081 30.946 -25.323 1.00 40.06 415 SER A O 1
ATOM 3267 N N . SER A 1 416 ? 30.320 30.373 -26.609 1.00 38.25 416 SER A N 1
ATOM 3268 C CA . SER A 1 416 ? 30.803 30.101 -27.979 1.00 38.25 416 SER A CA 1
ATOM 3269 C C . SER A 1 416 ? 30.623 28.630 -28.363 1.00 38.25 416 SER A C 1
ATOM 3271 O O . SER A 1 416 ? 31.400 27.764 -27.984 1.00 38.25 416 SER A O 1
ATOM 3273 N N . TYR A 1 417 ? 29.582 28.361 -29.149 1.00 39.34 417 TYR A N 1
ATOM 3274 C CA . TYR A 1 417 ? 29.544 27.213 -30.047 1.00 39.34 417 TYR A CA 1
ATOM 3275 C C . TYR A 1 417 ? 29.419 27.786 -31.456 1.00 39.34 417 TYR A C 1
ATOM 3277 O O . TYR A 1 417 ? 28.387 28.347 -31.820 1.00 39.34 417 TYR A O 1
ATOM 3285 N N . GLN A 1 418 ? 30.524 27.732 -32.197 1.00 47.31 418 GLN A N 1
ATOM 3286 C CA . GLN A 1 418 ? 30.521 27.845 -33.647 1.00 47.31 418 GLN A CA 1
ATOM 3287 C C . GLN A 1 418 ? 30.212 26.462 -34.214 1.00 47.31 418 GLN A C 1
ATOM 3289 O O . GLN A 1 418 ? 30.899 25.487 -33.912 1.00 47.31 418 GLN A O 1
ATOM 3294 N N . SER A 1 419 ? 29.173 26.401 -35.033 1.00 44.75 419 SER A N 1
ATOM 3295 C CA . SER A 1 419 ? 28.938 25.340 -36.005 1.00 44.75 419 SER A CA 1
ATOM 3296 C C . SER A 1 419 ? 30.056 25.330 -37.056 1.00 44.75 419 SER A C 1
ATOM 3298 O O . SER A 1 419 ? 30.660 26.374 -37.317 1.00 44.75 419 SER A O 1
ATOM 3300 N N . PRO A 1 420 ? 30.196 24.224 -37.796 1.00 59.56 420 PRO A N 1
ATOM 3301 C CA . PRO A 1 420 ? 30.335 24.350 -39.231 1.00 59.56 420 PRO A CA 1
ATOM 3302 C C . PRO A 1 420 ? 29.147 23.700 -39.934 1.00 59.56 420 PRO A C 1
ATOM 3304 O O . PRO A 1 420 ? 28.724 22.584 -39.643 1.00 59.56 420 PRO A O 1
ATOM 3307 N N . THR A 1 421 ? 28.612 24.499 -40.842 1.00 50.41 421 THR A N 1
ATOM 3308 C CA . THR A 1 421 ? 27.748 24.154 -41.961 1.00 50.41 421 THR A CA 1
ATOM 3309 C C . THR A 1 421 ? 28.405 23.163 -42.920 1.00 50.41 421 THR A C 1
ATOM 3311 O O . THR A 1 421 ? 29.631 23.085 -42.982 1.00 50.41 421 THR A O 1
ATOM 3314 N N . SER A 1 422 ? 27.523 22.490 -43.663 1.00 40.69 422 SER A N 1
ATOM 3315 C CA . SER A 1 422 ? 27.613 21.993 -45.045 1.00 40.69 422 SER A CA 1
ATOM 3316 C C . SER A 1 422 ? 28.890 22.235 -45.843 1.00 40.69 422 SER A C 1
ATOM 3318 O O . SER A 1 422 ? 29.339 23.404 -45.901 1.00 40.69 422 SER A O 1
#

pLDDT: mean 70.11, std 23.36, range [31.47, 98.62]

Secondary structure (DSSP, 8-state):
----------S-HHHHHHHHHHHHHTS-------------------PPPP--SS-SS------------------------PPPPHHHHHHHHHHHHHHHHHHHHHHHHHHHHHHHHHHHHHHHHHHHHHHHHHHHHHHHHHHHHHHHHHHHHHHHHHHHHHHHHHHHHHHHHHHHHHHHHHHHHHHHHHHHHHHHHHHHHHHHHHHHHHHHHHHHHHHHHHHHHHHHHHHHHHHHHTT------------PPP--------------------------------------HHHHHHHHHHHHHHHHHHHHHHHHHHHHHHHHHHTS--PPPP------GGGG---S------------------PPPP--------------------------GGGGGSS----PPPP-----------

Organism: NCBI:txid256645

Foldseek 3Di:
DDDDDDPPDFPDPVVVVVVVVVVCVVPPDDDDDDDDDDDDDDDDDDDDDDDPPPPDPDDDDDDDDDDDDDDDDDDDDDDPDDPDDPVRVVVVVVVVVVVVVVVVVVVVVVVVVVVVVVVVVVVVVVVVVVCVVVVVVVVVVVVVVVVVVVVVVVVVVVVVVVVVVVVVVVVVVVVVVVVVVVVVVVVVVVVVVVVSVVVSVVSVVVVVVVVVVVVVVVVVVVVVVVVVVVVVVVVVVVPDPDDDPDDDDDDDDDDPPDPDPPDDPPPDDPDPDDDDPDDDDPPPPPDPPPCDVVNVVVVVVVVVVVVVVVVVVVVVVVVVVVVVVVPPPDDPDPDDPDDPPPVPDDPDDDDDDDDDDDDDDDDPPPDDDDDDDDDDDDDDDDDDDDDDDDPDDDPDPPVVPPDDDPPDDDDDDDDDDDDDDD

Radius of gyration: 59.97 Å; chains: 1; bounding box: 133×61×197 Å

Sequence (422 aa):
DRTPTFPVEPKSEFLRNAINARRAKDNPVLAMETRPTPKRATSSVTPSPDPWIDQAMSEEDTTRITPASRRGRRPSDSALPRMPTQREQQAEMDAMKNTVFNANLKLELLSTQNCELKDSLELSEQRIRELEPLEEEVHDLQDQNNRLQLKVQDLEEENNQLHDARLHLRNENAELRESNVEILKIQEETIANAEQHQSALDEAADMIVHLTQSNDDLKAENAKLQALVTSSQIRKTSSFGVQVDGLSGDRYPGRIQSIDESRPSTSHFDSDYYSQPDSPQSKAGSSREVNSYSERARNLQEINVQGKKSIQELKTRTSTASMRLLSRTSSPAPAVPKIPSAFHEPRGDVQTYKPTARTPSKHHKLVLPNLQTATPNSPVKPSAGTPRTPTAPKEGLRGLYRGNRTIERARPSSSSYQSPTS